Protein AF-A0AA85EJQ4-F1 (afdb_monomer_lite)

Sequence (413 aa):
MNPLLDVLTGFDNTGNVHLWFSEILLAHSMFLDCLYPGLWNELYKNFDDHPIENVCELCAGMTGAAGLALSLRKYSNIFKTSYVLITDGNDQCVASISSIIEHNSKRLLDNCNLDQPFLLHMDVKNIRWPEDSSSSLIAELDESLIHRFDLIMAADCFFDQSYHFSMLNTINRLLSLQSGSTFLAISPLRGNSLHNFINLAYQMEQTYSWTVKLISPSDYLSSQFISYLIDESNRLQFTDSELDSKIVVGGFALFASAVYIRFYKLTVTRPNKYLCPMSQCSPLIKNMSWGSITVETISEDGTINPNKLITYRDAKLWPNGSRAWDWNESGTGHFAGIQKQDVDELLSYKPNIIILSKGVLSQLKVSQSLIDYINQSNPHIKVMVETSKKAFKLYNEYAIQGERVAALIHTTC

Radius of gyration: 25.7 Å; chains: 1; bounding box: 69×48×84 Å

Organism: NCBI:txid6188

Secondary structure (DSSP, 8-state):
--HHHHHHH-S--TTT--S-HHHHHHHHHHH-GGG-HHHHHHHHHHHTT--EEEEEEES-TTT-HHHHHHHT----SSEEEEEEEEEESSHHHHHHHHHHHHHHHHHHHHHHTTT-SS--EEEEEE--PPS-TTS-------GGGTT-BSEEEEES--S-GGGHHHHHHHHHHHB-SSTT-EEEEEEE-TTTHHHHHHHHHHHTHHHHTEEEEEE-HHHHS-HHHHHHHTT-TT-----HHHHHHHTTT---TTHHHHHHEEEEEEEE----TTTS-SSSPPPPEEEEETTEEEEEEE-TTS-EEEEEEEEESSEEEETTEEEE--GGGTT-BTTTBS-HHHHHHHHHT--SEEEEE--TTS-S---HHHHHHHHHH-TTSEEEEE-HHHHHHHHHHHHHTT--EEEEE----

InterPro domains:
  IPR007523 NDUFAF3/Mth938 domain-containing protein [PF04430] (307-410)
  IPR019410 Lysine methyltransferase [PF10294] (45-199)
  IPR025800 Calmodulin-lysine N-methyltransferase [PTHR13539] (8-205)
  IPR029063 S-adenosyl-L-methionine-dependent methyltransferase superfamily [G3DSA:3.40.50.150] (2-224)
  IPR034096 Mth938 domain-containing protein [cd05126] (284-411)
  IPR036748 MTH938-like superfamily [G3DSA:3.40.1230.10] (280-413)
  IPR036748 MTH938-like superfamily [SSF64076] (283-413)

Foldseek 3Di:
DPVVVCVVPPPDCVPVDQDDLQLVVLLCCLQDVVFFVLVVVLLCVLQPQEAFAEEEEEQCFQAVSNLVSNLLHQDDSRHLYQEYEYEYQDPNSLVNHVVVCVVCVVVSQVSCPPPRPHHHDYYYDNWDQDQDPPDPPQGPDDPVQFQAGLEYEYEADQLDVRRLVSVLVVCLRRHHLAGSRKYKYKHFCNDCRVVSSQVVVVVCCVVSQKDKDKAALQSTGAQCVLCVLLVNNPDRHDDLVRLVVSLVPDPDVSSSDSSRMIMIMMTRHACGCPNPVQQFFKWAFPDAAAQKTKTFAADPVLHTDNPDIDMESWWKIWTSDIDHDDCVVAVFDLVVADHLVSVVVRVVRPFQEEEEACEQVNSHDDDPVSVVVCCVVPVSHHYHYYHLVVSNVVQNVCSSSSGGYIYTHRRHD

Structure (mmCIF, N/CA/C/O backbone):
data_AF-A0AA85EJQ4-F1
#
_entry.id   AF-A0AA85EJQ4-F1
#
loop_
_atom_site.group_PDB
_atom_site.id
_atom_site.type_symbol
_atom_site.label_atom_id
_atom_site.label_alt_id
_atom_site.label_comp_id
_atom_site.label_asym_id
_atom_site.label_entity_id
_atom_site.label_seq_id
_atom_site.pdbx_PDB_ins_code
_atom_site.Cartn_x
_atom_site.Cartn_y
_atom_site.Cartn_z
_atom_site.occupancy
_atom_site.B_iso_or_equiv
_atom_site.auth_seq_id
_atom_site.auth_comp_id
_atom_site.auth_asym_id
_atom_site.auth_atom_id
_atom_site.pdbx_PDB_model_num
ATOM 1 N N . MET A 1 1 ? 8.238 12.012 -47.739 1.00 44.12 1 MET A N 1
ATOM 2 C CA . MET A 1 1 ? 9.242 11.126 -47.113 1.00 44.12 1 MET A CA 1
ATOM 3 C C . MET A 1 1 ? 8.602 9.766 -46.930 1.00 44.12 1 MET A C 1
ATOM 5 O O . MET A 1 1 ? 7.445 9.723 -46.536 1.00 44.12 1 MET A O 1
ATOM 9 N N . ASN A 1 2 ? 9.282 8.697 -47.344 1.00 37.56 2 ASN A N 1
ATOM 10 C CA . ASN A 1 2 ? 8.762 7.333 -47.275 1.00 37.56 2 ASN A CA 1
ATOM 11 C C . ASN A 1 2 ? 9.152 6.756 -45.899 1.00 37.56 2 ASN A C 1
ATOM 13 O O . ASN A 1 2 ? 10.340 6.504 -45.708 1.00 37.56 2 ASN A O 1
ATOM 17 N N . PRO A 1 3 ? 8.220 6.579 -44.944 1.00 54.94 3 PRO A N 1
ATOM 18 C CA . PRO A 1 3 ? 8.545 6.222 -43.555 1.00 54.94 3 PRO A CA 1
ATOM 19 C C . PRO A 1 3 ? 9.243 4.860 -43.416 1.00 54.94 3 PRO A C 1
ATOM 21 O O . PRO A 1 3 ? 9.888 4.594 -42.409 1.00 54.94 3 PRO A O 1
ATOM 24 N N . LEU A 1 4 ? 9.169 4.009 -44.445 1.00 49.62 4 LEU A N 1
ATOM 25 C CA . LEU A 1 4 ? 9.898 2.743 -44.490 1.00 49.62 4 LEU A CA 1
ATOM 26 C C . LEU A 1 4 ? 11.411 2.914 -44.705 1.00 49.62 4 LEU A C 1
ATOM 28 O O . LEU A 1 4 ? 12.172 2.026 -44.333 1.00 49.62 4 LEU A O 1
ATOM 32 N N . LEU A 1 5 ? 11.854 4.014 -45.327 1.00 45.81 5 LEU A N 1
ATOM 33 C CA . LEU A 1 5 ? 13.275 4.225 -45.613 1.00 45.81 5 LEU A CA 1
ATOM 34 C C . LEU A 1 5 ? 14.052 4.617 -44.348 1.00 45.81 5 LEU A C 1
ATOM 36 O O . LEU A 1 5 ? 15.147 4.102 -44.160 1.00 45.81 5 LEU A O 1
ATOM 40 N N . ASP A 1 6 ? 13.465 5.430 -43.461 1.00 54.41 6 ASP A N 1
ATOM 41 C CA . ASP A 1 6 ? 14.119 5.896 -42.224 1.00 54.41 6 ASP A CA 1
ATOM 42 C C . ASP A 1 6 ? 14.395 4.747 -41.236 1.00 54.41 6 ASP A C 1
ATOM 44 O O . ASP A 1 6 ? 15.442 4.719 -40.593 1.00 54.41 6 ASP A O 1
ATOM 48 N N . VAL A 1 7 ? 13.505 3.746 -41.176 1.00 54.53 7 VAL A N 1
ATOM 49 C CA . VAL A 1 7 ? 13.687 2.524 -40.365 1.00 54.53 7 VAL A CA 1
ATOM 50 C C . VAL A 1 7 ? 14.797 1.628 -40.927 1.00 54.53 7 VAL A C 1
ATOM 52 O O . VAL A 1 7 ? 15.511 0.976 -40.171 1.00 54.53 7 VAL A O 1
ATOM 55 N N . LEU A 1 8 ? 14.967 1.595 -42.252 1.00 49.72 8 LEU A N 1
ATOM 56 C CA . LEU A 1 8 ? 15.964 0.750 -42.920 1.00 49.72 8 LEU A CA 1
ATOM 57 C C . LEU A 1 8 ? 17.357 1.397 -42.987 1.00 49.72 8 LEU A C 1
ATOM 59 O O . LEU A 1 8 ? 18.346 0.682 -43.137 1.00 49.72 8 LEU A O 1
ATOM 63 N N . THR A 1 9 ? 17.454 2.725 -42.864 1.00 50.25 9 THR A N 1
ATOM 64 C CA . THR A 1 9 ? 18.727 3.469 -42.820 1.00 50.25 9 THR A CA 1
ATOM 65 C C . THR A 1 9 ? 19.194 3.818 -41.403 1.00 50.25 9 THR A C 1
ATOM 67 O O . THR A 1 9 ? 20.262 4.411 -41.248 1.00 50.25 9 THR A O 1
ATOM 70 N N . GLY A 1 10 ? 18.407 3.479 -40.376 1.00 45.12 10 GLY A N 1
ATOM 71 C CA . GLY A 1 10 ? 18.658 3.810 -38.974 1.00 45.12 10 GLY A CA 1
ATOM 72 C C . GLY A 1 10 ? 19.891 3.109 -38.405 1.00 45.12 10 GLY A C 1
ATOM 73 O O . GLY A 1 10 ? 19.803 2.026 -37.839 1.00 45.12 10 GLY A O 1
ATOM 74 N N . PHE A 1 11 ? 21.052 3.754 -38.523 1.00 48.78 11 PHE A N 1
ATOM 75 C CA . PHE A 1 11 ? 22.278 3.393 -37.798 1.00 48.78 11 PHE A CA 1
ATOM 76 C C . PHE A 1 11 ? 22.137 3.625 -36.274 1.00 48.78 11 PHE A C 1
ATOM 78 O O . PHE A 1 11 ? 22.970 3.166 -35.497 1.00 48.78 11 PHE A O 1
ATOM 85 N N . ASP A 1 12 ? 21.076 4.330 -35.859 1.00 46.34 12 ASP A N 1
ATOM 86 C CA . ASP A 1 12 ? 20.731 4.704 -34.490 1.00 46.34 12 ASP A CA 1
ATOM 87 C C . ASP A 1 12 ? 19.215 4.512 -34.261 1.00 46.34 12 ASP A C 1
ATOM 89 O O . ASP A 1 12 ? 18.399 4.972 -35.059 1.00 46.34 12 ASP A O 1
ATOM 93 N N . ASN A 1 13 ? 18.844 3.808 -33.184 1.00 50.28 13 ASN A N 1
ATOM 94 C CA . ASN A 1 13 ? 17.455 3.594 -32.740 1.00 50.28 13 ASN A CA 1
ATOM 95 C C . ASN A 1 13 ? 17.056 4.539 -31.587 1.00 50.28 13 ASN A C 1
ATOM 97 O O . ASN A 1 13 ? 16.003 4.360 -30.966 1.00 50.28 13 ASN A O 1
ATOM 101 N N . THR A 1 14 ? 17.891 5.530 -31.264 1.00 45.00 14 THR A N 1
ATOM 102 C CA . THR A 1 14 ? 17.597 6.554 -30.258 1.00 45.00 14 THR A CA 1
ATOM 103 C C . THR A 1 14 ? 16.318 7.306 -30.636 1.00 45.00 14 THR A C 1
ATOM 105 O O . THR A 1 14 ? 16.191 7.826 -31.740 1.00 45.00 14 THR A O 1
ATOM 108 N N . GLY A 1 15 ? 15.344 7.335 -29.721 1.00 50.75 15 GLY A N 1
ATOM 109 C CA . GLY A 1 15 ? 14.007 7.901 -29.958 1.00 50.75 15 GLY A CA 1
ATOM 110 C C . GLY A 1 15 ? 12.933 6.886 -30.378 1.00 50.75 15 GLY A C 1
ATOM 111 O O . GLY A 1 15 ? 11.755 7.201 -30.248 1.00 50.75 15 GLY A O 1
ATOM 112 N N . ASN A 1 16 ? 13.313 5.665 -30.785 1.00 48.97 16 ASN A N 1
ATOM 113 C CA . ASN A 1 16 ? 12.377 4.567 -31.094 1.00 48.97 16 ASN A CA 1
ATOM 114 C C . ASN A 1 16 ? 12.125 3.631 -29.894 1.00 48.97 16 ASN A C 1
ATOM 116 O O . ASN A 1 16 ? 11.212 2.805 -29.923 1.00 48.97 16 ASN A O 1
ATOM 120 N N . VAL A 1 17 ? 12.951 3.721 -28.844 1.00 52.75 17 VAL A N 1
ATOM 121 C CA . VAL A 1 17 ? 12.790 2.952 -27.600 1.00 52.75 17 VAL A CA 1
ATOM 122 C C . VAL A 1 17 ? 11.951 3.769 -26.620 1.00 52.75 17 VAL A C 1
ATOM 124 O O . VAL A 1 17 ? 12.416 4.764 -26.073 1.00 52.75 17 VAL A O 1
ATOM 127 N N . HIS A 1 18 ? 10.713 3.330 -26.394 1.00 65.25 18 HIS A N 1
ATOM 128 C CA . HIS A 1 18 ? 9.739 3.986 -25.509 1.00 65.25 18 HIS A CA 1
ATOM 129 C C . HIS A 1 18 ? 9.787 3.497 -24.049 1.00 65.25 18 HIS A C 1
ATOM 131 O O . HIS A 1 18 ? 8.898 3.825 -23.270 1.00 65.25 18 HIS A O 1
ATOM 137 N N . LEU A 1 19 ? 10.797 2.700 -23.687 1.00 73.19 19 LEU A N 1
ATOM 138 C CA . LEU A 1 19 ? 10.954 2.093 -22.364 1.00 73.19 19 LEU A CA 1
ATOM 139 C C . LEU A 1 19 ? 12.236 2.575 -21.692 1.00 73.19 19 LEU A C 1
ATOM 141 O O . LEU A 1 19 ? 13.320 2.498 -22.277 1.00 73.19 19 LEU A O 1
ATOM 145 N N . TRP A 1 20 ? 12.125 3.012 -20.440 1.00 79.62 20 TRP A N 1
ATOM 146 C CA . TRP A 1 20 ? 13.290 3.383 -19.639 1.00 79.62 20 TRP A CA 1
ATOM 147 C C . TRP A 1 20 ? 14.002 2.137 -19.105 1.00 79.62 20 TRP A C 1
ATOM 149 O O . TRP A 1 20 ? 13.373 1.134 -18.772 1.00 79.62 20 TRP A O 1
ATOM 159 N N . PHE A 1 21 ? 15.329 2.192 -18.954 1.00 81.31 21 PHE A N 1
ATOM 160 C CA . PHE A 1 21 ? 16.091 1.046 -18.436 1.00 81.31 21 PHE A CA 1
ATOM 161 C C . PHE A 1 21 ? 15.641 0.608 -17.041 1.00 81.31 21 PHE A C 1
ATOM 163 O O . PHE A 1 21 ? 15.570 -0.588 -16.774 1.00 81.31 21 PHE A O 1
ATOM 170 N N . SER A 1 22 ? 15.298 1.553 -16.164 1.00 86.00 22 SER A N 1
ATOM 171 C CA . SER A 1 22 ? 14.755 1.246 -14.837 1.00 86.00 22 SER A CA 1
ATOM 172 C C . SER A 1 22 ? 13.408 0.533 -14.905 1.00 86.00 22 SER A C 1
ATOM 174 O O . SER A 1 22 ? 13.177 -0.378 -14.119 1.00 86.00 22 SER A O 1
ATOM 176 N N . GLU A 1 23 ? 12.553 0.894 -15.862 1.00 87.75 23 GLU A N 1
ATOM 177 C CA . GLU A 1 23 ? 11.251 0.257 -16.087 1.00 87.75 23 GLU A CA 1
ATOM 178 C C . GLU A 1 23 ? 11.429 -1.190 -16.578 1.00 87.75 23 GLU A C 1
ATOM 180 O O . GLU A 1 23 ? 10.842 -2.119 -16.022 1.00 87.75 23 GLU A O 1
ATOM 185 N N . ILE A 1 24 ? 12.337 -1.407 -17.538 1.00 86.31 24 ILE A N 1
ATOM 186 C CA . ILE A 1 24 ? 12.700 -2.749 -18.025 1.00 86.31 24 ILE A CA 1
ATOM 187 C C . ILE A 1 24 ? 13.284 -3.596 -16.893 1.00 86.31 24 ILE A C 1
ATOM 189 O O . ILE A 1 24 ? 12.919 -4.760 -16.735 1.00 86.31 24 ILE A O 1
ATOM 193 N N . LEU A 1 25 ? 14.195 -3.025 -16.102 1.00 87.12 25 LEU A N 1
ATOM 194 C CA . LEU A 1 25 ? 14.872 -3.747 -15.034 1.00 87.12 25 LEU A CA 1
ATOM 195 C C . LEU A 1 25 ? 13.906 -4.108 -13.896 1.00 87.12 25 LEU A C 1
ATOM 197 O O . LEU A 1 25 ? 13.988 -5.221 -13.375 1.00 87.12 25 LEU A O 1
ATOM 201 N N . LEU A 1 26 ? 12.954 -3.224 -13.568 1.00 92.38 26 LEU A N 1
ATOM 202 C CA . LEU A 1 26 ? 11.864 -3.521 -12.637 1.00 92.38 26 LEU A CA 1
ATOM 203 C C . LEU A 1 26 ? 11.041 -4.710 -13.135 1.00 92.38 26 LEU A C 1
ATOM 205 O O . LEU A 1 26 ? 10.922 -5.712 -12.430 1.00 92.38 26 LEU A O 1
ATOM 209 N N . ALA A 1 27 ? 10.538 -4.632 -14.369 1.00 92.19 27 ALA A N 1
ATOM 210 C CA . ALA A 1 27 ? 9.724 -5.677 -14.979 1.00 92.19 27 ALA A CA 1
ATOM 211 C C . ALA A 1 27 ? 10.459 -7.025 -15.024 1.00 92.19 27 ALA A C 1
ATOM 213 O O . ALA A 1 27 ? 9.919 -8.054 -14.616 1.00 92.19 27 ALA A O 1
ATOM 214 N N . HIS A 1 28 ? 11.724 -7.015 -15.444 1.00 89.94 28 HIS A N 1
ATOM 215 C CA . HIS A 1 28 ? 12.567 -8.203 -15.507 1.00 89.94 28 HIS A CA 1
ATOM 216 C C . HIS A 1 28 ? 12.809 -8.810 -14.117 1.00 89.94 28 HIS A C 1
ATOM 218 O O . HIS A 1 28 ? 12.714 -10.026 -13.958 1.00 89.94 28 HIS A O 1
ATOM 224 N N . SER A 1 29 ? 13.036 -7.976 -13.096 1.00 90.50 29 SER A N 1
ATOM 225 C CA . SER A 1 29 ? 13.228 -8.436 -11.714 1.00 90.50 29 SER A CA 1
ATOM 226 C C . SER A 1 29 ? 11.985 -9.091 -11.111 1.00 90.50 29 SER A C 1
ATOM 228 O O . SER A 1 29 ? 12.102 -10.040 -10.334 1.00 90.50 29 SER A O 1
ATOM 230 N N . MET A 1 30 ? 10.794 -8.631 -11.504 1.00 90.75 30 MET A N 1
ATOM 231 C CA . MET A 1 30 ? 9.528 -9.238 -11.094 1.00 90.75 30 MET A CA 1
ATOM 232 C C . MET A 1 30 ? 9.245 -10.527 -11.874 1.00 90.75 30 MET A C 1
ATOM 234 O O . MET A 1 30 ? 8.638 -11.458 -11.341 1.00 90.75 30 MET A O 1
ATOM 238 N N . PHE A 1 31 ? 9.733 -10.642 -13.111 1.00 86.94 31 PHE A N 1
ATOM 239 C CA . PHE A 1 31 ? 9.507 -11.816 -13.954 1.00 86.94 31 PHE A CA 1
ATOM 240 C C . PHE A 1 31 ? 10.494 -12.971 -13.704 1.00 86.94 31 PHE A C 1
ATOM 242 O O . PHE A 1 31 ? 10.081 -14.127 -13.743 1.00 86.94 31 PHE A O 1
ATOM 249 N N . LEU A 1 32 ? 11.772 -12.688 -13.415 1.00 86.38 32 LEU A N 1
ATOM 250 C CA . LEU A 1 32 ? 12.852 -13.688 -13.327 1.00 86.38 32 LEU A CA 1
ATOM 251 C C . LEU A 1 32 ? 13.583 -13.648 -11.982 1.00 86.38 32 LEU A C 1
ATOM 253 O O . LEU A 1 32 ? 14.640 -13.042 -11.847 1.00 86.38 32 LEU A O 1
ATOM 257 N N . ASP A 1 33 ? 13.053 -14.354 -10.990 1.00 86.38 33 ASP A N 1
ATOM 258 C CA . ASP A 1 33 ? 13.593 -14.371 -9.622 1.00 86.38 33 ASP A CA 1
ATOM 259 C C . ASP A 1 33 ? 15.035 -14.887 -9.499 1.00 86.38 33 ASP A C 1
ATOM 261 O O . ASP A 1 33 ? 15.830 -14.329 -8.742 1.00 86.38 33 ASP A O 1
ATOM 265 N N . CYS A 1 34 ? 15.408 -15.903 -10.276 1.00 86.88 34 CYS A N 1
ATOM 266 C CA . CYS A 1 34 ? 16.726 -16.538 -10.218 1.00 86.88 34 CYS A CA 1
ATOM 267 C C . CYS A 1 34 ? 17.904 -15.598 -10.538 1.00 86.88 34 CYS A C 1
ATOM 269 O O . CYS A 1 34 ? 19.033 -15.864 -10.122 1.00 86.88 34 CYS A O 1
ATOM 271 N N . LEU A 1 35 ? 17.655 -14.496 -11.251 1.00 86.81 35 LEU A N 1
ATOM 272 C CA . LEU A 1 35 ? 18.666 -13.484 -11.573 1.00 86.81 35 LEU A CA 1
ATOM 273 C C . LEU A 1 35 ? 18.757 -12.374 -10.518 1.00 86.81 35 LEU A C 1
ATOM 275 O O . LEU A 1 35 ? 19.736 -11.627 -10.509 1.00 86.81 35 LEU A O 1
ATOM 279 N N . TYR A 1 36 ? 17.781 -12.299 -9.608 1.00 91.25 36 TYR A N 1
ATOM 280 C CA . TYR A 1 36 ? 17.699 -11.297 -8.541 1.00 91.25 36 TYR A CA 1
ATOM 281 C C . TYR A 1 36 ? 17.541 -11.950 -7.157 1.00 91.25 36 TYR A C 1
ATOM 283 O O . TYR A 1 36 ? 16.651 -11.569 -6.389 1.00 91.25 36 TYR A O 1
ATOM 291 N N . PRO A 1 37 ? 18.367 -12.952 -6.805 1.00 90.25 37 PRO A N 1
ATOM 292 C CA . PRO A 1 37 ? 18.160 -13.760 -5.607 1.00 90.25 37 PRO A CA 1
ATOM 293 C C . PRO A 1 37 ? 18.140 -12.919 -4.327 1.00 90.25 37 PRO A C 1
ATOM 295 O O . PRO A 1 37 ? 17.375 -13.210 -3.410 1.00 90.25 37 PRO A O 1
ATOM 298 N N . GLY A 1 38 ? 18.939 -11.852 -4.265 1.00 90.75 38 GLY A N 1
ATOM 299 C CA . GLY A 1 38 ? 18.966 -10.962 -3.114 1.00 90.75 38 GLY A CA 1
ATOM 300 C C . GLY A 1 38 ? 17.717 -10.095 -2.988 1.00 90.75 38 GLY A C 1
ATOM 301 O O . GLY A 1 38 ? 17.166 -9.995 -1.893 1.00 90.75 38 GLY A O 1
ATOM 302 N N . LEU A 1 39 ? 17.203 -9.554 -4.102 1.00 91.50 39 LEU A N 1
ATOM 303 C CA . LEU A 1 39 ? 15.922 -8.835 -4.103 1.00 91.50 39 LEU A CA 1
ATOM 304 C C . LEU A 1 39 ? 14.791 -9.739 -3.612 1.00 91.50 39 LEU A C 1
ATOM 306 O O . LEU A 1 39 ? 13.999 -9.350 -2.757 1.00 91.50 39 LEU A O 1
ATOM 310 N N . TRP A 1 40 ? 14.733 -10.959 -4.140 1.00 90.38 40 TRP A N 1
ATOM 311 C CA . TRP A 1 40 ? 13.684 -11.906 -3.794 1.00 90.38 40 TRP A CA 1
ATOM 312 C C . TRP A 1 40 ? 13.793 -12.369 -2.349 1.00 90.38 40 TRP A C 1
ATOM 314 O O . TRP A 1 40 ? 12.780 -12.425 -1.666 1.00 90.38 40 TRP A O 1
ATOM 324 N N . ASN A 1 41 ? 15.001 -12.604 -1.836 1.00 90.50 41 ASN A N 1
ATOM 325 C CA . ASN A 1 41 ? 15.218 -12.879 -0.417 1.00 90.50 41 ASN A CA 1
ATOM 326 C C . ASN A 1 41 ? 14.722 -11.731 0.478 1.00 90.50 41 ASN A C 1
ATOM 328 O O . ASN A 1 41 ? 14.143 -11.971 1.533 1.00 90.50 41 ASN A O 1
ATOM 332 N N . GLU A 1 42 ? 14.920 -10.479 0.063 1.00 89.94 42 GLU A N 1
ATOM 333 C CA . GLU A 1 42 ? 14.390 -9.319 0.781 1.00 89.94 42 GLU A CA 1
ATOM 334 C C . GLU A 1 42 ? 12.859 -9.248 0.747 1.00 89.94 42 GLU A C 1
ATOM 336 O O . GLU A 1 42 ? 12.267 -8.873 1.755 1.00 89.94 42 GLU A O 1
ATOM 341 N N . LEU A 1 43 ? 12.220 -9.617 -0.368 1.00 89.56 43 LEU A N 1
ATOM 342 C CA . LEU A 1 43 ? 10.760 -9.719 -0.450 1.00 89.56 43 LEU A CA 1
ATOM 343 C C . LEU A 1 43 ? 10.234 -10.874 0.415 1.00 89.56 43 LEU A C 1
ATOM 345 O O . LEU A 1 43 ? 9.345 -10.651 1.228 1.00 89.56 43 LEU A O 1
ATOM 349 N N . TYR A 1 44 ? 10.827 -12.068 0.330 1.00 87.56 44 TYR A N 1
ATOM 350 C CA . TYR A 1 44 ? 10.452 -13.213 1.170 1.00 87.56 44 TYR A CA 1
ATOM 351 C C . TYR A 1 44 ? 10.544 -12.883 2.662 1.00 87.56 44 TYR A C 1
ATOM 353 O O . TYR A 1 44 ? 9.619 -13.169 3.407 1.00 87.56 44 TYR A O 1
ATOM 361 N N . LYS A 1 45 ? 11.619 -12.222 3.107 1.00 86.44 45 LYS A N 1
ATOM 362 C CA . LYS A 1 45 ? 11.759 -11.803 4.512 1.00 86.44 45 LYS A CA 1
ATOM 363 C C . LYS A 1 45 ? 10.724 -10.768 4.945 1.00 86.44 45 LYS A C 1
ATOM 365 O O . LYS A 1 45 ? 10.363 -10.740 6.115 1.00 86.44 45 LYS A O 1
ATOM 370 N N . ASN A 1 46 ? 10.321 -9.881 4.038 1.00 86.38 46 ASN A N 1
ATOM 371 C CA . ASN A 1 46 ? 9.354 -8.833 4.343 1.00 86.38 46 ASN A CA 1
ATOM 372 C C . ASN A 1 46 ? 7.941 -9.409 4.483 1.00 86.38 46 ASN A C 1
ATOM 374 O O . ASN A 1 46 ? 7.250 -9.077 5.439 1.00 86.38 46 ASN A O 1
ATOM 378 N N . PHE A 1 47 ? 7.520 -10.240 3.529 1.00 82.62 47 PHE A N 1
ATOM 379 C CA . PHE A 1 47 ? 6.154 -10.762 3.465 1.00 82.62 47 PHE A CA 1
ATOM 380 C C . PHE A 1 47 ? 5.966 -12.083 4.233 1.00 82.62 47 PHE A C 1
ATOM 382 O O . PHE A 1 47 ? 4.833 -12.423 4.561 1.00 82.62 47 PHE A O 1
ATOM 389 N N . ASP A 1 48 ? 7.052 -12.780 4.585 1.00 73.31 48 ASP A N 1
ATOM 390 C CA . ASP A 1 48 ? 7.042 -14.064 5.301 1.00 73.31 48 ASP A CA 1
ATOM 391 C C . ASP A 1 48 ? 6.115 -15.087 4.605 1.00 73.31 48 ASP A C 1
ATOM 393 O O . ASP A 1 48 ? 6.282 -15.335 3.407 1.00 73.31 48 ASP A O 1
ATOM 397 N N . ASP A 1 49 ? 5.112 -15.631 5.309 1.00 68.31 49 ASP A N 1
ATOM 398 C CA . ASP A 1 49 ? 4.087 -16.539 4.762 1.00 68.31 49 ASP A CA 1
ATOM 399 C C . ASP A 1 49 ? 2.861 -15.812 4.156 1.00 68.31 49 ASP A C 1
ATOM 401 O O . ASP A 1 49 ? 1.900 -16.455 3.711 1.00 68.31 49 ASP A O 1
ATOM 405 N N . HIS A 1 50 ? 2.838 -14.474 4.143 1.00 78.38 50 HIS A N 1
ATOM 406 C CA . HIS A 1 50 ? 1.712 -13.708 3.610 1.00 78.38 50 HIS A CA 1
ATOM 407 C C . HIS A 1 50 ? 1.824 -13.511 2.091 1.00 78.38 50 HIS A C 1
ATOM 409 O O . HIS A 1 50 ? 2.827 -12.986 1.605 1.00 78.38 50 HIS A O 1
ATOM 415 N N . PRO A 1 51 ? 0.793 -13.886 1.315 1.00 85.62 51 PRO A N 1
ATOM 416 C CA . PRO A 1 51 ? 0.827 -13.695 -0.122 1.00 85.62 51 PRO A CA 1
ATOM 417 C C . PRO A 1 51 ? 0.668 -12.220 -0.511 1.00 85.62 51 PRO A C 1
ATOM 419 O O . PRO A 1 51 ? -0.054 -11.464 0.132 1.00 85.62 51 PRO A O 1
ATOM 422 N N . ILE A 1 52 ? 1.301 -11.837 -1.617 1.00 90.88 52 ILE A N 1
ATOM 423 C CA . ILE A 1 52 ? 1.136 -10.541 -2.277 1.00 90.88 52 ILE A CA 1
ATOM 424 C C . ILE A 1 52 ? -0.057 -10.648 -3.231 1.00 90.88 52 ILE A C 1
ATOM 426 O O . ILE A 1 52 ? 0.045 -11.267 -4.300 1.00 90.88 52 ILE A O 1
ATOM 430 N N . GLU A 1 53 ? -1.185 -10.050 -2.846 1.00 91.00 53 GLU A N 1
ATOM 431 C CA . GLU A 1 53 ? -2.461 -10.156 -3.564 1.00 91.00 53 GLU A CA 1
ATOM 432 C C . GLU A 1 53 ? -2.787 -8.886 -4.357 1.00 91.00 53 GLU A C 1
ATOM 434 O O . GLU A 1 53 ? -3.267 -8.966 -5.491 1.00 91.00 53 GLU A O 1
ATOM 439 N N . ASN A 1 54 ? -2.495 -7.717 -3.782 1.00 94.88 54 ASN A N 1
ATOM 440 C CA . ASN A 1 54 ? -2.796 -6.410 -4.356 1.00 94.88 54 ASN A CA 1
ATOM 441 C C . ASN A 1 54 ? -1.505 -5.656 -4.679 1.00 94.88 54 ASN A C 1
ATOM 443 O O . ASN A 1 54 ? -0.751 -5.269 -3.783 1.00 94.88 54 ASN A O 1
ATOM 447 N N . VAL A 1 55 ? -1.282 -5.387 -5.963 1.00 97.38 55 VAL A N 1
ATOM 448 C CA . VAL A 1 55 ? -0.082 -4.708 -6.460 1.00 97.38 55 VAL A CA 1
ATOM 449 C C . VAL A 1 55 ? -0.457 -3.388 -7.133 1.00 97.38 55 VAL A C 1
ATOM 451 O O . VAL A 1 55 ? -1.448 -3.317 -7.856 1.00 97.38 55 VAL A O 1
ATOM 454 N N . CYS A 1 56 ? 0.334 -2.340 -6.910 1.00 98.06 56 CYS A N 1
ATOM 455 C CA . CYS A 1 56 ? 0.206 -1.063 -7.611 1.00 98.06 56 CYS A CA 1
ATOM 456 C C . CYS A 1 56 ? 1.513 -0.699 -8.319 1.00 98.06 56 CYS A C 1
ATOM 458 O O . CYS A 1 56 ? 2.575 -0.788 -7.711 1.00 98.06 56 CYS A O 1
ATOM 460 N N . GLU A 1 57 ? 1.450 -0.246 -9.567 1.00 98.06 57 GLU A N 1
ATOM 461 C CA . GLU A 1 57 ? 2.563 0.409 -10.259 1.00 98.06 57 GLU A CA 1
ATOM 462 C C . GLU A 1 57 ? 2.299 1.922 -10.333 1.00 98.06 57 GLU A C 1
ATOM 464 O O . GLU A 1 57 ? 1.278 2.362 -10.868 1.00 98.06 57 GLU A O 1
ATOM 469 N N . LEU A 1 58 ? 3.211 2.721 -9.775 1.00 96.06 58 LEU A N 1
ATOM 470 C CA . LEU A 1 58 ? 3.200 4.186 -9.838 1.00 96.06 58 LEU A CA 1
ATOM 471 C C . LEU A 1 58 ? 4.166 4.684 -10.915 1.00 96.06 58 LEU A C 1
ATOM 473 O O . LEU A 1 58 ? 5.257 4.132 -11.063 1.00 96.06 58 LEU A O 1
ATOM 477 N N . CYS A 1 59 ? 3.802 5.779 -11.593 1.00 93.56 59 CYS A N 1
ATOM 478 C CA . CYS A 1 59 ? 4.589 6.355 -12.694 1.00 93.56 59 CYS A CA 1
ATOM 479 C C . CYS A 1 59 ? 4.934 5.310 -13.764 1.00 93.56 59 CYS A C 1
ATOM 481 O O . CYS A 1 59 ? 6.086 5.182 -14.174 1.00 93.56 59 CYS A O 1
ATOM 483 N N . ALA A 1 60 ? 3.931 4.542 -14.177 1.00 93.62 60 ALA A N 1
ATOM 484 C CA . ALA A 1 60 ? 4.072 3.419 -15.094 1.00 93.62 60 ALA A CA 1
ATOM 485 C C . ALA A 1 60 ? 4.519 3.815 -16.515 1.00 93.62 60 ALA A C 1
ATOM 487 O O . ALA A 1 60 ? 4.775 2.944 -17.350 1.00 93.62 60 ALA A O 1
ATOM 488 N N . GLY A 1 61 ? 4.562 5.114 -16.827 1.00 90.25 61 GLY A N 1
ATOM 489 C CA . GLY A 1 61 ? 4.877 5.594 -18.160 1.00 90.25 61 GLY A CA 1
ATOM 490 C C . GLY A 1 61 ? 3.832 5.132 -19.172 1.00 90.25 61 GLY A C 1
ATOM 491 O O . GLY A 1 61 ? 2.669 4.912 -18.850 1.00 90.25 61 GLY A O 1
ATOM 492 N N . MET A 1 62 ? 4.228 4.985 -20.433 1.00 90.31 62 MET A N 1
ATOM 493 C CA . MET A 1 62 ? 3.283 4.629 -21.497 1.00 90.31 62 MET A CA 1
ATOM 494 C C . MET A 1 62 ? 2.973 3.130 -21.567 1.00 90.31 62 MET A C 1
ATOM 496 O O . MET A 1 62 ? 2.101 2.746 -22.350 1.00 90.31 62 MET A O 1
ATOM 500 N N . THR A 1 63 ? 3.683 2.284 -20.811 1.00 90.94 63 THR A N 1
ATOM 501 C CA . THR A 1 63 ? 3.642 0.832 -21.029 1.00 90.94 63 THR A CA 1
ATOM 502 C C . THR A 1 63 ? 3.114 0.025 -19.849 1.00 90.94 63 THR A C 1
ATOM 504 O O . THR A 1 63 ? 2.419 -0.960 -20.089 1.00 90.94 63 THR A O 1
ATOM 507 N N . GLY A 1 64 ? 3.399 0.422 -18.601 1.00 92.44 64 GLY A N 1
ATOM 508 C CA . GLY A 1 64 ? 3.062 -0.397 -17.431 1.00 92.44 64 GLY A CA 1
ATOM 509 C C . GLY A 1 64 ? 3.794 -1.734 -17.407 1.00 92.44 64 GLY A C 1
ATOM 510 O O . GLY A 1 64 ? 3.210 -2.769 -17.067 1.00 92.44 64 GLY A O 1
ATOM 511 N N . ALA A 1 65 ? 5.055 -1.743 -17.855 1.00 92.38 65 ALA A N 1
ATOM 512 C CA . ALA A 1 65 ? 5.807 -2.972 -18.066 1.00 92.38 65 ALA A CA 1
ATOM 513 C C . ALA A 1 65 ? 5.932 -3.815 -16.792 1.00 92.38 65 ALA A C 1
ATOM 515 O O . ALA A 1 65 ? 5.865 -5.043 -16.885 1.00 92.38 65 ALA A O 1
ATOM 516 N N . ALA A 1 66 ? 6.107 -3.204 -15.613 1.00 93.50 66 ALA A N 1
ATOM 517 C CA . ALA A 1 66 ? 6.310 -3.972 -14.388 1.00 93.50 66 ALA A CA 1
ATOM 518 C C . ALA A 1 66 ? 5.016 -4.627 -13.895 1.00 93.50 66 ALA A C 1
ATOM 520 O O . ALA A 1 66 ? 5.023 -5.815 -13.560 1.00 93.50 66 ALA A O 1
ATOM 521 N N . GLY A 1 67 ? 3.901 -3.894 -13.908 1.00 94.00 67 GLY A N 1
ATOM 522 C CA . GLY A 1 67 ? 2.579 -4.413 -13.572 1.00 94.00 67 GLY A CA 1
ATOM 523 C C . GLY A 1 67 ? 2.147 -5.524 -14.527 1.00 94.00 67 GLY A C 1
ATOM 524 O O . GLY A 1 67 ? 1.669 -6.570 -14.082 1.00 94.00 67 GLY A O 1
ATOM 525 N N . LEU A 1 68 ? 2.391 -5.360 -15.832 1.00 91.69 68 LEU A N 1
ATOM 526 C CA . LEU A 1 68 ? 2.129 -6.395 -16.838 1.00 91.69 68 LEU A CA 1
ATOM 527 C C . LEU A 1 68 ? 3.021 -7.628 -16.661 1.00 91.69 68 LEU A C 1
ATOM 529 O O . LEU A 1 68 ? 2.525 -8.752 -16.723 1.00 91.69 68 LEU A O 1
ATOM 533 N N . ALA A 1 69 ? 4.324 -7.448 -16.429 1.00 90.44 69 ALA A N 1
ATOM 534 C CA . ALA A 1 69 ? 5.245 -8.564 -16.222 1.00 90.44 69 ALA A CA 1
ATOM 535 C C . ALA A 1 69 ? 4.833 -9.411 -15.012 1.00 90.44 69 ALA A C 1
ATOM 537 O O . ALA A 1 69 ? 4.760 -10.637 -15.110 1.00 90.44 69 ALA A O 1
ATOM 538 N N . LEU A 1 70 ? 4.491 -8.761 -13.899 1.00 89.88 70 LEU A N 1
ATOM 539 C CA . LEU A 1 70 ? 4.009 -9.432 -12.695 1.00 89.88 70 LEU A CA 1
ATOM 540 C C . LEU A 1 70 ? 2.684 -10.167 -12.947 1.00 89.88 70 LEU A C 1
ATOM 542 O O . LEU A 1 70 ? 2.544 -11.323 -12.555 1.00 89.88 70 LEU A O 1
ATOM 546 N N . SER A 1 71 ? 1.757 -9.544 -13.679 1.00 87.81 71 SER A N 1
ATOM 547 C CA . SER A 1 71 ? 0.455 -10.127 -14.050 1.00 87.81 71 SER A CA 1
ATOM 548 C C . SER A 1 71 ? 0.562 -11.399 -14.898 1.00 87.81 71 SER A C 1
ATOM 550 O O . SER A 1 71 ? -0.324 -12.248 -14.878 1.00 87.81 71 SER A O 1
ATOM 552 N N . LEU A 1 72 ? 1.644 -11.549 -15.666 1.00 83.94 72 LEU A N 1
ATOM 553 C CA . LEU A 1 72 ? 1.875 -12.707 -16.534 1.00 83.94 72 LEU A CA 1
ATOM 554 C C . LEU A 1 72 ? 2.622 -13.852 -15.829 1.00 83.94 72 LEU A C 1
ATOM 556 O O . LEU A 1 72 ? 2.911 -14.877 -16.458 1.00 83.94 72 LEU A O 1
ATOM 560 N N . ARG A 1 73 ? 2.962 -13.699 -14.545 1.00 80.38 73 ARG A N 1
ATOM 561 C CA . ARG A 1 73 ? 3.708 -14.703 -13.785 1.00 80.38 73 ARG A CA 1
ATOM 562 C C . ARG A 1 73 ? 2.806 -15.889 -13.433 1.00 80.38 73 ARG A C 1
ATOM 564 O O . ARG A 1 73 ? 1.774 -15.736 -12.796 1.00 80.38 73 ARG A O 1
ATOM 571 N N . LYS A 1 74 ? 3.228 -17.097 -13.819 1.00 69.88 74 LYS A N 1
ATOM 572 C CA . LYS A 1 74 ? 2.456 -18.336 -13.591 1.00 69.88 74 LYS A CA 1
ATOM 573 C C . LYS A 1 74 ? 2.701 -18.978 -12.230 1.00 69.88 74 LYS A C 1
ATOM 575 O O . LYS A 1 74 ? 1.794 -19.576 -11.660 1.00 69.88 74 LYS A O 1
ATOM 580 N N . TYR A 1 75 ? 3.935 -18.878 -11.737 1.00 69.62 75 TYR A N 1
ATOM 581 C CA . TYR A 1 75 ? 4.381 -19.574 -10.537 1.00 69.62 75 TYR A CA 1
ATOM 582 C C . TYR A 1 75 ? 5.127 -18.617 -9.609 1.00 69.62 75 TYR A C 1
ATOM 584 O O . TYR A 1 75 ? 6.097 -17.955 -9.994 1.00 69.62 75 TYR A O 1
ATOM 592 N N . SER A 1 76 ? 4.656 -18.553 -8.371 1.00 76.56 76 SER A N 1
ATOM 593 C CA . SER A 1 76 ? 5.348 -17.934 -7.252 1.00 76.56 76 SER A CA 1
ATOM 594 C C . SER A 1 76 ? 4.786 -18.484 -5.953 1.00 76.56 76 SER A C 1
ATOM 596 O O . SER A 1 76 ? 3.588 -18.735 -5.858 1.00 76.56 76 SER A O 1
ATOM 598 N N . ASN A 1 77 ? 5.644 -18.635 -4.949 1.00 76.19 77 ASN A N 1
ATOM 599 C CA . ASN A 1 77 ? 5.200 -19.013 -3.611 1.00 76.19 77 ASN A CA 1
ATOM 600 C C . ASN A 1 77 ? 4.616 -17.817 -2.843 1.00 76.19 77 ASN A C 1
ATOM 602 O O . ASN A 1 77 ? 3.762 -18.017 -1.986 1.00 76.19 77 ASN A O 1
ATOM 606 N N . ILE A 1 78 ? 5.044 -16.592 -3.173 1.00 83.44 78 ILE A N 1
ATOM 607 C CA . ILE A 1 78 ? 4.599 -15.360 -2.503 1.00 83.44 78 ILE A CA 1
ATOM 608 C C . ILE A 1 78 ? 3.599 -14.550 -3.325 1.00 83.44 78 ILE A C 1
ATOM 610 O O . ILE A 1 78 ? 2.701 -13.956 -2.746 1.00 83.44 78 ILE A O 1
ATOM 614 N N . PHE A 1 79 ? 3.687 -14.524 -4.658 1.00 86.75 79 PHE A N 1
ATOM 615 C CA . PHE A 1 79 ? 2.710 -13.791 -5.470 1.00 86.75 79 PHE A CA 1
ATOM 616 C C . PHE A 1 79 ? 1.455 -14.639 -5.701 1.00 86.75 79 PHE A C 1
ATOM 618 O O . PHE A 1 79 ? 1.486 -15.601 -6.469 1.00 86.75 79 PHE A O 1
ATOM 625 N N . LYS A 1 80 ? 0.343 -14.248 -5.064 1.00 86.06 80 LYS A N 1
ATOM 626 C CA . LYS A 1 80 ? -1.019 -14.737 -5.352 1.00 86.06 80 LYS A CA 1
ATOM 627 C C . LYS A 1 80 ? -1.887 -13.579 -5.833 1.00 86.06 80 LYS A C 1
ATOM 629 O O . LYS A 1 80 ? -2.940 -13.278 -5.284 1.00 86.06 80 LYS A O 1
ATOM 634 N N . THR A 1 81 ? -1.361 -12.858 -6.814 1.00 88.44 81 THR A N 1
ATOM 635 C CA . THR A 1 81 ? -1.865 -11.544 -7.193 1.00 88.44 81 THR A CA 1
ATOM 636 C C . THR A 1 81 ? -3.236 -11.644 -7.851 1.00 88.44 81 THR A C 1
ATOM 638 O O . THR A 1 81 ? -3.367 -12.146 -8.964 1.00 88.44 81 THR A O 1
ATOM 641 N N . SER A 1 82 ? -4.255 -11.135 -7.162 1.00 88.19 82 SER A N 1
ATOM 642 C CA . SER A 1 82 ? -5.632 -11.047 -7.650 1.00 88.19 82 SER A CA 1
ATOM 643 C C . SER A 1 82 ? -5.988 -9.653 -8.157 1.00 88.19 82 SER A C 1
ATOM 645 O O . SER A 1 82 ? -6.992 -9.496 -8.846 1.00 88.19 82 SER A O 1
ATOM 647 N N . TYR A 1 83 ? -5.202 -8.628 -7.820 1.00 92.69 83 TYR A N 1
ATOM 648 C CA . TYR A 1 83 ? -5.463 -7.261 -8.257 1.00 92.69 83 TYR A CA 1
ATOM 649 C C . TYR A 1 83 ? -4.178 -6.509 -8.594 1.00 92.69 83 TYR A C 1
ATOM 651 O O . TYR A 1 83 ? -3.262 -6.429 -7.774 1.00 92.69 83 TYR A O 1
ATOM 659 N N . VAL A 1 84 ? -4.138 -5.917 -9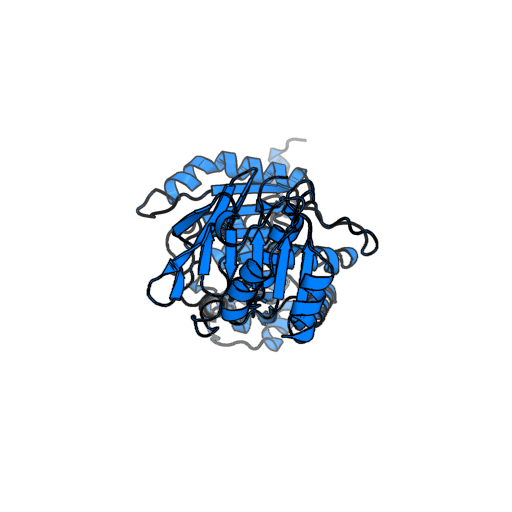.787 1.00 95.75 84 VAL A N 1
ATOM 660 C CA . VAL A 1 84 ? -3.052 -5.042 -10.237 1.00 95.75 84 VAL A CA 1
ATOM 661 C C . VAL A 1 84 ? -3.635 -3.703 -10.668 1.00 95.75 84 VAL A C 1
ATOM 663 O O . VAL A 1 84 ? -4.454 -3.635 -11.581 1.00 95.75 84 VAL A O 1
ATOM 666 N N . LEU A 1 85 ? -3.194 -2.627 -10.024 1.00 97.56 85 LEU A N 1
ATOM 667 C CA . LEU A 1 85 ? -3.483 -1.263 -10.446 1.00 97.56 85 LEU A CA 1
ATOM 668 C C . LEU A 1 85 ? -2.243 -0.676 -11.127 1.00 97.56 85 LEU A C 1
ATOM 670 O O . LEU A 1 85 ? -1.186 -0.603 -10.510 1.00 97.56 85 LEU A O 1
ATOM 674 N N . ILE A 1 86 ? -2.367 -0.218 -12.369 1.00 97.62 86 ILE A N 1
ATOM 675 C CA . ILE A 1 86 ? -1.290 0.485 -13.078 1.00 97.62 86 ILE A CA 1
ATOM 676 C C . ILE A 1 86 ? -1.656 1.964 -13.183 1.00 97.62 86 ILE A C 1
ATOM 678 O O . ILE A 1 86 ? -2.775 2.311 -13.562 1.00 97.62 86 ILE A O 1
ATOM 682 N N . THR A 1 87 ? -0.743 2.859 -12.809 1.00 95.88 87 THR A N 1
ATOM 683 C CA . THR A 1 87 ? -1.066 4.285 -12.683 1.00 95.88 87 THR A CA 1
ATOM 684 C C . THR A 1 87 ? 0.001 5.187 -13.269 1.00 95.88 87 THR A C 1
ATOM 686 O O . THR A 1 87 ? 1.198 4.910 -13.200 1.00 95.88 87 THR A O 1
ATOM 689 N N . ASP A 1 88 ? -0.451 6.312 -13.807 1.00 93.56 88 ASP A N 1
ATOM 690 C CA . ASP A 1 88 ? 0.404 7.417 -14.216 1.00 93.56 88 ASP A CA 1
ATOM 691 C C . ASP A 1 88 ? -0.352 8.742 -14.027 1.00 93.56 88 ASP A C 1
ATOM 693 O O . ASP A 1 88 ? -1.584 8.762 -14.001 1.00 93.56 88 ASP A O 1
ATOM 697 N N . GLY A 1 89 ? 0.366 9.854 -13.879 1.00 89.44 89 GLY A N 1
ATOM 698 C CA . GLY A 1 89 ? -0.250 11.181 -13.778 1.00 89.44 89 GLY A CA 1
ATOM 699 C C . GLY A 1 89 ? -0.643 11.770 -15.138 1.00 89.44 89 GLY A C 1
ATOM 700 O O . GLY A 1 89 ? -1.463 12.694 -15.210 1.00 89.44 89 GLY A O 1
ATOM 701 N N . ASN A 1 90 ? -0.078 11.253 -16.231 1.00 87.06 90 ASN A N 1
ATOM 702 C CA . ASN A 1 90 ? -0.326 11.715 -17.590 1.00 87.06 90 ASN A CA 1
ATOM 703 C C . ASN A 1 90 ? -1.463 10.919 -18.255 1.00 87.06 90 ASN A C 1
ATOM 705 O O . ASN A 1 90 ? -1.399 9.698 -18.389 1.00 87.06 90 ASN A O 1
ATOM 709 N N . ASP A 1 91 ? -2.485 11.622 -18.748 1.00 88.00 91 ASP A N 1
ATOM 710 C CA . ASP A 1 91 ? -3.650 11.008 -19.401 1.00 88.00 91 ASP A CA 1
ATOM 711 C C . ASP A 1 91 ? -3.279 10.207 -20.660 1.00 88.00 91 ASP A C 1
ATOM 713 O O . ASP A 1 91 ? -3.915 9.199 -20.964 1.00 88.00 91 ASP A O 1
ATOM 717 N N . GLN A 1 92 ? -2.223 10.606 -21.377 1.00 89.75 92 GLN A N 1
ATOM 718 C CA . GLN A 1 92 ? -1.735 9.867 -22.546 1.00 89.75 92 GLN A CA 1
ATOM 719 C C . GLN A 1 92 ? -1.094 8.534 -22.148 1.00 89.75 92 GLN A C 1
ATOM 721 O O . GLN A 1 92 ? -1.304 7.528 -22.825 1.00 89.75 92 GLN A O 1
ATOM 726 N N . CYS A 1 93 ? -0.355 8.515 -21.036 1.00 91.44 93 CYS A N 1
ATOM 727 C CA . CYS A 1 93 ? 0.211 7.295 -20.467 1.00 91.44 93 CYS A CA 1
ATOM 728 C C . CYS A 1 93 ? -0.907 6.329 -20.060 1.00 91.44 93 CYS A C 1
ATOM 730 O O . CYS A 1 93 ? -0.925 5.182 -20.500 1.00 91.44 93 CYS A O 1
ATOM 732 N N . VAL A 1 94 ? -1.901 6.826 -19.318 1.00 91.50 94 VAL A N 1
ATOM 733 C CA . VAL A 1 94 ? -3.078 6.053 -18.887 1.00 91.50 94 VAL A CA 1
ATOM 734 C C . VAL A 1 94 ? -3.842 5.471 -20.083 1.00 91.50 94 VAL A C 1
ATOM 736 O O . VAL A 1 94 ? -4.186 4.287 -20.076 1.00 91.50 94 VAL A O 1
ATOM 739 N N . ALA A 1 95 ? -4.073 6.262 -21.135 1.00 92.50 95 ALA A N 1
ATOM 740 C CA . ALA A 1 95 ? -4.734 5.792 -22.352 1.00 92.50 95 ALA A CA 1
ATOM 741 C C . ALA A 1 95 ? -3.915 4.714 -23.085 1.00 92.50 95 ALA A C 1
ATOM 743 O O . ALA A 1 95 ? -4.475 3.713 -23.536 1.00 92.50 95 ALA A O 1
ATOM 744 N N . SER A 1 96 ? -2.593 4.891 -23.167 1.00 95.00 96 SER A N 1
ATOM 745 C CA . SER A 1 96 ? -1.677 3.920 -23.775 1.00 95.00 96 SER A CA 1
ATOM 746 C C . SER A 1 96 ? -1.699 2.581 -23.034 1.00 95.00 96 SER A C 1
ATOM 748 O O . SER A 1 96 ? -1.947 1.543 -23.647 1.00 95.00 96 SER A O 1
ATOM 750 N N . ILE A 1 97 ? -1.544 2.599 -21.706 1.00 94.94 97 ILE A N 1
ATOM 751 C CA . ILE A 1 97 ? -1.585 1.391 -20.869 1.00 94.94 97 ILE A CA 1
ATOM 752 C C . ILE A 1 97 ? -2.940 0.687 -20.999 1.00 94.94 97 ILE A C 1
ATOM 754 O O . ILE A 1 97 ? -2.989 -0.531 -21.167 1.00 94.94 97 ILE A O 1
ATOM 758 N N . SER A 1 98 ? -4.042 1.442 -20.977 1.00 96.00 98 SER A N 1
ATOM 759 C CA . SER A 1 98 ? -5.392 0.879 -21.124 1.00 96.00 98 SER A CA 1
ATOM 760 C C . SER A 1 98 ? -5.544 0.119 -22.447 1.00 96.00 98 SER A C 1
ATOM 762 O O . SER A 1 98 ? -6.024 -1.013 -22.456 1.00 96.00 98 SER A O 1
ATOM 764 N N . SER A 1 99 ? -5.049 0.695 -23.549 1.00 95.50 99 SER A N 1
ATOM 765 C CA . SER A 1 99 ? -5.030 0.052 -24.871 1.00 95.50 99 SER A CA 1
ATOM 766 C C . SER A 1 99 ? -4.164 -1.216 -24.893 1.00 95.50 99 SER A C 1
ATOM 768 O O . SER A 1 99 ? -4.560 -2.238 -25.458 1.00 95.50 99 SER A O 1
ATOM 770 N N . ILE A 1 100 ? -3.003 -1.199 -24.225 1.00 93.88 100 ILE A N 1
ATOM 771 C CA . ILE A 1 100 ? -2.118 -2.370 -24.109 1.00 93.88 100 ILE A CA 1
ATOM 772 C C . ILE A 1 100 ? -2.813 -3.508 -23.353 1.00 93.88 100 ILE A C 1
ATOM 774 O O . ILE A 1 100 ? -2.761 -4.656 -23.807 1.00 93.88 100 ILE A O 1
ATOM 778 N N . ILE A 1 101 ? -3.469 -3.216 -22.227 1.00 92.50 101 ILE A N 1
ATOM 779 C CA . ILE A 1 101 ? -4.197 -4.220 -21.440 1.00 92.50 101 ILE A CA 1
ATOM 780 C C . ILE A 1 101 ? -5.365 -4.786 -22.245 1.00 92.50 101 ILE A C 1
ATOM 782 O O . ILE A 1 101 ? -5.506 -6.006 -22.321 1.00 92.50 101 ILE A O 1
ATOM 786 N N . GLU A 1 102 ? -6.162 -3.937 -22.896 1.00 92.88 102 GLU A N 1
ATOM 787 C CA . GLU A 1 102 ? -7.287 -4.378 -23.727 1.00 92.88 102 GLU A CA 1
ATOM 788 C C . GLU A 1 102 ? -6.813 -5.314 -24.849 1.00 92.88 102 GLU A C 1
ATOM 790 O O . GLU A 1 102 ? -7.341 -6.420 -25.011 1.00 92.88 102 GLU A O 1
ATOM 795 N N . HIS A 1 103 ? -5.749 -4.925 -25.557 1.00 91.25 103 HIS A N 1
ATOM 796 C CA . HIS A 1 103 ? -5.160 -5.718 -26.632 1.00 91.25 103 HIS A CA 1
ATOM 797 C C . HIS A 1 103 ? -4.612 -7.073 -26.150 1.00 91.25 103 HIS A C 1
ATOM 799 O O . HIS A 1 103 ? -4.664 -8.064 -26.880 1.00 91.25 103 HIS A O 1
ATOM 805 N N . ASN A 1 104 ? -4.095 -7.140 -24.918 1.00 87.50 104 ASN A N 1
ATOM 806 C CA . ASN A 1 104 ? -3.517 -8.357 -24.340 1.00 87.50 104 ASN A CA 1
ATOM 807 C C . ASN A 1 104 ? -4.474 -9.119 -23.408 1.00 87.50 104 ASN A C 1
ATOM 809 O O . ASN A 1 104 ? -4.082 -10.153 -22.864 1.00 87.50 104 ASN A O 1
ATOM 813 N N . SER A 1 105 ? -5.724 -8.672 -23.265 1.00 86.31 105 SER A N 1
ATOM 814 C CA . SER A 1 105 ? -6.723 -9.213 -22.331 1.00 86.31 105 SER A CA 1
ATOM 815 C C . SER A 1 105 ? -6.872 -10.731 -22.426 1.00 86.31 105 SER A C 1
ATOM 817 O O . SER A 1 105 ? -6.832 -11.422 -21.413 1.00 86.31 105 SER A O 1
ATOM 819 N N . LYS A 1 106 ? -6.933 -11.282 -23.644 1.00 82.94 106 LYS A N 1
ATOM 820 C CA . LYS A 1 106 ? -6.994 -12.734 -23.853 1.00 82.94 106 LYS A CA 1
ATOM 821 C C . LYS A 1 106 ? -5.776 -13.461 -23.272 1.00 82.94 106 LYS A C 1
ATOM 823 O O . LYS A 1 106 ? -5.939 -14.466 -22.597 1.00 82.94 106 LYS A O 1
ATOM 828 N N . ARG A 1 107 ? -4.559 -12.955 -23.507 1.00 81.19 107 ARG A N 1
ATOM 829 C CA . ARG A 1 107 ? -3.320 -13.574 -22.997 1.00 81.19 107 ARG A CA 1
ATOM 830 C C . ARG A 1 107 ? -3.223 -13.483 -21.476 1.00 81.19 107 ARG A C 1
ATOM 832 O O . ARG A 1 107 ? -2.702 -14.402 -20.854 1.00 81.19 107 ARG A O 1
ATOM 839 N N . LEU A 1 108 ? -3.711 -12.384 -20.904 1.00 80.56 108 LEU A N 1
ATOM 840 C CA . LEU A 1 108 ? -3.800 -12.192 -19.459 1.00 80.56 108 LEU A CA 1
ATOM 841 C C . LEU A 1 108 ? -4.782 -13.206 -18.848 1.00 80.56 108 LEU A C 1
ATOM 843 O O . LEU A 1 108 ? -4.405 -13.935 -17.937 1.00 80.56 108 LEU A O 1
ATOM 847 N N . LEU A 1 109 ? -5.979 -13.352 -19.428 1.00 74.06 109 LEU A N 1
ATOM 848 C CA . LEU A 1 109 ? -6.987 -14.331 -18.999 1.00 74.06 109 LEU A CA 1
ATOM 849 C C . LEU A 1 109 ? -6.509 -15.783 -19.154 1.00 74.06 109 LEU A C 1
ATOM 851 O O . LEU A 1 109 ? -6.653 -16.582 -18.232 1.00 74.06 109 LEU A O 1
ATOM 855 N N . ASP A 1 110 ? -5.905 -16.128 -20.294 1.00 74.06 110 ASP A N 1
ATOM 856 C CA . ASP A 1 110 ? -5.387 -17.475 -20.564 1.00 74.06 110 ASP A CA 1
ATOM 857 C C . ASP A 1 110 ? -4.269 -17.866 -19.578 1.00 74.06 110 ASP A C 1
ATOM 859 O O . ASP A 1 110 ? -4.128 -19.041 -19.235 1.00 74.06 110 ASP A O 1
ATOM 863 N N . ASN A 1 111 ? -3.492 -16.896 -19.081 1.00 68.50 111 ASN A N 1
ATOM 864 C CA . ASN A 1 111 ? -2.478 -17.132 -18.052 1.00 68.50 111 ASN A CA 1
ATOM 865 C C . ASN A 1 111 ? -3.072 -17.389 -16.658 1.00 68.50 111 ASN A C 1
ATOM 867 O O . ASN A 1 111 ? -2.455 -18.121 -15.887 1.00 68.50 111 ASN A O 1
ATOM 871 N N . CYS A 1 112 ? -4.253 -16.848 -16.348 1.00 57.19 112 CYS A N 1
ATOM 872 C CA . CYS A 1 112 ? -4.955 -17.086 -15.081 1.00 57.19 112 CYS A CA 1
ATOM 873 C C . CYS A 1 112 ? -5.710 -18.428 -15.042 1.00 57.19 112 CYS A C 1
ATOM 875 O O . CYS A 1 112 ? -6.037 -18.915 -13.965 1.00 57.19 112 CYS A O 1
ATOM 877 N N . ASN A 1 113 ? -5.969 -19.046 -16.200 1.00 48.34 113 ASN A N 1
ATOM 878 C CA . ASN A 1 113 ? -6.861 -20.205 -16.347 1.00 48.34 113 ASN A CA 1
ATOM 879 C C . ASN A 1 113 ? -6.207 -21.589 -16.154 1.00 48.34 113 ASN A C 1
ATOM 881 O O . ASN A 1 113 ? -6.826 -22.605 -16.469 1.00 48.34 113 ASN A O 1
ATOM 885 N N . LEU A 1 114 ? -4.979 -21.668 -15.639 1.00 54.25 114 LEU A N 1
ATOM 886 C CA . LEU A 1 114 ? -4.342 -22.943 -15.295 1.00 54.25 114 LEU A CA 1
ATOM 887 C C . LEU A 1 114 ? -4.231 -23.045 -13.766 1.00 54.25 114 LEU A C 1
ATOM 889 O O . LEU A 1 114 ? -3.306 -22.507 -13.169 1.00 54.25 114 LEU A O 1
ATOM 893 N N . ASP A 1 115 ? -5.215 -23.703 -13.148 1.00 58.09 115 ASP A N 1
ATOM 894 C CA . ASP A 1 115 ? -5.225 -24.196 -11.757 1.00 58.09 115 ASP A CA 1
ATOM 895 C C . ASP A 1 115 ? -5.066 -23.173 -10.602 1.00 58.09 115 ASP A C 1
ATOM 897 O O . ASP A 1 115 ? -4.914 -23.573 -9.446 1.00 58.09 115 ASP A O 1
ATOM 901 N N . GLN A 1 116 ? -5.151 -21.863 -10.858 1.00 58.91 116 GLN A N 1
ATOM 902 C CA . GLN A 1 116 ? -5.126 -20.831 -9.807 1.00 58.91 116 GLN A CA 1
ATOM 903 C C . GLN A 1 116 ? -6.540 -20.601 -9.219 1.00 58.91 116 GLN A C 1
ATOM 905 O O . GLN A 1 116 ? -7.504 -20.476 -9.976 1.00 58.91 116 GLN A O 1
ATOM 910 N N . PRO A 1 117 ? -6.714 -20.507 -7.884 1.00 59.81 117 PRO A N 1
ATOM 911 C CA . PRO A 1 117 ? -8.033 -20.354 -7.255 1.00 59.81 117 PRO A CA 1
ATOM 912 C C . PRO A 1 117 ? -8.606 -18.922 -7.300 1.00 59.81 117 PRO A C 1
ATOM 914 O O . PRO A 1 117 ? -9.678 -18.687 -6.744 1.00 59.81 117 PRO A O 1
ATOM 917 N N . PHE A 1 118 ? -7.912 -17.959 -7.919 1.00 64.81 118 PHE A N 1
ATOM 918 C CA . PHE A 1 118 ? -8.282 -16.539 -7.935 1.00 64.81 118 PHE A CA 1
ATOM 919 C C . PHE A 1 118 ? -8.262 -15.947 -9.353 1.00 64.81 118 PHE A C 1
ATOM 921 O O . PHE A 1 118 ? -7.460 -16.340 -10.198 1.00 64.81 118 PHE A O 1
ATOM 928 N N . LEU A 1 119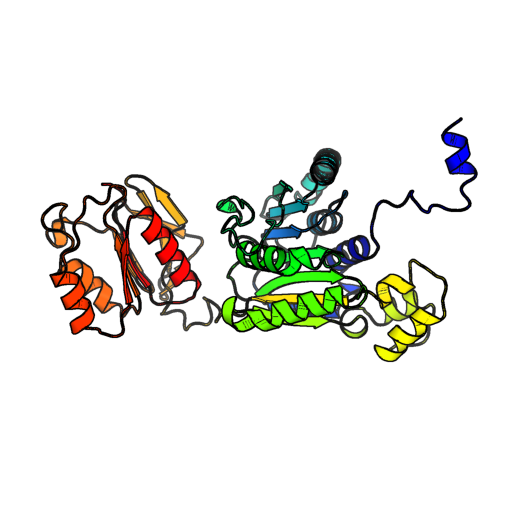 ? -9.151 -14.979 -9.603 1.00 75.94 119 LEU A N 1
ATOM 929 C CA . LEU A 1 119 ? -9.224 -14.226 -10.857 1.00 75.94 119 LEU A CA 1
ATOM 930 C C . LEU A 1 119 ? -8.378 -12.952 -10.739 1.00 75.94 119 LEU A C 1
ATOM 932 O O . LEU A 1 119 ? -8.576 -12.176 -9.806 1.00 75.94 119 LEU A O 1
ATOM 936 N N . LEU A 1 120 ? -7.473 -12.726 -11.693 1.00 85.06 120 LEU A N 1
ATOM 937 C CA . LEU A 1 120 ? -6.725 -11.476 -11.797 1.00 85.06 120 LEU A CA 1
ATOM 938 C C . LEU A 1 120 ? -7.630 -10.362 -12.333 1.00 85.06 120 LEU A C 1
ATOM 940 O O . LEU A 1 120 ? -8.157 -10.461 -13.442 1.00 85.06 120 LEU A O 1
ATOM 944 N N . HIS A 1 121 ? -7.758 -9.281 -11.569 1.00 89.44 121 HIS A N 1
ATOM 945 C CA . HIS A 1 121 ? -8.376 -8.032 -12.002 1.00 89.44 121 HIS A CA 1
ATOM 946 C C . HIS A 1 121 ? -7.297 -6.971 -12.238 1.00 89.44 121 HIS A C 1
ATOM 948 O O . HIS A 1 121 ? -6.401 -6.798 -11.411 1.00 89.44 121 HIS A O 1
ATOM 954 N N . MET A 1 122 ? -7.378 -6.260 -13.362 1.00 92.56 122 MET A N 1
ATOM 955 C CA . MET A 1 122 ? -6.434 -5.197 -13.708 1.00 92.56 122 MET A CA 1
ATOM 956 C C . MET A 1 122 ? -7.178 -3.893 -13.961 1.00 92.56 122 MET A C 1
ATOM 958 O O . MET A 1 122 ? -8.088 -3.864 -14.786 1.00 92.56 122 MET A O 1
ATOM 962 N N . ASP A 1 123 ? -6.749 -2.823 -13.298 1.00 94.56 123 ASP A N 1
ATOM 963 C CA . ASP A 1 123 ? -7.259 -1.469 -13.513 1.00 94.56 123 ASP A CA 1
ATOM 964 C C . ASP A 1 123 ? -6.127 -0.524 -13.928 1.00 94.56 123 ASP A C 1
ATOM 966 O O . ASP A 1 123 ? -4.971 -0.687 -13.529 1.00 94.56 123 ASP A O 1
ATOM 970 N N . VAL A 1 124 ? -6.482 0.512 -14.692 1.00 95.88 124 VAL A N 1
ATOM 971 C CA . VAL A 1 124 ? -5.594 1.634 -15.010 1.00 95.88 124 VAL A CA 1
ATOM 972 C C . VAL A 1 124 ? -6.243 2.919 -14.525 1.00 95.88 124 VAL A C 1
ATOM 974 O O . VAL A 1 124 ? -7.401 3.185 -14.853 1.00 95.88 124 VAL A O 1
ATOM 977 N N . LYS A 1 125 ? -5.530 3.725 -13.734 1.00 94.62 125 LYS A N 1
ATOM 978 C CA . LYS A 1 125 ? -6.067 4.993 -13.212 1.00 94.62 125 LYS A CA 1
ATOM 979 C C . LYS A 1 125 ? -5.072 6.136 -13.356 1.00 94.62 125 LYS A C 1
ATOM 981 O O . LYS A 1 125 ? -3.867 5.951 -13.202 1.00 94.62 125 LYS A O 1
ATOM 986 N N . ASN A 1 126 ? -5.608 7.333 -13.590 1.00 91.94 126 ASN A N 1
ATOM 987 C CA . ASN A 1 126 ? -4.838 8.560 -13.453 1.00 91.94 126 ASN A CA 1
ATOM 988 C C . ASN A 1 126 ? -4.659 8.876 -11.960 1.00 91.94 126 ASN A C 1
ATOM 990 O O . ASN A 1 126 ? -5.650 9.075 -11.255 1.00 91.94 126 ASN A O 1
ATOM 994 N N . ILE A 1 127 ? -3.414 8.905 -11.483 1.00 89.44 127 ILE A N 1
ATOM 995 C CA . ILE A 1 127 ? -3.078 9.368 -10.133 1.00 89.44 127 ILE A CA 1
ATOM 996 C C . ILE A 1 127 ? -2.032 10.471 -10.258 1.00 89.44 127 ILE A C 1
ATOM 998 O O . ILE A 1 127 ? -0.904 10.227 -10.681 1.00 89.44 127 ILE A O 1
ATOM 1002 N N . ARG A 1 128 ? -2.406 11.692 -9.863 1.00 84.12 128 ARG A N 1
ATOM 1003 C CA . ARG A 1 128 ? -1.507 12.851 -9.801 1.00 84.12 128 ARG A CA 1
ATOM 1004 C C . ARG A 1 128 ? -1.119 13.163 -8.370 1.00 84.12 128 ARG A C 1
ATOM 1006 O O . ARG A 1 128 ? -1.939 13.080 -7.457 1.00 84.12 128 ARG A O 1
ATOM 1013 N N . TRP A 1 129 ? 0.125 13.588 -8.200 1.00 79.56 129 TRP A N 1
ATOM 1014 C CA . TRP A 1 129 ? 0.588 14.183 -6.956 1.00 79.56 129 TRP A CA 1
ATOM 1015 C C . TRP A 1 129 ? -0.006 15.587 -6.852 1.00 79.56 12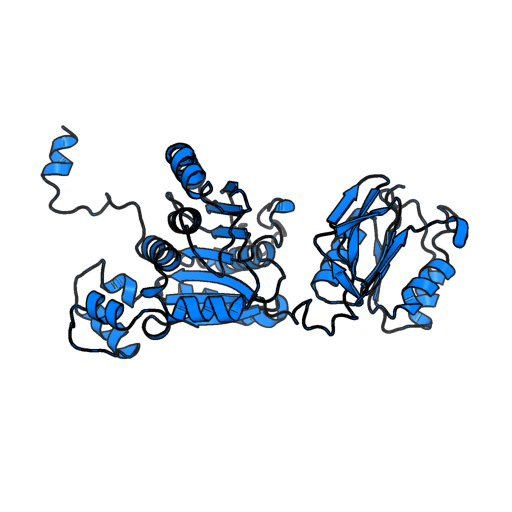9 TRP A C 1
ATOM 1017 O O . TRP A 1 129 ? 0.032 16.326 -7.834 1.00 79.56 129 TRP A O 1
ATOM 1027 N N . PRO A 1 130 ? -0.560 15.979 -5.704 1.00 68.12 130 PRO A N 1
ATOM 1028 C CA . PRO A 1 130 ? -1.039 17.338 -5.537 1.00 68.12 130 PRO A CA 1
ATOM 1029 C C . PRO A 1 130 ? 0.105 18.355 -5.591 1.00 68.12 130 PRO A C 1
ATOM 1031 O O . PRO A 1 130 ? 1.165 18.138 -4.989 1.00 68.12 130 PRO A O 1
ATOM 1034 N N . GLU A 1 131 ? -0.140 19.456 -6.304 1.00 58.94 131 GLU A N 1
ATOM 1035 C CA . GLU A 1 131 ? 0.686 20.663 -6.283 1.00 58.94 131 GLU A CA 1
ATOM 1036 C C . GLU A 1 131 ? 0.458 21.388 -4.938 1.00 58.94 131 GLU A C 1
ATOM 1038 O O . GLU A 1 131 ? -0.677 21.636 -4.538 1.00 58.94 131 GLU A O 1
ATOM 1043 N N . ASP A 1 132 ? 1.553 21.701 -4.243 1.00 52.25 132 ASP A N 1
ATOM 1044 C CA . ASP A 1 132 ? 1.659 22.403 -2.954 1.00 52.25 132 ASP A CA 1
ATOM 1045 C C . ASP A 1 132 ? 1.319 21.665 -1.643 1.00 52.25 132 ASP A C 1
ATOM 1047 O O . ASP A 1 132 ? 0.208 21.226 -1.358 1.00 52.25 132 ASP A O 1
ATOM 1051 N N . SER A 1 133 ? 2.297 21.715 -0.731 1.00 48.88 133 SER A N 1
ATOM 1052 C CA . SER A 1 133 ? 2.245 21.300 0.680 1.00 48.88 133 SER A CA 1
ATOM 1053 C C . SER A 1 133 ? 1.388 22.202 1.586 1.00 48.88 133 SER A C 1
ATOM 1055 O O . SER A 1 133 ? 1.308 21.962 2.792 1.00 48.88 133 SER A O 1
ATOM 1057 N N . SER A 1 134 ? 0.767 23.250 1.032 1.00 45.31 134 SER A N 1
ATOM 1058 C CA . SER A 1 134 ? 0.008 24.267 1.777 1.00 45.31 134 SER A CA 1
ATOM 1059 C C . SER A 1 134 ? -1.511 24.179 1.605 1.00 45.31 134 SER A C 1
ATOM 1061 O O . SER A 1 134 ? -2.246 24.865 2.316 1.00 45.31 134 SER A O 1
ATOM 1063 N N . SER A 1 135 ? -2.000 23.292 0.736 1.00 41.31 135 SER A N 1
ATOM 1064 C CA . SER A 1 135 ? -3.420 22.969 0.651 1.00 41.31 135 SER A CA 1
ATOM 1065 C C . SER A 1 135 ? -3.622 21.490 0.958 1.00 41.31 135 SER A C 1
ATOM 1067 O O . SER A 1 135 ? -2.900 20.621 0.486 1.00 41.31 135 SER A O 1
ATOM 1069 N N . SER A 1 136 ? -4.621 21.185 1.774 1.00 41.94 136 SER A N 1
ATOM 1070 C CA . SER A 1 136 ? -5.084 19.836 2.110 1.00 41.94 136 SER A CA 1
ATOM 1071 C C . SER A 1 136 ? -5.686 19.072 0.918 1.00 41.94 136 SER A C 1
ATOM 1073 O O . SER A 1 136 ? -6.431 18.109 1.113 1.00 41.94 136 SER A O 1
ATOM 1075 N N . LEU A 1 137 ? -5.389 19.488 -0.314 1.00 41.03 137 LEU A N 1
ATOM 1076 C CA . LEU A 1 137 ? -5.749 18.774 -1.525 1.00 41.03 137 LEU A CA 1
ATOM 1077 C C . LEU A 1 137 ? -4.730 17.660 -1.688 1.00 41.03 137 LEU A C 1
ATOM 1079 O O . LEU A 1 137 ? -3.660 17.834 -2.239 1.00 41.03 137 LEU A O 1
ATOM 1083 N N . ILE A 1 138 ? -5.039 16.519 -1.094 1.00 51.19 138 ILE A N 1
ATOM 1084 C CA . ILE A 1 138 ? -4.323 15.272 -1.318 1.00 51.19 138 ILE A CA 1
ATOM 1085 C C . ILE A 1 138 ? -4.670 14.813 -2.748 1.00 51.19 138 ILE A C 1
ATOM 1087 O O . ILE A 1 138 ? -5.717 15.210 -3.260 1.00 51.19 138 ILE A O 1
ATOM 1091 N N . ALA A 1 139 ? -3.862 13.955 -3.389 1.00 53.47 139 ALA A N 1
ATOM 1092 C CA . ALA A 1 139 ? -4.334 13.202 -4.555 1.00 53.47 139 ALA A CA 1
ATOM 1093 C C . ALA A 1 139 ? -5.749 12.687 -4.234 1.00 53.47 139 ALA A C 1
ATOM 1095 O O . ALA A 1 139 ? -5.934 12.062 -3.175 1.00 53.47 139 ALA A O 1
ATOM 1096 N N . GLU A 1 140 ? -6.745 13.023 -5.063 1.00 60.38 140 GLU A N 1
ATOM 1097 C CA . GLU A 1 140 ? -8.121 12.538 -4.917 1.00 60.38 140 GLU A CA 1
ATOM 1098 C C . GLU A 1 140 ? -8.122 11.029 -5.188 1.00 60.38 140 GLU A C 1
ATOM 1100 O O . GLU A 1 140 ? -8.474 10.539 -6.256 1.00 60.38 140 GLU A O 1
ATOM 1105 N N . LEU A 1 141 ? -7.626 10.278 -4.208 1.00 72.81 141 LEU A N 1
ATOM 1106 C CA . LEU A 1 141 ? -7.629 8.834 -4.204 1.00 72.81 141 LEU A CA 1
ATOM 1107 C C . LEU A 1 141 ? -9.040 8.395 -3.855 1.00 72.81 141 LEU A C 1
ATOM 1109 O O . LEU A 1 141 ? -9.574 8.749 -2.800 1.00 72.81 141 LEU A O 1
ATOM 1113 N N . ASP A 1 142 ? -9.599 7.586 -4.740 1.00 77.75 142 ASP A N 1
ATOM 1114 C CA . ASP A 1 142 ? -10.758 6.757 -4.459 1.00 77.75 142 ASP A CA 1
ATOM 1115 C C . ASP A 1 142 ? -10.542 6.014 -3.126 1.00 77.75 142 ASP A C 1
ATOM 1117 O O . ASP A 1 142 ? -9.509 5.373 -2.916 1.00 77.75 142 ASP A O 1
ATOM 1121 N N . GLU A 1 143 ? -11.507 6.125 -2.210 1.00 75.19 143 GLU A N 1
ATOM 1122 C CA . GLU A 1 143 ? -11.447 5.519 -0.871 1.00 75.19 143 GLU A CA 1
ATOM 1123 C C . GLU A 1 143 ? -11.216 3.999 -0.941 1.00 75.19 143 GLU A C 1
ATOM 1125 O O . GLU A 1 143 ? -10.615 3.429 -0.037 1.00 75.19 143 GLU A O 1
ATOM 1130 N N . SER A 1 144 ? -11.620 3.344 -2.037 1.00 81.31 144 SER A N 1
ATOM 1131 C CA . SER A 1 144 ? -11.384 1.912 -2.264 1.00 81.31 144 SER A CA 1
ATOM 1132 C C . SER A 1 144 ? -9.918 1.534 -2.522 1.00 81.31 144 SER A C 1
ATOM 1134 O O . SER A 1 144 ? -9.600 0.344 -2.548 1.00 81.31 144 SER A O 1
ATOM 1136 N N . LEU A 1 145 ? -9.037 2.515 -2.743 1.00 86.31 145 LEU A N 1
ATOM 1137 C CA . LEU A 1 145 ? -7.600 2.325 -2.973 1.00 86.31 145 LEU A CA 1
ATOM 1138 C C . LEU A 1 145 ? -6.760 2.580 -1.719 1.00 86.31 145 LEU A C 1
ATOM 1140 O O . LEU A 1 145 ? -5.583 2.223 -1.689 1.00 86.31 145 LEU A O 1
ATOM 1144 N N . ILE A 1 146 ? -7.345 3.218 -0.704 1.00 85.88 146 ILE A N 1
ATOM 1145 C CA . ILE A 1 146 ? -6.634 3.568 0.520 1.00 85.88 146 ILE A CA 1
ATOM 1146 C C . ILE A 1 146 ? -6.279 2.284 1.276 1.00 85.88 146 ILE A C 1
ATOM 1148 O O . ILE A 1 146 ? -7.148 1.471 1.584 1.00 85.88 146 ILE A O 1
ATOM 1152 N N . HIS A 1 147 ? -4.995 2.130 1.586 1.00 86.44 147 HIS A N 1
ATOM 1153 C CA . HIS A 1 147 ? -4.405 1.009 2.308 1.00 86.44 147 HIS A CA 1
ATOM 1154 C C . HIS A 1 147 ? -4.708 -0.362 1.705 1.00 86.44 147 HIS A C 1
ATOM 1156 O O . HIS A 1 147 ? -4.903 -1.343 2.422 1.00 86.44 147 HIS A O 1
ATOM 1162 N N . ARG A 1 148 ? -4.758 -0.420 0.373 1.00 88.75 148 ARG A N 1
ATOM 1163 C CA . ARG A 1 148 ? -5.119 -1.628 -0.366 1.00 88.75 148 ARG A CA 1
ATOM 1164 C C . ARG A 1 148 ? -3.924 -2.475 -0.784 1.00 88.75 148 ARG A C 1
ATOM 1166 O O . ARG A 1 148 ? -4.097 -3.670 -0.975 1.00 88.75 148 ARG A O 1
ATOM 1173 N N . PHE A 1 149 ? -2.758 -1.873 -0.998 1.00 95.75 149 PHE A N 1
ATOM 1174 C CA . PHE A 1 149 ? -1.698 -2.509 -1.781 1.00 95.75 149 PHE A CA 1
ATOM 1175 C C . PHE A 1 149 ? -0.602 -3.110 -0.912 1.00 95.75 149 PHE A C 1
ATOM 1177 O O . PHE A 1 149 ? 0.077 -2.392 -0.181 1.00 95.75 149 PHE A O 1
ATOM 1184 N N . ASP A 1 150 ? -0.397 -4.415 -1.041 1.00 95.38 150 ASP A N 1
ATOM 1185 C CA . ASP A 1 150 ? 0.661 -5.151 -0.349 1.00 95.38 150 ASP A CA 1
ATOM 1186 C C . ASP A 1 150 ? 2.031 -4.767 -0.918 1.00 95.38 150 ASP A C 1
ATOM 1188 O O . ASP A 1 150 ? 2.993 -4.563 -0.179 1.00 95.38 150 ASP A O 1
ATOM 1192 N N . LEU A 1 151 ? 2.104 -4.603 -2.243 1.00 97.38 151 LEU A N 1
ATOM 1193 C CA . LEU A 1 151 ? 3.296 -4.162 -2.956 1.00 97.38 151 LEU A CA 1
ATOM 1194 C C . LEU A 1 151 ? 2.971 -2.954 -3.837 1.00 97.38 151 LEU A C 1
ATOM 1196 O O . LEU A 1 151 ? 2.103 -3.017 -4.705 1.00 97.38 151 LEU A O 1
ATOM 1200 N N . ILE A 1 152 ? 3.713 -1.867 -3.660 1.00 98.12 152 ILE A N 1
ATOM 1201 C CA . ILE A 1 152 ? 3.719 -0.744 -4.600 1.00 98.12 152 ILE A CA 1
ATOM 1202 C C . ILE A 1 152 ? 5.075 -0.708 -5.284 1.00 98.12 152 ILE A C 1
ATOM 1204 O O . ILE A 1 152 ? 6.098 -0.751 -4.610 1.00 98.12 152 ILE A O 1
ATOM 1208 N N . MET A 1 153 ? 5.097 -0.605 -6.606 1.00 97.69 153 MET A N 1
ATOM 1209 C CA . MET A 1 153 ? 6.316 -0.546 -7.398 1.00 97.69 153 MET A CA 1
ATOM 1210 C C . MET A 1 153 ? 6.410 0.763 -8.173 1.00 97.69 153 MET A C 1
ATOM 1212 O O . MET A 1 153 ? 5.389 1.315 -8.579 1.00 97.69 153 MET A O 1
ATOM 1216 N N . ALA A 1 154 ? 7.626 1.258 -8.396 1.00 95.94 154 ALA A N 1
ATOM 1217 C CA . ALA A 1 154 ? 7.848 2.415 -9.259 1.00 95.94 154 ALA A CA 1
ATOM 1218 C C . ALA A 1 154 ? 9.240 2.392 -9.898 1.00 95.94 154 ALA A C 1
ATOM 1220 O O . ALA A 1 154 ? 10.213 1.955 -9.279 1.00 95.94 154 ALA A O 1
ATOM 1221 N N . ALA A 1 155 ? 9.354 2.907 -11.119 1.00 93.06 155 ALA A N 1
ATOM 1222 C CA . ALA A 1 155 ? 10.627 3.034 -11.817 1.00 93.06 155 ALA A CA 1
ATOM 1223 C C . ALA A 1 155 ? 10.933 4.504 -12.129 1.00 93.06 155 ALA A C 1
ATOM 1225 O O . ALA A 1 155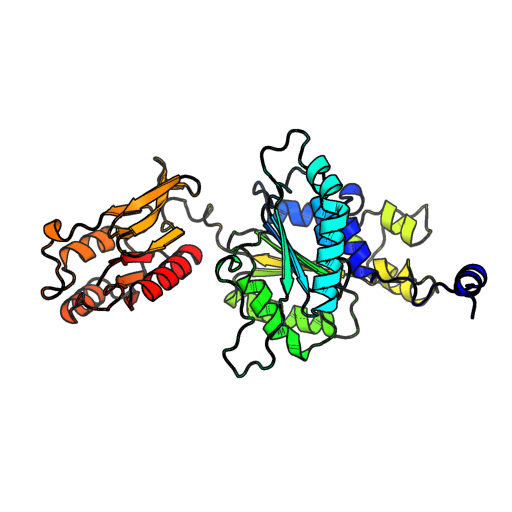 ? 10.093 5.218 -12.659 1.00 93.06 155 ALA A O 1
ATOM 1226 N N . ASP A 1 156 ? 12.144 4.944 -11.784 1.00 89.31 156 ASP A N 1
ATOM 1227 C CA . ASP A 1 156 ? 12.765 6.203 -12.218 1.00 89.31 156 ASP A CA 1
ATOM 1228 C C . ASP A 1 156 ? 11.881 7.460 -12.121 1.00 89.31 156 ASP A C 1
ATOM 1230 O O . ASP A 1 156 ? 11.754 8.252 -13.052 1.00 89.31 156 ASP A O 1
ATOM 1234 N N . CYS A 1 157 ? 11.258 7.650 -10.961 1.00 89.50 157 CYS A N 1
ATOM 1235 C CA . CYS A 1 157 ? 10.225 8.664 -10.738 1.00 89.50 157 CYS A CA 1
ATOM 1236 C C . CYS A 1 157 ? 10.633 9.775 -9.757 1.00 89.50 157 CYS A C 1
ATOM 1238 O O . CYS A 1 157 ? 9.813 10.620 -9.409 1.00 89.50 157 CYS A O 1
ATOM 1240 N N . PHE A 1 158 ? 11.895 9.812 -9.313 1.00 88.69 158 PHE A N 1
ATOM 1241 C CA . PHE A 1 158 ? 12.353 10.750 -8.275 1.00 88.69 158 PHE A CA 1
ATOM 1242 C C . PHE A 1 158 ? 12.992 12.034 -8.815 1.00 88.69 158 PHE A C 1
ATOM 1244 O O . PHE A 1 158 ? 13.487 12.838 -8.029 1.00 88.69 158 PHE A O 1
ATOM 1251 N N . PHE A 1 159 ? 13.017 12.241 -10.132 1.00 83.81 159 PHE A N 1
ATOM 1252 C CA . PHE A 1 159 ? 13.749 13.350 -10.753 1.00 83.81 159 PHE A CA 1
ATOM 1253 C C . PHE A 1 159 ? 13.196 14.736 -10.383 1.00 83.81 159 PHE A C 1
ATOM 1255 O O . PHE A 1 159 ? 13.981 15.675 -10.237 1.00 83.81 159 PHE A O 1
ATOM 1262 N N . ASP A 1 160 ? 11.881 14.867 -10.192 1.00 86.19 160 ASP A N 1
ATOM 1263 C CA . ASP A 1 160 ? 11.257 16.119 -9.767 1.00 86.19 160 ASP A CA 1
ATOM 1264 C C . ASP A 1 160 ? 11.091 16.160 -8.243 1.00 86.19 160 ASP A C 1
ATOM 1266 O O . ASP A 1 160 ? 10.222 15.513 -7.655 1.00 86.19 160 ASP A O 1
ATOM 1270 N N . GLN A 1 161 ? 11.953 16.941 -7.597 1.00 88.94 161 GLN A N 1
ATOM 1271 C CA . GLN A 1 161 ? 12.009 17.044 -6.140 1.00 88.94 161 GLN A CA 1
ATOM 1272 C C . GLN A 1 161 ? 10.825 17.809 -5.542 1.00 88.94 161 GLN A C 1
ATOM 1274 O O . GLN A 1 161 ? 10.541 17.645 -4.356 1.00 88.94 161 GLN A O 1
ATOM 1279 N N . SER A 1 162 ? 10.115 18.613 -6.341 1.00 86.19 162 SER A N 1
ATOM 1280 C CA . SER A 1 162 ? 8.966 19.387 -5.858 1.00 86.19 162 SER A CA 1
ATOM 1281 C C . SER A 1 162 ? 7.808 18.490 -5.400 1.00 86.19 162 SER A C 1
ATOM 1283 O O . SER A 1 162 ? 7.076 18.852 -4.480 1.00 86.19 162 SER A O 1
ATOM 1285 N N . TYR A 1 163 ? 7.707 17.275 -5.952 1.00 85.62 163 TYR A N 1
ATOM 1286 C CA . TYR A 1 163 ? 6.638 16.322 -5.646 1.00 85.62 163 TYR A CA 1
ATOM 1287 C C . TYR A 1 163 ? 7.013 15.241 -4.629 1.00 85.62 163 TYR A C 1
ATOM 1289 O O . TYR A 1 163 ? 6.153 14.437 -4.274 1.00 85.62 163 TYR A O 1
ATOM 1297 N N . HIS A 1 164 ? 8.253 15.195 -4.123 1.00 90.19 164 HIS A N 1
ATOM 1298 C CA . HIS A 1 164 ? 8.718 14.103 -3.248 1.00 90.19 164 HIS A CA 1
ATOM 1299 C C . HIS A 1 164 ? 7.815 13.873 -2.035 1.00 90.19 164 HIS A C 1
ATOM 1301 O O . HIS A 1 164 ? 7.442 12.737 -1.753 1.00 90.19 164 HIS A O 1
ATOM 1307 N N . PHE A 1 165 ? 7.411 14.941 -1.345 1.00 88.38 165 PHE A N 1
ATOM 1308 C CA . PHE A 1 165 ? 6.534 14.835 -0.176 1.00 88.38 165 PHE A CA 1
ATOM 1309 C C . PHE A 1 165 ? 5.120 14.367 -0.541 1.00 88.38 165 PHE A C 1
ATOM 1311 O O . PHE A 1 165 ? 4.563 13.488 0.119 1.00 88.38 165 PHE A O 1
ATOM 1318 N N . SER A 1 166 ? 4.544 14.907 -1.615 1.00 85.19 166 SER A N 1
ATOM 1319 C CA . SER A 1 166 ? 3.224 14.513 -2.121 1.00 85.19 166 SER A CA 1
ATOM 1320 C C . SER A 1 166 ? 3.196 13.050 -2.587 1.00 85.19 166 SER A C 1
ATOM 1322 O O . SER A 1 166 ? 2.254 12.310 -2.287 1.00 85.19 166 SER A O 1
ATOM 1324 N N . MET A 1 167 ? 4.256 12.605 -3.262 1.00 89.44 167 MET A N 1
ATOM 1325 C CA . MET A 1 167 ? 4.446 11.217 -3.679 1.00 89.44 167 MET A CA 1
ATOM 1326 C C . MET A 1 167 ? 4.574 10.292 -2.464 1.00 89.44 167 MET A C 1
ATOM 1328 O O . MET A 1 167 ? 3.875 9.283 -2.385 1.00 89.44 167 MET A O 1
ATOM 1332 N N . LEU A 1 168 ? 5.396 10.661 -1.478 1.00 90.44 168 LEU A N 1
ATOM 1333 C CA . LEU A 1 168 ? 5.596 9.883 -0.255 1.00 90.44 168 LEU A CA 1
ATOM 1334 C C . LEU A 1 168 ? 4.296 9.724 0.555 1.00 90.44 168 LEU A C 1
ATOM 1336 O O . LEU A 1 168 ? 3.967 8.622 0.995 1.00 90.44 168 LEU A O 1
ATOM 1340 N N . ASN A 1 169 ? 3.507 10.797 0.676 1.00 86.75 169 ASN A N 1
ATOM 1341 C CA . ASN A 1 169 ? 2.166 10.750 1.266 1.00 86.75 169 ASN A CA 1
ATOM 1342 C C . ASN A 1 169 ? 1.226 9.809 0.507 1.00 86.75 169 ASN A C 1
ATOM 1344 O O . ASN A 1 169 ? 0.439 9.085 1.119 1.00 86.75 169 ASN A O 1
ATOM 1348 N N . THR A 1 170 ? 1.296 9.817 -0.824 1.00 89.12 170 THR A N 1
ATOM 1349 C CA . THR A 1 170 ? 0.463 8.950 -1.661 1.00 89.12 170 THR A CA 1
ATOM 1350 C C . THR A 1 170 ? 0.846 7.483 -1.483 1.00 89.12 170 THR A C 1
ATOM 1352 O O . THR A 1 170 ? -0.037 6.655 -1.277 1.00 89.12 170 THR A O 1
ATOM 1355 N N . ILE A 1 171 ? 2.146 7.169 -1.445 1.00 93.06 171 ILE A N 1
ATOM 1356 C CA . ILE A 1 171 ? 2.655 5.825 -1.132 1.00 93.06 171 ILE A CA 1
ATOM 1357 C C . ILE A 1 171 ? 2.124 5.352 0.225 1.00 93.06 171 ILE A C 1
ATOM 1359 O O . ILE A 1 171 ? 1.549 4.271 0.302 1.00 93.06 171 ILE A O 1
ATOM 1363 N N . ASN A 1 172 ? 2.233 6.177 1.274 1.00 90.19 172 ASN A N 1
ATOM 1364 C CA . ASN A 1 172 ? 1.708 5.843 2.601 1.00 90.19 172 ASN A CA 1
ATOM 1365 C C . ASN A 1 172 ? 0.194 5.552 2.583 1.00 90.19 172 ASN A C 1
ATOM 1367 O O . ASN A 1 172 ? -0.264 4.614 3.228 1.00 90.19 172 ASN A O 1
ATOM 1371 N N . ARG A 1 173 ? -0.594 6.342 1.841 1.00 86.94 173 ARG A N 1
ATOM 1372 C CA . ARG A 1 173 ? -2.051 6.154 1.742 1.00 86.94 173 ARG A CA 1
ATOM 1373 C C . ARG A 1 173 ? -2.450 4.933 0.929 1.00 86.94 173 ARG A C 1
ATOM 1375 O O . ARG A 1 173 ? -3.530 4.415 1.164 1.00 86.94 173 ARG A O 1
ATOM 1382 N N . LEU A 1 174 ? -1.645 4.508 -0.038 1.00 91.94 174 LEU A N 1
ATOM 1383 C CA . LEU A 1 174 ? -1.940 3.348 -0.880 1.00 91.94 174 LEU A CA 1
ATOM 1384 C C . LEU A 1 174 ? -1.466 2.039 -0.234 1.00 91.94 174 LEU A C 1
ATOM 1386 O O . LEU A 1 174 ? -2.152 1.023 -0.361 1.00 91.94 174 LEU A O 1
ATOM 1390 N N . LEU A 1 175 ? -0.326 2.064 0.466 1.00 92.75 175 LEU A N 1
ATOM 1391 C CA . LEU A 1 175 ? 0.257 0.878 1.089 1.00 92.75 175 LEU A CA 1
ATOM 1392 C C . LEU A 1 175 ? -0.685 0.287 2.129 1.00 92.75 175 LEU A C 1
ATOM 1394 O O . LEU A 1 175 ? -1.172 0.989 3.021 1.00 92.75 175 LEU A O 1
ATOM 1398 N N . SER A 1 176 ? -0.893 -1.021 2.021 1.00 88.88 176 SER A N 1
ATOM 1399 C CA . SER A 1 176 ? -1.539 -1.829 3.038 1.00 88.88 176 SER A CA 1
ATOM 1400 C C . SER A 1 176 ? -0.842 -1.615 4.373 1.00 88.88 176 SER A C 1
ATOM 1402 O O . SER A 1 176 ? 0.375 -1.461 4.477 1.00 88.88 176 SER A O 1
ATOM 1404 N N . LEU A 1 177 ? -1.650 -1.580 5.423 1.00 82.00 177 LEU A N 1
ATOM 1405 C CA . LEU A 1 177 ? -1.157 -1.403 6.782 1.00 82.00 177 LEU A CA 1
ATOM 1406 C C . LEU A 1 177 ? -0.679 -2.726 7.397 1.00 82.00 177 LEU A C 1
ATOM 1408 O O . LEU A 1 177 ? -0.278 -2.757 8.560 1.00 82.00 177 LEU A O 1
ATOM 1412 N N . GLN A 1 178 ? -0.713 -3.816 6.628 1.00 82.38 178 GLN A N 1
ATOM 1413 C CA . GLN A 1 178 ? -0.123 -5.088 7.007 1.00 82.38 178 GLN A CA 1
ATOM 1414 C C . GLN A 1 178 ? 1.400 -4.964 7.115 1.00 82.38 178 GLN A C 1
ATOM 1416 O O . GLN A 1 178 ? 2.056 -4.387 6.246 1.00 82.38 178 GLN A O 1
ATOM 1421 N N . SER A 1 179 ? 1.964 -5.520 8.188 1.00 83.75 179 SER A N 1
ATOM 1422 C CA . SER A 1 179 ? 3.417 -5.571 8.368 1.00 83.75 179 SER A CA 1
ATOM 1423 C C . SER A 1 179 ? 4.047 -6.356 7.220 1.00 83.75 179 SER A C 1
ATOM 1425 O O . SER A 1 179 ? 3.500 -7.376 6.807 1.00 83.75 179 SER A O 1
ATOM 1427 N N . GLY A 1 180 ? 5.149 -5.849 6.675 1.00 88.50 180 GLY A N 1
ATOM 1428 C CA . GLY A 1 180 ? 5.770 -6.416 5.478 1.00 88.50 180 GLY A CA 1
ATOM 1429 C C . GLY A 1 180 ? 5.330 -5.778 4.163 1.00 88.50 180 GLY A C 1
ATOM 1430 O O . GLY A 1 180 ? 6.084 -5.854 3.191 1.00 88.50 180 GLY A O 1
ATOM 1431 N N . SER A 1 181 ? 4.188 -5.074 4.131 1.00 92.94 181 SER A N 1
ATOM 1432 C CA . SER A 1 181 ? 3.759 -4.329 2.937 1.00 92.94 181 SER A CA 1
ATOM 1433 C C . SER A 1 181 ? 4.861 -3.377 2.500 1.00 92.94 181 SER A C 1
ATOM 1435 O O . SER A 1 181 ? 5.451 -2.667 3.318 1.00 92.94 181 SER A O 1
ATOM 1437 N N . THR A 1 182 ? 5.191 -3.402 1.217 1.00 95.69 182 THR A N 1
ATOM 1438 C CA . THR A 1 182 ? 6.444 -2.843 0.718 1.00 95.69 182 THR A CA 1
ATOM 1439 C C . THR A 1 182 ? 6.183 -1.871 -0.425 1.00 95.69 182 THR A C 1
ATOM 1441 O O . THR A 1 182 ? 5.482 -2.189 -1.379 1.00 95.69 182 THR A O 1
ATOM 1444 N N . PHE A 1 183 ? 6.802 -0.693 -0.369 1.00 97.44 183 PHE A N 1
ATOM 1445 C CA . PHE A 1 183 ? 7.056 0.109 -1.561 1.00 97.44 183 PHE A CA 1
ATOM 1446 C C . PHE A 1 183 ? 8.455 -0.220 -2.080 1.00 97.44 183 PHE A C 1
ATOM 1448 O O . PHE A 1 183 ? 9.432 -0.081 -1.347 1.00 97.44 183 PHE A O 1
ATOM 1455 N N . LEU A 1 184 ? 8.544 -0.672 -3.327 1.00 97.06 184 LEU A N 1
ATOM 1456 C CA . LEU A 1 184 ? 9.769 -1.055 -4.013 1.00 97.06 184 LEU A CA 1
ATOM 1457 C C . LEU A 1 184 ? 9.973 -0.153 -5.230 1.00 97.06 184 LEU A C 1
ATOM 1459 O O . LEU A 1 184 ? 9.296 -0.290 -6.243 1.00 97.06 184 LEU A O 1
ATOM 1463 N N . ALA A 1 185 ? 10.944 0.744 -5.161 1.00 95.00 185 ALA A N 1
ATOM 1464 C CA . ALA A 1 185 ? 11.317 1.573 -6.289 1.00 95.00 185 ALA A CA 1
ATOM 1465 C C . ALA A 1 185 ? 12.670 1.179 -6.854 1.00 95.00 185 ALA A C 1
ATOM 1467 O O . ALA A 1 185 ? 13.556 0.709 -6.142 1.00 95.00 185 ALA A O 1
ATOM 1468 N N . ILE A 1 186 ? 12.851 1.450 -8.136 1.00 91.94 186 ILE A N 1
ATOM 1469 C CA . ILE A 1 186 ? 14.130 1.306 -8.800 1.00 91.94 186 ILE A CA 1
ATOM 1470 C C . ILE A 1 186 ? 14.467 2.602 -9.530 1.00 91.94 186 ILE A C 1
ATOM 1472 O O . ILE A 1 186 ? 13.657 3.132 -10.282 1.00 91.94 186 ILE A O 1
ATOM 1476 N N . SER A 1 187 ? 15.650 3.158 -9.288 1.00 87.69 187 SER A N 1
ATOM 1477 C CA . SER A 1 187 ? 16.028 4.451 -9.864 1.00 87.69 187 SER A CA 1
ATOM 1478 C C . SER A 1 187 ? 17.537 4.538 -10.070 1.00 87.69 187 SER A C 1
ATOM 1480 O O . SER A 1 187 ? 18.297 4.010 -9.252 1.00 87.69 187 SER A O 1
ATOM 1482 N N . PRO A 1 188 ? 18.008 5.231 -11.120 1.00 81.62 188 PRO A N 1
ATOM 1483 C CA . PRO A 1 188 ? 19.369 5.736 -11.134 1.00 81.62 188 PRO A CA 1
ATOM 1484 C C . PRO A 1 188 ? 19.525 6.814 -10.048 1.00 81.62 188 PRO A C 1
ATOM 1486 O O . PRO A 1 188 ? 18.538 7.403 -9.601 1.00 81.62 188 PRO A O 1
ATOM 1489 N N . LEU A 1 189 ? 20.762 7.106 -9.635 1.00 73.06 189 LEU A N 1
ATOM 1490 C CA . LEU A 1 189 ? 21.014 8.099 -8.576 1.00 73.06 189 LEU A CA 1
ATOM 1491 C C . LEU A 1 189 ? 20.535 9.512 -8.965 1.00 73.06 189 LEU A C 1
ATOM 1493 O O . LEU A 1 189 ? 20.056 10.253 -8.108 1.00 73.06 189 LEU A O 1
ATOM 1497 N N . ARG A 1 190 ? 20.631 9.864 -10.261 1.00 74.94 190 ARG A N 1
ATOM 1498 C CA . ARG A 1 190 ? 20.219 11.159 -10.847 1.00 74.94 190 ARG A CA 1
ATOM 1499 C C . ARG A 1 190 ? 20.606 12.347 -9.953 1.00 74.94 190 ARG A C 1
ATOM 1501 O O . ARG A 1 190 ? 19.754 13.074 -9.431 1.00 74.94 190 ARG A O 1
ATOM 1508 N N . GLY A 1 191 ? 21.913 12.527 -9.763 1.00 81.06 191 GLY A N 1
ATOM 1509 C CA . GLY A 1 191 ? 22.454 13.511 -8.824 1.00 81.06 191 GLY A CA 1
ATOM 1510 C C . GLY A 1 191 ? 22.046 13.178 -7.388 1.00 81.06 191 GLY A C 1
ATOM 1511 O O . GLY A 1 191 ? 22.226 12.049 -6.947 1.00 81.06 191 GLY A O 1
ATOM 1512 N N . ASN A 1 192 ? 21.479 14.155 -6.675 1.00 85.12 192 ASN A N 1
ATOM 1513 C CA . ASN A 1 192 ? 21.008 13.979 -5.294 1.00 85.12 192 ASN A CA 1
ATOM 1514 C C . ASN A 1 192 ? 19.505 13.677 -5.193 1.00 85.12 192 ASN A C 1
ATOM 1516 O O . ASN A 1 192 ? 18.987 13.578 -4.087 1.00 85.12 192 ASN A O 1
ATOM 1520 N N . SER A 1 193 ? 18.787 13.552 -6.314 1.00 86.88 193 SER A N 1
ATOM 1521 C CA . SER A 1 193 ? 17.320 13.452 -6.300 1.00 86.88 193 SER A CA 1
ATOM 1522 C C . SER A 1 193 ? 16.821 12.201 -5.566 1.00 86.88 193 SER A C 1
ATOM 1524 O O . SER A 1 193 ? 16.045 12.325 -4.620 1.00 86.88 193 SER A O 1
ATOM 1526 N N . LEU A 1 194 ? 17.345 11.015 -5.900 1.00 85.81 194 LEU A N 1
ATOM 1527 C CA . LEU A 1 194 ? 17.035 9.781 -5.174 1.00 85.81 194 LEU A CA 1
ATOM 1528 C C . LEU A 1 194 ? 17.423 9.904 -3.694 1.00 85.81 194 LEU A C 1
ATOM 1530 O O . LEU A 1 194 ? 16.626 9.589 -2.819 1.00 85.81 194 LEU A O 1
ATOM 1534 N N . HIS A 1 195 ? 18.622 10.409 -3.401 1.00 87.12 195 HIS A N 1
ATOM 1535 C CA . HIS A 1 195 ? 19.094 10.560 -2.023 1.00 87.12 195 HIS A CA 1
ATOM 1536 C C . HIS A 1 195 ? 18.183 11.474 -1.185 1.00 87.12 195 HIS A C 1
ATOM 1538 O O . HIS A 1 195 ? 17.866 11.151 -0.043 1.00 87.12 195 HIS A O 1
ATOM 1544 N N . ASN A 1 196 ? 17.702 12.575 -1.762 1.00 90.00 196 ASN A N 1
ATOM 1545 C CA . ASN A 1 196 ? 16.788 13.500 -1.098 1.00 90.00 196 ASN A CA 1
ATOM 1546 C C . ASN A 1 196 ? 15.427 12.853 -0.809 1.00 90.00 196 ASN A C 1
ATOM 1548 O O . ASN A 1 196 ? 14.912 13.011 0.298 1.00 90.00 196 ASN A O 1
ATOM 1552 N N . PHE A 1 197 ? 14.889 12.065 -1.747 1.00 91.75 197 PHE A N 1
ATOM 1553 C CA . PHE A 1 197 ? 13.668 11.291 -1.516 1.00 91.75 197 PHE A CA 1
ATOM 1554 C C . PHE A 1 197 ? 13.849 10.267 -0.383 1.00 91.75 197 PHE A C 1
ATOM 1556 O O . PHE A 1 197 ? 13.009 10.162 0.509 1.00 91.75 197 PHE A O 1
ATOM 1563 N N . ILE A 1 198 ? 14.976 9.548 -0.377 1.00 89.81 198 ILE A N 1
ATOM 1564 C CA . ILE A 1 198 ? 15.322 8.573 0.667 1.00 89.81 198 ILE A CA 1
ATOM 1565 C C . ILE A 1 198 ? 15.424 9.249 2.038 1.00 89.81 198 ILE A C 1
ATOM 1567 O O . ILE A 1 198 ? 14.856 8.760 3.011 1.00 89.81 198 ILE A O 1
ATOM 1571 N N . ASN A 1 199 ? 16.114 10.388 2.121 1.00 87.62 199 ASN A N 1
ATOM 1572 C CA . ASN A 1 199 ? 16.243 11.149 3.364 1.00 87.62 199 ASN A CA 1
ATOM 1573 C C . ASN A 1 199 ? 14.880 11.612 3.886 1.00 87.62 199 ASN A C 1
ATOM 1575 O O . ASN A 1 199 ? 14.630 11.540 5.088 1.00 87.62 199 ASN A O 1
ATOM 1579 N N . LEU A 1 200 ? 13.986 12.042 2.992 1.00 88.69 200 LEU A N 1
ATOM 1580 C CA . LEU A 1 200 ? 12.618 12.391 3.360 1.00 88.69 200 LEU A CA 1
ATOM 1581 C C . LEU A 1 200 ? 11.859 11.180 3.920 1.00 88.69 200 LEU A C 1
ATOM 1583 O O . LEU A 1 200 ? 11.159 11.302 4.921 1.00 88.69 200 LEU A O 1
ATOM 1587 N N . ALA A 1 201 ? 12.022 10.001 3.324 1.00 90.69 201 ALA A N 1
ATOM 1588 C CA . ALA A 1 201 ? 11.396 8.787 3.832 1.00 90.69 201 ALA A CA 1
ATOM 1589 C C . ALA A 1 201 ? 11.962 8.336 5.188 1.00 90.69 201 ALA A C 1
ATOM 1591 O O . ALA A 1 201 ? 11.182 7.913 6.045 1.00 90.69 201 ALA A O 1
ATOM 1592 N N . TYR A 1 202 ? 13.273 8.488 5.415 1.00 87.44 202 TYR A N 1
ATOM 1593 C CA . TYR A 1 202 ? 13.901 8.252 6.722 1.00 87.44 202 TYR A CA 1
ATOM 1594 C C . TYR A 1 202 ? 13.322 9.166 7.806 1.00 87.44 202 TYR A C 1
ATOM 1596 O O . TYR A 1 202 ? 13.012 8.724 8.909 1.00 87.44 202 TYR A O 1
ATOM 1604 N N . GLN A 1 203 ? 13.112 10.446 7.488 1.00 82.69 203 GLN A N 1
ATOM 1605 C CA . GLN A 1 203 ? 12.506 11.402 8.422 1.00 82.69 203 GLN A CA 1
ATOM 1606 C C . GLN A 1 203 ? 11.076 11.015 8.830 1.00 82.69 203 GLN A C 1
ATOM 1608 O O . GLN A 1 203 ? 10.601 11.452 9.877 1.00 82.69 203 GLN A O 1
ATOM 1613 N N . MET A 1 204 ? 10.398 10.190 8.029 1.00 82.75 204 MET A N 1
ATOM 1614 C CA . MET A 1 204 ? 9.011 9.790 8.246 1.00 82.75 204 MET A CA 1
ATOM 1615 C C . MET A 1 204 ? 8.846 8.371 8.812 1.00 82.75 204 MET A C 1
ATOM 1617 O O . MET A 1 204 ? 7.708 7.938 8.990 1.00 82.75 204 MET A O 1
ATOM 1621 N N . GLU A 1 205 ? 9.931 7.653 9.136 1.00 83.06 205 GLU A N 1
ATOM 1622 C CA . GLU A 1 205 ? 9.867 6.266 9.642 1.00 83.06 205 GLU A CA 1
ATOM 1623 C C . GLU A 1 205 ? 8.948 6.115 10.855 1.00 83.06 205 GLU A C 1
ATOM 1625 O O . GLU A 1 205 ? 8.094 5.229 10.886 1.00 83.06 205 GLU A O 1
ATOM 1630 N N . GLN A 1 206 ? 9.068 7.020 11.831 1.00 71.25 206 GLN A N 1
ATOM 1631 C CA . GLN A 1 206 ? 8.218 7.009 13.024 1.00 71.25 206 GLN A CA 1
ATOM 1632 C C . GLN A 1 206 ? 6.767 7.368 12.685 1.00 71.25 206 GLN A C 1
ATOM 1634 O O . GLN A 1 206 ? 5.841 6.693 13.130 1.00 71.25 206 GLN A O 1
ATOM 1639 N N . THR A 1 207 ? 6.573 8.406 11.869 1.00 75.56 207 THR A N 1
ATOM 1640 C CA . THR A 1 207 ? 5.252 8.937 11.510 1.00 75.56 207 THR A CA 1
ATOM 1641 C C . THR A 1 207 ? 4.414 7.925 10.735 1.00 75.56 207 THR A C 1
ATOM 1643 O O . THR A 1 207 ? 3.227 7.770 11.012 1.00 75.56 207 THR A O 1
ATOM 1646 N N . TYR A 1 208 ? 5.015 7.222 9.774 1.00 79.62 208 TYR A N 1
ATOM 1647 C CA . TYR A 1 208 ? 4.305 6.259 8.928 1.00 79.62 208 TYR A CA 1
ATOM 1648 C C . TYR A 1 208 ? 4.486 4.803 9.366 1.00 79.62 208 TYR A C 1
ATOM 1650 O O . TYR A 1 208 ? 3.809 3.916 8.841 1.00 79.62 208 TYR A O 1
ATOM 1658 N N . SER A 1 209 ? 5.318 4.557 10.384 1.00 83.12 209 SER A N 1
ATOM 1659 C CA . SER A 1 209 ? 5.620 3.219 10.903 1.00 83.12 209 SER A CA 1
ATOM 1660 C C . SER A 1 209 ? 6.165 2.301 9.809 1.00 83.12 209 SER A C 1
ATOM 1662 O O . SER A 1 209 ? 5.600 1.245 9.516 1.00 83.12 209 SER A O 1
ATOM 1664 N N . TRP A 1 210 ? 7.259 2.724 9.180 1.00 90.12 210 TRP A N 1
ATOM 1665 C CA . TRP A 1 210 ? 7.980 1.946 8.178 1.00 90.12 210 TRP A CA 1
ATOM 1666 C C . TRP A 1 210 ? 9.485 1.944 8.450 1.00 90.12 210 TRP A C 1
ATOM 1668 O O . TRP A 1 210 ? 9.986 2.748 9.231 1.00 90.12 210 TRP A O 1
ATOM 1678 N N . THR A 1 211 ? 10.210 1.081 7.749 1.00 91.38 211 THR A N 1
ATOM 1679 C CA . THR A 1 211 ? 11.674 1.100 7.667 1.00 91.38 211 THR A CA 1
ATOM 1680 C C . THR A 1 211 ? 12.118 1.301 6.239 1.00 91.38 211 THR A C 1
ATOM 1682 O O . THR A 1 211 ? 11.460 0.849 5.298 1.00 91.38 211 THR A O 1
ATOM 1685 N N . VAL A 1 212 ? 13.258 1.959 6.083 1.00 90.69 212 VAL A N 1
ATOM 1686 C CA . VAL A 1 212 ? 13.817 2.307 4.786 1.00 90.69 212 VAL A CA 1
ATOM 1687 C C . VAL A 1 212 ? 15.139 1.576 4.552 1.00 90.69 212 VAL A C 1
ATOM 1689 O O . VAL A 1 212 ? 16.040 1.581 5.394 1.00 90.69 212 VAL A O 1
ATOM 1692 N N . LYS A 1 213 ? 15.277 0.951 3.377 1.00 91.06 213 LYS A N 1
ATOM 1693 C CA . LYS A 1 213 ? 16.491 0.237 2.965 1.00 91.06 213 LYS A CA 1
ATOM 1694 C C . LYS A 1 213 ? 16.824 0.506 1.502 1.00 91.06 213 LYS A C 1
ATOM 1696 O O . LYS A 1 213 ? 16.021 0.251 0.607 1.00 91.06 213 LYS A O 1
ATOM 1701 N N . LEU A 1 214 ? 18.049 0.960 1.262 1.00 88.44 214 LEU A N 1
ATOM 1702 C CA . LEU A 1 214 ? 18.663 0.964 -0.061 1.00 88.44 214 LEU A CA 1
ATOM 1703 C C . LEU A 1 214 ? 19.328 -0.398 -0.300 1.00 88.44 214 LEU A C 1
ATOM 1705 O O . LEU A 1 214 ? 19.991 -0.919 0.594 1.00 88.44 214 LEU A O 1
ATOM 1709 N N . ILE A 1 215 ? 19.146 -0.969 -1.486 1.00 88.12 215 ILE A N 1
ATOM 1710 C CA . ILE A 1 215 ? 19.717 -2.255 -1.889 1.00 88.12 215 ILE A CA 1
ATOM 1711 C C . ILE A 1 215 ? 20.615 -2.009 -3.102 1.00 88.12 215 ILE A C 1
ATOM 1713 O O . ILE A 1 215 ? 20.166 -1.503 -4.141 1.00 88.12 215 ILE A O 1
ATOM 1717 N N . SER A 1 216 ? 21.899 -2.327 -2.961 1.00 83.19 216 SER A N 1
ATOM 1718 C CA . SER A 1 216 ? 22.889 -2.134 -4.016 1.00 83.19 216 SER A CA 1
ATOM 1719 C C . SER A 1 216 ? 22.893 -3.295 -5.020 1.00 83.19 216 SER A C 1
ATOM 1721 O O . SER A 1 216 ? 22.368 -4.368 -4.722 1.00 83.19 216 SER A O 1
ATOM 1723 N N . PRO A 1 217 ? 23.454 -3.123 -6.232 1.00 80.94 217 PRO A N 1
ATOM 1724 C CA . PRO A 1 217 ? 23.425 -4.156 -7.263 1.00 80.94 217 PRO A CA 1
ATOM 1725 C C . PRO A 1 217 ? 24.132 -5.435 -6.837 1.00 80.94 217 PRO A C 1
ATOM 1727 O O . PRO A 1 217 ? 23.655 -6.513 -7.181 1.00 80.94 217 PRO A O 1
ATOM 1730 N N . SER A 1 218 ? 25.215 -5.333 -6.058 1.00 82.19 218 SER A N 1
ATOM 1731 C CA . SER A 1 218 ? 25.894 -6.509 -5.507 1.00 82.19 218 SER A CA 1
ATOM 1732 C C . SER A 1 218 ? 25.033 -7.274 -4.495 1.00 82.19 218 SER A C 1
ATOM 1734 O O . SER A 1 218 ? 25.164 -8.493 -4.396 1.00 82.19 218 SER A O 1
ATOM 1736 N N . ASP A 1 219 ? 24.115 -6.586 -3.810 1.00 86.62 219 ASP A N 1
ATOM 1737 C CA . ASP A 1 219 ? 23.181 -7.202 -2.872 1.00 86.62 219 ASP A CA 1
ATOM 1738 C C . ASP A 1 219 ? 21.980 -7.842 -3.567 1.00 86.62 219 ASP A C 1
ATOM 1740 O O . ASP A 1 219 ? 21.459 -8.827 -3.050 1.00 86.62 219 ASP A O 1
ATOM 1744 N N . TYR A 1 220 ? 21.494 -7.294 -4.691 1.00 87.69 220 TYR A N 1
ATOM 1745 C CA . TYR A 1 220 ? 20.248 -7.763 -5.310 1.00 87.69 220 TYR A CA 1
ATOM 1746 C C . TYR A 1 220 ? 20.416 -8.669 -6.533 1.00 87.69 220 TYR A C 1
ATOM 1748 O O . TYR A 1 220 ? 19.536 -9.503 -6.758 1.00 87.69 220 TYR A O 1
ATOM 1756 N N . LEU A 1 221 ? 21.493 -8.536 -7.314 1.00 85.56 221 LEU A N 1
ATOM 1757 C CA . LEU A 1 221 ? 21.743 -9.337 -8.520 1.00 85.56 221 LEU A CA 1
ATOM 1758 C C . LEU A 1 221 ? 22.464 -10.648 -8.188 1.00 85.56 221 LEU A C 1
ATOM 1760 O O . LEU A 1 221 ? 23.232 -10.737 -7.233 1.00 85.56 221 LEU A O 1
ATOM 1764 N N . SER A 1 222 ? 22.273 -11.672 -9.021 1.00 86.12 222 SER A N 1
ATOM 1765 C CA . SER A 1 222 ? 23.134 -12.854 -8.969 1.00 86.12 222 SER A CA 1
ATOM 1766 C C . SER A 1 222 ? 24.530 -12.512 -9.487 1.00 86.12 222 SER A C 1
ATOM 1768 O O . SER A 1 222 ? 24.692 -11.703 -10.406 1.00 86.12 222 SER A O 1
ATOM 1770 N N . SER A 1 223 ? 25.557 -13.164 -8.941 1.00 82.19 223 SER A N 1
ATOM 1771 C CA . SER A 1 223 ? 26.927 -12.949 -9.407 1.00 82.19 223 SER A CA 1
ATOM 1772 C C . SER A 1 223 ? 27.086 -13.291 -10.883 1.00 82.19 223 SER A C 1
ATOM 1774 O O . SER A 1 223 ? 27.737 -12.542 -11.596 1.00 82.19 223 SER A O 1
ATOM 1776 N N . GLN A 1 224 ? 26.434 -14.354 -11.366 1.00 81.06 224 GLN A N 1
ATOM 1777 C CA . GLN A 1 224 ? 26.454 -14.740 -12.779 1.00 81.06 224 GLN A CA 1
ATOM 1778 C C . GLN A 1 224 ? 25.872 -13.646 -13.672 1.00 81.06 224 GLN A C 1
ATOM 1780 O O . GLN A 1 224 ? 26.401 -13.387 -14.752 1.00 81.06 224 GLN A O 1
ATOM 1785 N N . PHE A 1 225 ? 24.790 -13.002 -13.228 1.00 81.69 225 PHE A N 1
ATOM 1786 C CA . PHE A 1 225 ? 24.178 -11.933 -13.997 1.00 81.69 225 PHE A CA 1
ATOM 1787 C C . PHE A 1 225 ? 25.045 -10.672 -13.985 1.00 81.69 225 PHE A C 1
ATOM 1789 O O . PHE A 1 225 ? 25.227 -10.066 -15.036 1.00 81.69 225 PHE A O 1
ATOM 1796 N N . ILE A 1 226 ? 25.677 -10.338 -12.855 1.00 76.94 226 ILE A N 1
ATOM 1797 C CA . ILE A 1 226 ? 26.686 -9.271 -12.803 1.00 76.94 226 ILE A CA 1
ATOM 1798 C C . ILE A 1 226 ? 27.836 -9.573 -13.773 1.00 76.94 226 ILE A C 1
ATOM 1800 O O . ILE A 1 226 ? 28.157 -8.719 -14.594 1.00 76.94 226 ILE A O 1
ATOM 1804 N N . SER A 1 227 ? 28.419 -10.778 -13.730 1.00 74.25 227 SER A N 1
ATOM 1805 C CA . SER A 1 227 ? 29.509 -11.200 -14.625 1.00 74.25 227 SER A CA 1
ATOM 1806 C C . SER A 1 227 ? 29.123 -11.087 -16.099 1.00 74.25 227 SER A C 1
ATOM 1808 O O . SER A 1 227 ? 29.939 -10.652 -16.907 1.00 74.25 227 SER A O 1
ATOM 1810 N N . TYR A 1 228 ? 27.881 -11.451 -16.442 1.00 75.19 228 TYR A N 1
ATOM 1811 C CA . TYR A 1 228 ? 27.334 -11.296 -17.790 1.00 75.19 228 TYR A CA 1
ATOM 1812 C C . TYR A 1 228 ? 27.205 -9.820 -18.191 1.00 75.19 228 TYR A C 1
ATOM 1814 O O . TYR A 1 228 ? 27.607 -9.448 -19.289 1.00 75.19 228 TYR A O 1
ATOM 1822 N N . LEU A 1 229 ? 26.682 -8.969 -17.302 1.00 70.19 229 LEU A N 1
ATOM 1823 C CA . LEU A 1 229 ? 26.474 -7.544 -17.580 1.00 70.19 229 LEU A CA 1
ATOM 1824 C C . LEU A 1 229 ? 27.779 -6.770 -17.784 1.00 70.19 229 LEU A C 1
ATOM 1826 O O . LEU A 1 229 ? 27.792 -5.779 -18.506 1.00 70.19 229 LEU A O 1
ATOM 1830 N N . ILE A 1 230 ? 28.867 -7.193 -17.148 1.00 70.25 230 ILE A N 1
ATOM 1831 C CA . ILE A 1 230 ? 30.158 -6.504 -17.252 1.00 70.25 230 ILE A CA 1
ATOM 1832 C C . ILE A 1 230 ? 31.157 -7.224 -18.170 1.00 70.25 230 ILE A C 1
ATOM 1834 O O . ILE A 1 230 ? 32.327 -6.847 -18.185 1.00 70.25 230 ILE A O 1
ATOM 1838 N N . ASP A 1 231 ? 30.700 -8.256 -18.891 1.00 67.69 231 ASP A N 1
ATOM 1839 C CA . ASP A 1 231 ? 31.495 -9.093 -19.802 1.00 67.69 231 ASP A CA 1
ATOM 1840 C C . ASP A 1 231 ? 32.785 -9.656 -19.162 1.00 67.69 231 ASP A C 1
ATOM 1842 O O . ASP A 1 231 ? 33.856 -9.711 -19.763 1.00 67.69 231 ASP A O 1
ATOM 1846 N N . GLU A 1 232 ? 32.696 -10.086 -17.896 1.00 66.50 232 GLU A N 1
ATOM 1847 C CA . GLU A 1 232 ? 33.795 -10.743 -17.175 1.00 66.50 232 GLU A CA 1
ATOM 1848 C C . GLU A 1 232 ? 33.391 -12.148 -16.737 1.00 66.50 232 GLU A C 1
ATOM 1850 O O . GLU A 1 232 ? 33.102 -12.414 -15.567 1.00 66.50 232 GLU A O 1
ATOM 1855 N N . SER A 1 233 ? 33.433 -13.078 -17.693 1.00 55.75 233 SER A N 1
ATOM 1856 C CA . SER A 1 233 ? 32.946 -14.459 -17.564 1.00 55.75 233 SER A CA 1
ATOM 1857 C C . SER A 1 233 ? 33.558 -15.290 -16.423 1.00 55.75 233 SER A C 1
ATOM 1859 O O . SER A 1 233 ? 33.067 -16.379 -16.141 1.00 55.75 233 SER A O 1
ATOM 1861 N N . ASN A 1 234 ? 34.621 -14.812 -15.765 1.00 59.75 234 ASN A N 1
ATOM 1862 C CA . ASN A 1 234 ? 35.428 -15.598 -14.824 1.00 59.75 234 ASN A CA 1
ATOM 1863 C C . ASN A 1 234 ? 35.401 -15.096 -13.373 1.00 59.75 234 ASN A C 1
ATOM 1865 O O . ASN A 1 234 ? 36.004 -15.729 -12.505 1.00 59.75 234 ASN A O 1
ATOM 1869 N N . ARG A 1 235 ? 34.745 -13.968 -13.081 1.00 65.38 235 ARG A N 1
ATOM 1870 C CA . ARG A 1 235 ? 34.794 -13.359 -11.746 1.00 65.38 235 ARG A CA 1
ATOM 1871 C C . ARG A 1 235 ? 33.447 -13.478 -11.044 1.00 65.38 235 ARG A C 1
ATOM 1873 O O . ARG A 1 235 ? 32.442 -12.997 -11.544 1.00 65.38 235 ARG A O 1
ATOM 1880 N N . LEU A 1 236 ? 33.452 -14.132 -9.881 1.00 60.53 236 LEU A N 1
ATOM 1881 C CA . LEU A 1 236 ? 32.247 -14.537 -9.142 1.00 60.53 236 LEU A CA 1
ATOM 1882 C C . LEU A 1 236 ? 31.764 -13.509 -8.106 1.00 60.53 236 LEU A C 1
ATOM 1884 O O . LEU A 1 236 ? 30.712 -13.717 -7.510 1.00 60.53 236 LEU A O 1
ATOM 1888 N N . GLN A 1 237 ? 32.527 -12.443 -7.839 1.00 68.00 237 GLN A N 1
ATOM 1889 C CA . GLN A 1 237 ? 32.187 -11.423 -6.840 1.00 68.00 237 GLN A CA 1
ATOM 1890 C C . GLN A 1 237 ? 32.722 -10.045 -7.240 1.00 68.00 237 GLN A C 1
ATOM 1892 O O . GLN A 1 237 ? 33.860 -9.924 -7.710 1.00 68.00 237 GLN A O 1
ATOM 1897 N N . PHE A 1 238 ? 31.903 -9.022 -6.990 1.00 69.50 238 PHE A N 1
ATOM 1898 C CA . PHE A 1 238 ? 32.191 -7.611 -7.237 1.00 69.50 238 PHE A CA 1
ATOM 1899 C C . PHE A 1 238 ? 31.757 -6.777 -6.038 1.00 69.50 238 PHE A C 1
ATOM 1901 O O . PHE A 1 238 ? 30.697 -7.027 -5.469 1.00 69.50 238 PHE A O 1
ATOM 1908 N N . THR A 1 239 ? 32.565 -5.787 -5.667 1.00 76.38 239 THR A N 1
ATOM 1909 C CA . THR A 1 239 ? 32.171 -4.771 -4.683 1.00 76.38 239 THR A CA 1
ATOM 1910 C C . THR A 1 239 ? 31.395 -3.639 -5.354 1.00 76.38 239 THR A C 1
ATOM 1912 O O . THR A 1 239 ? 31.606 -3.358 -6.534 1.00 76.38 239 THR A O 1
ATOM 1915 N N . ASP A 1 240 ? 30.549 -2.930 -4.603 1.00 72.69 240 ASP A N 1
ATOM 1916 C CA . ASP A 1 240 ? 29.809 -1.778 -5.143 1.00 72.69 240 ASP A CA 1
ATOM 1917 C C . ASP A 1 240 ? 30.735 -0.682 -5.691 1.00 72.69 240 ASP A C 1
ATOM 1919 O O . ASP A 1 240 ? 30.457 -0.123 -6.743 1.00 72.69 240 ASP A O 1
ATOM 1923 N N . SER A 1 241 ? 31.881 -0.434 -5.049 1.00 73.31 241 SER A N 1
ATOM 1924 C CA . SER A 1 241 ? 32.878 0.537 -5.533 1.00 73.31 241 SER A CA 1
ATOM 1925 C C . SER A 1 241 ? 33.486 0.131 -6.885 1.00 73.31 241 SER A C 1
ATOM 1927 O O . SER A 1 241 ? 33.680 0.961 -7.773 1.00 73.31 241 SER A O 1
ATOM 1929 N N . GLU A 1 242 ? 33.754 -1.164 -7.083 1.00 71.38 242 GLU A N 1
ATOM 1930 C CA . GLU A 1 242 ? 34.246 -1.677 -8.365 1.00 71.38 242 GLU A CA 1
ATOM 1931 C C . GLU A 1 242 ? 33.175 -1.578 -9.448 1.00 71.38 242 GLU A C 1
ATOM 1933 O O . GLU A 1 242 ? 33.471 -1.148 -10.563 1.00 71.38 242 GLU A O 1
ATOM 1938 N N . LEU A 1 243 ? 31.937 -1.937 -9.111 1.00 71.25 243 LEU A N 1
ATOM 1939 C CA . LEU A 1 243 ? 30.784 -1.775 -9.988 1.00 71.25 243 LEU A CA 1
ATOM 1940 C C . LEU A 1 243 ? 30.623 -0.308 -10.404 1.00 71.25 243 LEU A C 1
ATOM 1942 O O . LEU A 1 243 ? 30.559 -0.028 -11.598 1.00 71.25 243 LEU A O 1
ATOM 1946 N N . ASP A 1 244 ? 30.696 0.621 -9.452 1.00 66.69 244 ASP A N 1
ATOM 1947 C CA . ASP A 1 244 ? 30.626 2.062 -9.700 1.00 66.69 244 ASP A CA 1
ATOM 1948 C C . ASP A 1 244 ? 31.776 2.567 -10.588 1.00 66.69 244 ASP A C 1
ATOM 1950 O O . ASP A 1 244 ? 31.576 3.426 -11.446 1.00 66.69 244 ASP A O 1
ATOM 1954 N N . SER A 1 245 ? 32.980 2.001 -10.450 1.00 64.69 245 SER A N 1
ATOM 1955 C CA . SER A 1 245 ? 34.149 2.376 -11.258 1.00 64.69 245 SER A CA 1
ATOM 1956 C C . SER A 1 245 ? 34.067 1.906 -12.717 1.00 64.69 245 SER A C 1
ATOM 1958 O O . SER A 1 245 ? 34.491 2.621 -13.629 1.00 64.69 245 SER A O 1
ATOM 1960 N N . LYS A 1 246 ? 33.478 0.728 -12.964 1.00 62.22 246 LYS A N 1
ATOM 1961 C CA . LYS A 1 246 ? 33.331 0.149 -14.311 1.00 62.22 246 LYS A CA 1
ATOM 1962 C C . LYS A 1 246 ? 32.328 0.908 -15.178 1.00 62.22 246 LYS A C 1
ATOM 1964 O O . LYS A 1 246 ? 32.415 0.858 -16.402 1.00 62.22 246 LYS A O 1
ATOM 1969 N N . ILE A 1 247 ? 31.436 1.669 -14.548 1.00 50.62 247 ILE A N 1
ATOM 1970 C CA . ILE A 1 247 ? 30.463 2.548 -15.206 1.00 50.62 247 ILE A CA 1
ATOM 1971 C C . ILE A 1 247 ? 31.149 3.736 -15.898 1.00 50.62 247 ILE A C 1
ATOM 1973 O O . ILE A 1 247 ? 30.667 4.211 -16.922 1.00 50.62 247 ILE A O 1
ATOM 1977 N N . VAL A 1 248 ? 32.287 4.211 -15.379 1.00 47.50 248 VAL A N 1
ATOM 1978 C CA . VAL A 1 248 ? 32.949 5.439 -15.863 1.00 47.50 248 VAL A CA 1
ATOM 1979 C C . VAL A 1 248 ? 33.703 5.218 -17.183 1.00 47.50 248 VAL A C 1
ATOM 1981 O O . VAL A 1 248 ? 33.976 6.176 -17.904 1.00 47.50 248 VAL A O 1
ATOM 1984 N N . VAL A 1 249 ? 34.035 3.968 -17.526 1.00 44.53 249 VAL A N 1
ATOM 1985 C CA . VAL A 1 249 ? 35.000 3.653 -18.597 1.00 44.53 249 VAL A CA 1
ATOM 1986 C C . VAL A 1 249 ? 34.350 3.054 -19.861 1.00 44.53 249 VAL A C 1
ATOM 1988 O O . VAL A 1 249 ? 34.961 3.089 -20.926 1.00 44.53 249 VAL A O 1
ATOM 1991 N N . GLY A 1 250 ? 33.111 2.548 -19.806 1.00 40.16 250 GLY A N 1
ATOM 1992 C CA . GLY A 1 250 ? 32.494 1.797 -20.914 1.00 40.16 250 GLY A CA 1
ATOM 1993 C C . GLY A 1 250 ? 31.272 2.469 -21.547 1.00 40.16 250 GLY A C 1
ATOM 1994 O O . GLY A 1 250 ? 30.208 2.530 -20.938 1.00 40.16 250 GLY A O 1
ATOM 1995 N N . GLY A 1 251 ? 31.386 2.902 -22.806 1.00 38.50 251 GLY A N 1
ATOM 1996 C CA . GLY A 1 251 ? 30.309 3.487 -23.622 1.00 38.50 251 GLY A CA 1
ATOM 1997 C C . GLY A 1 251 ? 29.223 2.504 -24.088 1.00 38.50 251 GLY A C 1
ATOM 1998 O O . GLY A 1 251 ? 28.882 2.488 -25.266 1.00 38.50 251 GLY A O 1
ATOM 1999 N N . PHE A 1 252 ? 28.667 1.692 -23.188 1.00 47.12 252 PHE A N 1
ATOM 2000 C CA . PHE A 1 252 ? 27.581 0.756 -23.486 1.00 47.12 252 PHE A CA 1
ATOM 2001 C C . PHE A 1 252 ? 26.329 1.101 -22.659 1.00 47.12 252 PHE A C 1
ATOM 2003 O O . PHE A 1 252 ? 26.183 0.712 -21.501 1.00 47.12 252 PHE A O 1
ATOM 2010 N N . ALA A 1 253 ? 25.407 1.852 -23.273 1.00 50.91 253 ALA A N 1
ATOM 2011 C CA . ALA A 1 253 ? 24.268 2.512 -22.617 1.00 50.91 253 ALA A CA 1
ATOM 2012 C C . ALA A 1 253 ? 23.267 1.570 -21.910 1.00 50.91 253 ALA A C 1
ATOM 2014 O O . ALA A 1 253 ? 22.623 1.976 -20.941 1.00 50.91 253 ALA A O 1
ATOM 2015 N N . LEU A 1 254 ? 23.160 0.314 -22.356 1.00 46.62 254 LEU A N 1
ATOM 2016 C CA . LEU A 1 254 ? 22.282 -0.698 -21.751 1.00 46.62 254 LEU A CA 1
ATOM 2017 C C . LEU A 1 254 ? 22.905 -1.365 -20.509 1.00 46.62 254 LEU A C 1
ATOM 2019 O O . LEU A 1 254 ? 22.194 -1.817 -19.619 1.00 46.62 254 LEU A O 1
ATOM 2023 N N . PHE A 1 255 ? 24.240 -1.410 -20.451 1.00 49.81 255 PHE A N 1
ATOM 2024 C CA . PHE A 1 255 ? 25.011 -2.130 -19.433 1.00 49.81 255 PHE A CA 1
ATOM 2025 C C . PHE A 1 255 ? 25.441 -1.212 -18.277 1.00 49.81 255 PHE A C 1
ATOM 2027 O O . PHE A 1 255 ? 25.427 -1.624 -17.119 1.00 49.81 255 PHE A O 1
ATOM 2034 N N . ALA A 1 256 ? 25.717 0.066 -18.559 1.00 49.09 256 ALA A N 1
ATOM 2035 C CA . ALA A 1 256 ? 26.018 1.072 -17.537 1.00 49.09 256 ALA A CA 1
ATOM 2036 C C . ALA A 1 256 ? 24.811 1.394 -16.633 1.00 49.09 256 ALA A C 1
ATOM 2038 O O . ALA A 1 256 ? 24.978 1.764 -15.474 1.00 49.09 256 ALA A O 1
ATOM 2039 N N . SER A 1 257 ? 23.585 1.232 -17.137 1.00 50.22 257 SER A N 1
ATOM 2040 C CA . SER A 1 257 ? 22.362 1.573 -16.411 1.00 50.22 257 SER A CA 1
ATOM 2041 C C . SER A 1 257 ? 22.013 0.532 -15.342 1.00 50.22 257 SER A C 1
ATOM 2043 O O . SER A 1 257 ? 21.791 0.926 -14.205 1.00 50.22 257 SER A O 1
ATOM 2045 N N . ALA A 1 258 ? 22.067 -0.776 -15.617 1.00 49.88 258 ALA A N 1
ATOM 2046 C CA . ALA A 1 258 ? 21.780 -1.801 -14.597 1.00 49.88 258 ALA A CA 1
ATOM 2047 C C . ALA A 1 258 ? 22.741 -1.750 -13.390 1.00 49.88 258 ALA A C 1
ATOM 2049 O O . ALA A 1 258 ? 22.333 -2.011 -12.261 1.00 49.88 258 ALA A O 1
ATOM 2050 N N . VAL A 1 259 ? 23.994 -1.344 -13.616 1.00 56.22 259 VAL A N 1
ATOM 2051 C CA . VAL A 1 259 ? 25.009 -1.189 -12.562 1.00 56.22 259 VAL A CA 1
ATOM 2052 C C . VAL A 1 259 ? 24.899 0.170 -11.846 1.00 56.22 259 VAL A C 1
ATOM 2054 O O . VAL A 1 259 ? 25.312 0.289 -10.698 1.00 56.22 259 VAL A O 1
ATOM 2057 N N . TYR A 1 260 ? 24.279 1.186 -12.462 1.00 65.94 260 TYR A N 1
ATOM 2058 C CA . TYR A 1 260 ? 24.023 2.511 -11.863 1.00 65.94 260 TYR A CA 1
ATOM 2059 C C . TYR A 1 260 ? 22.645 2.635 -11.189 1.00 65.94 260 TYR A C 1
ATOM 2061 O O . TYR A 1 260 ? 22.351 3.608 -10.492 1.00 65.94 260 TYR A O 1
ATOM 2069 N N . ILE A 1 261 ? 21.779 1.649 -11.400 1.00 69.81 261 ILE A N 1
ATOM 2070 C CA . ILE A 1 261 ? 20.422 1.622 -10.877 1.00 69.81 261 ILE A CA 1
ATOM 2071 C C . ILE A 1 261 ? 20.409 0.928 -9.508 1.00 69.81 261 ILE A C 1
ATOM 2073 O O . ILE A 1 261 ? 21.010 -0.129 -9.304 1.00 69.81 261 ILE A O 1
ATOM 2077 N N . ARG A 1 262 ? 19.734 1.544 -8.538 1.00 78.69 262 ARG A N 1
ATOM 2078 C CA . ARG A 1 262 ? 19.592 1.029 -7.173 1.00 78.69 262 ARG A CA 1
ATOM 2079 C C . ARG A 1 262 ? 18.134 0.706 -6.893 1.00 78.69 262 ARG A C 1
ATOM 2081 O O . ARG A 1 262 ? 17.249 1.454 -7.316 1.00 78.69 262 ARG A O 1
ATOM 2088 N N . PHE A 1 263 ? 17.901 -0.376 -6.154 1.00 83.06 263 PHE A N 1
ATOM 2089 C CA . PHE A 1 263 ? 16.598 -0.615 -5.553 1.00 83.06 263 PHE A CA 1
ATOM 2090 C C . PHE A 1 263 ? 16.514 0.147 -4.241 1.00 83.06 263 PHE A C 1
ATOM 2092 O O . PHE A 1 263 ? 17.395 0.072 -3.390 1.00 83.06 263 PHE A O 1
ATOM 2099 N N . TYR A 1 264 ? 15.428 0.874 -4.078 1.00 85.38 264 TYR A N 1
ATOM 2100 C CA . TYR A 1 264 ? 15.030 1.514 -2.847 1.00 85.38 264 TYR A CA 1
ATOM 2101 C C . TYR A 1 264 ? 13.777 0.809 -2.356 1.00 85.38 264 TYR A C 1
ATOM 2103 O O . TYR A 1 264 ? 12.819 0.669 -3.114 1.00 85.38 264 TYR A O 1
ATOM 2111 N N . LYS A 1 265 ? 13.764 0.374 -1.099 1.00 89.12 265 LYS A N 1
ATOM 2112 C CA . LYS A 1 265 ? 12.553 -0.159 -0.494 1.00 89.12 265 LYS A CA 1
ATOM 2113 C C . LYS A 1 265 ? 12.196 0.539 0.797 1.00 89.12 265 LYS A C 1
ATOM 2115 O O . LYS A 1 265 ? 13.044 0.958 1.583 1.00 89.12 265 LYS A O 1
ATOM 2120 N N . LEU A 1 266 ? 10.902 0.557 1.022 1.00 86.00 266 LEU A N 1
ATOM 2121 C CA . LEU A 1 266 ? 10.264 0.972 2.241 1.00 86.00 266 LEU A CA 1
ATOM 2122 C C . LEU A 1 266 ? 9.343 -0.156 2.658 1.00 86.00 266 LEU A C 1
ATOM 2124 O O . LEU A 1 266 ? 8.588 -0.664 1.838 1.00 86.00 266 LEU A O 1
ATOM 2128 N N . THR A 1 267 ? 9.424 -0.570 3.913 1.00 83.31 267 THR A N 1
ATOM 2129 C CA . THR A 1 267 ? 8.657 -1.704 4.433 1.00 83.31 267 THR A CA 1
ATOM 2130 C C . THR A 1 267 ? 7.853 -1.238 5.625 1.00 83.31 267 THR A C 1
ATOM 2132 O O . THR A 1 267 ? 8.434 -0.727 6.578 1.00 83.31 267 THR A O 1
ATOM 2135 N N . VAL A 1 268 ? 6.536 -1.412 5.594 1.00 79.44 268 VAL A N 1
ATOM 2136 C CA . VAL A 1 268 ? 5.666 -1.123 6.733 1.00 79.44 268 VAL A CA 1
ATOM 2137 C C . VAL A 1 268 ? 6.100 -2.001 7.903 1.00 79.44 268 VAL A C 1
ATOM 2139 O O . VAL A 1 268 ? 6.049 -3.229 7.840 1.00 79.44 268 VAL A O 1
ATOM 2142 N N . THR A 1 269 ? 6.539 -1.356 8.978 1.00 75.06 269 THR A N 1
ATOM 2143 C CA . THR A 1 269 ? 6.960 -1.978 10.229 1.00 75.06 269 THR A CA 1
ATOM 2144 C C . THR A 1 269 ? 5.966 -1.592 11.289 1.00 75.06 269 THR A C 1
ATOM 2146 O O . THR A 1 269 ? 6.155 -0.660 12.073 1.00 75.06 269 THR A O 1
ATOM 2149 N N . ARG A 1 270 ? 4.865 -2.324 11.292 1.00 65.69 270 ARG A N 1
ATOM 2150 C CA . ARG A 1 270 ? 3.928 -2.286 12.402 1.00 65.69 270 ARG A CA 1
ATOM 2151 C C . ARG A 1 270 ? 4.152 -3.531 13.239 1.00 65.69 270 ARG A C 1
ATOM 2153 O O . ARG A 1 270 ? 4.498 -4.570 12.659 1.00 65.69 270 ARG A O 1
ATOM 2160 N N . PRO A 1 271 ? 3.977 -3.456 14.575 1.00 47.19 271 PRO A N 1
ATOM 2161 C CA . PRO A 1 271 ? 3.789 -4.668 15.354 1.00 47.19 271 PRO A CA 1
ATOM 2162 C C . PRO A 1 271 ? 2.718 -5.449 14.611 1.00 47.19 271 PRO A C 1
ATOM 2164 O O . PRO A 1 271 ? 1.624 -4.933 14.378 1.00 47.19 271 PRO A O 1
ATOM 2167 N N . ASN A 1 272 ? 3.112 -6.607 14.080 1.00 42.84 272 ASN A N 1
ATOM 2168 C CA . ASN A 1 272 ? 2.264 -7.378 13.194 1.00 42.84 272 ASN A CA 1
ATOM 2169 C C . ASN A 1 272 ? 0.910 -7.492 13.905 1.00 42.84 272 ASN A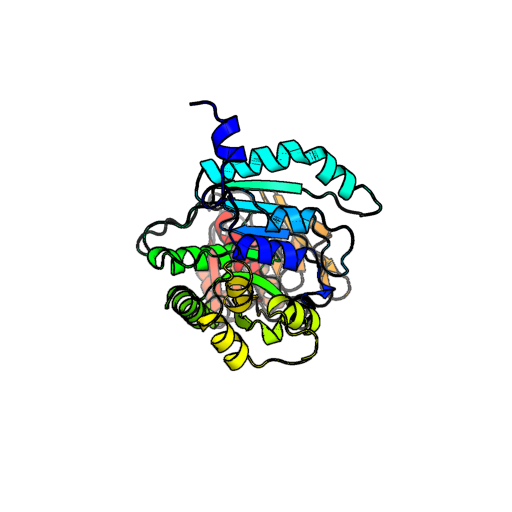 C 1
ATOM 2171 O O . ASN A 1 272 ? 0.880 -7.780 15.105 1.00 42.84 272 ASN A O 1
ATOM 2175 N N . LYS A 1 273 ? -0.209 -7.218 13.227 1.00 41.62 273 LYS A N 1
ATOM 2176 C CA . LYS A 1 273 ? -1.540 -7.382 13.845 1.00 41.62 273 LYS A CA 1
ATOM 2177 C C . LYS A 1 273 ? -1.701 -8.819 14.393 1.00 41.62 273 LYS A C 1
ATOM 2179 O O . LYS A 1 273 ? -2.483 -9.049 15.305 1.00 41.62 273 LYS A O 1
ATOM 2184 N N . TYR A 1 274 ? -0.873 -9.740 13.881 1.00 41.47 274 TYR A N 1
ATOM 2185 C CA . TYR A 1 274 ? -0.702 -11.138 14.279 1.00 41.47 274 TYR A CA 1
ATOM 2186 C C . TYR A 1 274 ? 0.449 -11.428 15.277 1.00 41.47 274 TYR A C 1
ATOM 2188 O O . TYR A 1 274 ? 0.578 -12.561 15.731 1.00 41.47 274 TYR A O 1
ATOM 2196 N N . LEU A 1 275 ? 1.288 -10.443 15.632 1.00 37.94 275 LEU A N 1
ATOM 2197 C CA . LEU A 1 275 ? 2.359 -10.545 16.649 1.00 37.94 275 LEU A CA 1
ATOM 2198 C C . LEU A 1 275 ? 2.160 -9.615 17.854 1.00 37.94 275 LEU A C 1
ATOM 2200 O O . LEU A 1 275 ? 2.852 -9.776 18.859 1.00 37.94 275 LEU A O 1
ATOM 2204 N N . CYS A 1 276 ? 1.196 -8.688 17.825 1.00 35.53 276 CYS A N 1
ATOM 2205 C CA . CYS A 1 276 ? 0.515 -8.355 19.073 1.00 35.53 276 CYS A CA 1
ATOM 2206 C C . CYS A 1 276 ? -0.015 -9.697 19.596 1.00 35.53 276 CYS A C 1
ATOM 2208 O O . CYS A 1 276 ? -0.604 -10.418 18.786 1.00 35.53 276 CYS A O 1
ATOM 2210 N N . PRO A 1 277 ? 0.227 -10.110 20.857 1.00 39.62 277 PRO A N 1
ATOM 2211 C CA . PRO A 1 277 ? -0.359 -11.350 21.352 1.00 39.62 277 PRO A CA 1
ATOM 2212 C C . PRO A 1 277 ? -1.843 -11.299 20.988 1.00 39.62 277 PRO A C 1
ATOM 2214 O O . PRO A 1 277 ? -2.521 -10.356 21.393 1.00 39.62 277 PRO A O 1
ATOM 2217 N N . MET A 1 278 ? -2.290 -12.231 20.132 1.00 45.25 278 MET A N 1
ATOM 2218 C CA . MET A 1 278 ? -3.524 -12.153 19.325 1.00 45.25 278 MET A CA 1
ATOM 2219 C C . MET A 1 278 ? -4.822 -11.964 20.137 1.00 45.25 278 MET A C 1
ATOM 2221 O O . MET A 1 278 ? -5.905 -11.849 19.585 1.00 45.25 278 MET A O 1
ATOM 2225 N N . SER A 1 279 ? -4.700 -11.861 21.454 1.00 48.12 279 SER A N 1
ATOM 2226 C CA . SER A 1 279 ? -5.702 -11.502 22.439 1.00 48.12 279 SER A CA 1
ATOM 2227 C C . SER A 1 279 ? -5.903 -9.988 22.635 1.00 48.12 279 SER A C 1
ATOM 2229 O O . SER A 1 279 ? -6.406 -9.597 23.697 1.00 48.12 279 SER A O 1
ATOM 2231 N N . GLN A 1 280 ? -5.513 -9.101 21.703 1.00 57.12 280 GLN A N 1
ATOM 2232 C CA . GLN A 1 280 ? -5.582 -7.644 21.946 1.00 57.12 280 GLN A CA 1
ATOM 2233 C C . GLN A 1 280 ? -6.064 -6.726 20.802 1.00 57.12 280 GLN A C 1
ATOM 2235 O O . GLN A 1 280 ? -6.105 -5.515 21.024 1.00 57.12 280 GLN A O 1
ATOM 2240 N N . CYS A 1 281 ? -6.467 -7.230 19.631 1.00 74.88 281 CYS A N 1
ATOM 2241 C CA . CYS A 1 281 ? -6.813 -6.381 18.478 1.00 74.88 281 CYS A CA 1
ATOM 2242 C C . CYS A 1 281 ? -8.319 -6.107 18.348 1.00 74.88 281 CYS A C 1
ATOM 2244 O O . CYS A 1 281 ? -9.148 -7.000 18.505 1.00 74.88 281 CYS A O 1
ATOM 2246 N N . SER A 1 282 ? -8.690 -4.876 17.992 1.00 89.88 282 SER A N 1
ATOM 2247 C CA . SER A 1 282 ? -10.081 -4.510 17.694 1.00 89.88 282 SER A CA 1
ATOM 2248 C C . SER A 1 282 ? -10.479 -4.925 16.261 1.00 89.88 282 SER A C 1
ATOM 2250 O O . SER A 1 282 ? -9.688 -4.715 15.334 1.00 89.88 282 SER A O 1
ATOM 2252 N N . PRO A 1 283 ? -11.663 -5.536 16.049 1.00 92.12 283 PRO A N 1
ATOM 2253 C CA . PRO A 1 283 ? -12.098 -6.003 14.728 1.00 92.12 283 PRO A CA 1
ATOM 2254 C C . PRO A 1 283 ? -12.389 -4.828 13.791 1.00 92.12 283 PRO A C 1
ATOM 2256 O O . PRO A 1 283 ? -12.920 -3.821 14.236 1.00 92.12 283 PRO A O 1
ATOM 2259 N N . LEU A 1 284 ? -12.100 -4.932 12.491 1.00 91.94 284 LEU A N 1
ATOM 2260 C CA . LEU A 1 284 ? -12.390 -3.832 11.561 1.00 91.94 284 LEU A CA 1
ATOM 2261 C C . LEU A 1 284 ? -13.862 -3.785 11.161 1.00 91.94 284 LEU A C 1
ATOM 2263 O O . LEU A 1 284 ? -14.500 -4.814 10.931 1.00 91.94 284 LEU A O 1
ATOM 2267 N N . ILE A 1 285 ? -14.376 -2.572 10.970 1.00 95.12 285 ILE A N 1
ATOM 2268 C CA . ILE A 1 285 ? -15.649 -2.353 10.288 1.00 95.12 285 ILE A CA 1
ATOM 2269 C C . ILE A 1 285 ? -15.365 -2.347 8.782 1.00 95.12 285 ILE A C 1
ATOM 2271 O O . ILE A 1 285 ? -14.657 -1.472 8.288 1.00 95.12 285 ILE A O 1
ATOM 2275 N N . LYS A 1 286 ? -15.912 -3.299 8.025 1.00 90.94 286 LYS A N 1
ATOM 2276 C CA . LYS A 1 286 ? -15.710 -3.372 6.568 1.00 90.94 286 LYS A CA 1
ATOM 2277 C C . LYS A 1 286 ? -16.633 -2.440 5.799 1.00 90.94 286 LYS A C 1
ATOM 2279 O O . LYS A 1 286 ? -16.208 -1.838 4.825 1.00 90.94 286 LYS A O 1
ATOM 2284 N N . ASN A 1 287 ? -17.886 -2.324 6.234 1.00 90.25 287 ASN A N 1
ATOM 2285 C CA . ASN A 1 287 ? -18.899 -1.504 5.574 1.00 90.25 287 ASN A CA 1
ATOM 2286 C C . ASN A 1 287 ? -19.873 -0.911 6.593 1.00 90.25 287 ASN A C 1
ATOM 2288 O O . ASN A 1 287 ? -20.204 -1.555 7.590 1.00 90.25 287 ASN A O 1
ATOM 2292 N N . MET A 1 288 ? -20.379 0.290 6.311 1.00 95.38 288 MET A N 1
ATOM 2293 C CA . MET A 1 288 ? -21.439 0.929 7.088 1.00 95.38 288 MET A CA 1
ATOM 2294 C C . MET A 1 288 ? -22.380 1.706 6.162 1.00 95.38 288 MET A C 1
ATOM 2296 O O . MET A 1 288 ? -21.943 2.510 5.341 1.00 95.38 288 MET A O 1
ATOM 2300 N N . SER A 1 289 ? -23.678 1.469 6.313 1.00 92.69 289 SER A N 1
ATOM 2301 C CA . SER A 1 289 ? -24.762 2.135 5.591 1.00 92.69 289 SER A CA 1
ATOM 2302 C C . SER A 1 289 ? -25.941 2.376 6.539 1.00 92.69 289 SER A C 1
ATOM 2304 O O . SER A 1 289 ? -25.888 2.007 7.712 1.00 92.69 289 SER A O 1
ATOM 2306 N N . TRP A 1 290 ? -26.998 3.034 6.065 1.00 95.06 290 TRP A N 1
ATOM 2307 C CA . TRP A 1 290 ? -28.145 3.350 6.913 1.00 95.06 290 TRP A CA 1
ATOM 2308 C C . TRP A 1 290 ? -28.788 2.085 7.494 1.00 95.06 290 TRP A C 1
ATOM 2310 O O . TRP A 1 290 ? -29.330 1.264 6.756 1.00 95.06 290 TRP A O 1
ATOM 2320 N N . GLY A 1 291 ? -28.756 1.942 8.821 1.00 95.69 291 GLY A N 1
ATOM 2321 C CA . GLY A 1 291 ? -29.332 0.788 9.514 1.00 95.69 291 GLY A CA 1
ATOM 2322 C C . GLY A 1 291 ? -28.525 -0.508 9.384 1.00 95.69 291 GLY A C 1
ATOM 2323 O O . GLY A 1 291 ? -29.069 -1.568 9.691 1.00 95.69 291 GLY A O 1
ATOM 2324 N N . SER A 1 292 ? -27.275 -0.453 8.909 1.00 96.94 292 SER A N 1
ATOM 2325 C CA . SER A 1 292 ? -26.438 -1.641 8.724 1.00 96.94 292 SER A CA 1
ATOM 2326 C C . SER A 1 292 ? -24.948 -1.345 8.893 1.00 96.94 292 SER A C 1
ATOM 2328 O O . SER A 1 292 ? -24.399 -0.419 8.294 1.00 96.94 292 SER A O 1
ATOM 2330 N N . ILE A 1 293 ? -24.266 -2.182 9.668 1.00 97.75 293 ILE A N 1
ATOM 2331 C CA . ILE A 1 293 ? -22.818 -2.164 9.870 1.00 97.75 293 ILE A CA 1
ATOM 2332 C C . ILE A 1 293 ? -22.273 -3.589 9.808 1.00 97.75 293 ILE A C 1
ATOM 2334 O O . ILE A 1 293 ? -22.823 -4.491 10.430 1.00 97.75 293 ILE A O 1
ATOM 2338 N N . THR A 1 294 ? -21.199 -3.798 9.046 1.00 96.06 294 THR A N 1
ATOM 2339 C CA . THR A 1 294 ? -20.569 -5.110 8.841 1.00 96.06 294 THR A CA 1
ATOM 2340 C C . THR A 1 294 ? -19.141 -5.107 9.374 1.00 96.06 294 THR A C 1
ATOM 2342 O O . THR A 1 294 ? -18.360 -4.217 9.035 1.00 96.06 294 THR A O 1
ATOM 2345 N N . VAL A 1 295 ? -18.802 -6.097 10.197 1.00 96.00 295 VAL A N 1
ATOM 2346 C CA . VAL A 1 295 ? -17.598 -6.134 11.042 1.00 96.00 295 VAL A CA 1
ATOM 2347 C C . VAL A 1 295 ? -16.887 -7.481 10.892 1.00 96.00 295 VAL A C 1
ATOM 2349 O O . VAL A 1 295 ? -17.544 -8.500 10.684 1.00 96.00 295 VAL A O 1
ATOM 2352 N N . GLU A 1 296 ? -15.557 -7.501 10.995 1.00 91.94 296 GLU A N 1
ATOM 2353 C CA . GLU A 1 296 ? -14.770 -8.739 11.103 1.00 91.94 296 GLU A CA 1
ATOM 2354 C C . GLU A 1 296 ? -15.203 -9.575 12.318 1.00 91.94 296 GLU A C 1
ATOM 2356 O O . GLU A 1 296 ? -15.492 -9.045 13.394 1.00 91.94 296 GLU A O 1
ATOM 2361 N N . THR A 1 297 ? -15.252 -10.897 12.153 1.00 87.81 297 THR A N 1
ATOM 2362 C CA . THR A 1 297 ? -15.556 -11.813 13.262 1.00 87.81 297 THR A CA 1
ATOM 2363 C C . THR A 1 297 ? -14.305 -12.195 14.039 1.00 87.81 297 THR A C 1
ATOM 2365 O O . THR A 1 297 ? -13.181 -11.959 13.600 1.00 87.81 297 THR A O 1
ATOM 2368 N N . ILE A 1 298 ? -14.519 -12.786 15.211 1.00 82.69 298 ILE A N 1
ATOM 2369 C CA . ILE A 1 298 ? -13.470 -13.302 16.084 1.00 82.69 298 ILE A CA 1
ATOM 2370 C C . ILE A 1 298 ? -13.615 -14.826 16.140 1.00 82.69 298 ILE A C 1
ATOM 2372 O O . ILE A 1 298 ? -14.727 -15.337 16.294 1.00 82.69 298 ILE A O 1
ATOM 2376 N N . SER A 1 299 ? -12.511 -15.537 15.949 1.00 74.19 299 SER A N 1
ATOM 2377 C CA . SER A 1 299 ? -12.404 -16.992 16.057 1.00 74.19 299 SER A CA 1
ATOM 2378 C C . SER A 1 299 ? -12.453 -17.447 17.522 1.00 74.19 299 SER A C 1
ATOM 2380 O O . SER A 1 299 ? -12.292 -16.650 18.445 1.00 74.19 299 SER A O 1
ATOM 2382 N N . GLU A 1 300 ? -12.657 -18.746 17.754 1.00 72.12 300 GLU A N 1
ATOM 2383 C CA . GLU A 1 300 ? -12.755 -19.325 19.109 1.00 72.12 300 GLU A CA 1
ATOM 2384 C C . GLU A 1 300 ? -11.484 -19.139 19.953 1.00 72.12 300 GLU A C 1
ATOM 2386 O O . GLU A 1 300 ? -11.551 -19.075 21.178 1.00 72.12 300 GLU A O 1
ATOM 2391 N N . ASP A 1 301 ? -10.331 -18.999 19.302 1.00 64.56 301 ASP A N 1
ATOM 2392 C CA . ASP A 1 301 ? -9.035 -18.716 19.924 1.00 64.56 301 ASP A CA 1
ATOM 2393 C C . ASP A 1 301 ? -8.811 -17.220 20.235 1.00 64.56 301 ASP A C 1
ATOM 2395 O O . ASP A 1 301 ? -7.745 -16.837 20.720 1.00 64.56 301 ASP A O 1
ATOM 2399 N N . GLY A 1 302 ? -9.812 -16.368 19.985 1.00 62.91 302 GLY A N 1
ATOM 2400 C CA . GLY A 1 302 ? -9.760 -14.926 20.228 1.00 62.91 302 GLY A CA 1
ATOM 2401 C C . GLY A 1 302 ? -9.108 -14.115 19.106 1.00 62.91 302 GLY A C 1
ATOM 2402 O O . GLY A 1 302 ? -8.951 -12.905 19.264 1.00 62.91 302 GLY A O 1
ATOM 2403 N N . THR A 1 303 ? -8.754 -14.745 17.981 1.00 63.28 303 THR A N 1
ATOM 2404 C CA . THR A 1 303 ? -8.110 -14.090 16.830 1.00 63.28 303 THR A CA 1
ATOM 2405 C C . THR A 1 303 ? -9.129 -13.447 15.887 1.00 63.28 303 THR A C 1
ATOM 2407 O O . THR A 1 303 ? -10.264 -13.905 15.768 1.00 63.28 303 THR A O 1
ATOM 2410 N N . ILE A 1 304 ? -8.742 -12.387 15.172 1.00 72.31 304 ILE A N 1
ATOM 2411 C CA . ILE A 1 304 ? -9.592 -11.800 14.125 1.00 72.31 304 ILE A CA 1
ATOM 2412 C C . ILE A 1 304 ? -9.653 -12.748 12.923 1.00 72.31 304 ILE A C 1
ATOM 2414 O O . ILE A 1 304 ? -8.624 -13.150 12.388 1.00 72.31 304 ILE A O 1
ATOM 2418 N N . ASN A 1 305 ? -10.865 -13.040 12.453 1.00 74.94 305 ASN A N 1
ATOM 2419 C CA . ASN A 1 305 ? -11.123 -13.762 11.216 1.00 74.94 305 ASN A CA 1
ATOM 2420 C C . ASN A 1 305 ? -11.554 -12.771 10.117 1.00 74.94 305 ASN A C 1
ATOM 2422 O O . ASN A 1 305 ? -12.738 -12.425 10.033 1.00 74.94 305 ASN A O 1
ATOM 2426 N N . PRO A 1 306 ? -10.625 -12.307 9.259 1.00 66.06 306 PRO A N 1
ATOM 2427 C CA . PRO A 1 306 ? -10.932 -11.305 8.237 1.00 66.06 306 PRO A CA 1
ATOM 2428 C C . PRO A 1 306 ? -11.851 -11.844 7.130 1.00 66.06 306 PRO A C 1
ATOM 2430 O O . PRO A 1 306 ? -12.531 -11.063 6.466 1.00 66.06 306 PRO A O 1
ATOM 2433 N N . ASN A 1 307 ? -11.912 -13.169 6.960 1.00 72.88 307 ASN A N 1
ATOM 2434 C CA . ASN A 1 307 ? -12.672 -13.836 5.899 1.00 72.88 307 ASN A CA 1
ATOM 2435 C C . ASN A 1 307 ? -14.142 -14.060 6.262 1.00 72.88 307 ASN A C 1
ATOM 2437 O O . ASN A 1 307 ? -14.939 -14.470 5.419 1.00 72.88 307 ASN A O 1
ATOM 2441 N N . LYS A 1 308 ? -14.516 -13.809 7.518 1.00 83.75 308 LYS A N 1
ATOM 2442 C CA . LYS A 1 308 ? -15.881 -13.980 7.996 1.00 83.75 308 LYS A CA 1
ATOM 2443 C C . LYS A 1 308 ? -16.355 -12.692 8.643 1.00 83.75 308 LYS A C 1
ATOM 2445 O O . LYS A 1 308 ? -15.749 -12.190 9.587 1.00 83.75 308 LYS A O 1
ATOM 2450 N N . LEU A 1 309 ? -17.467 -12.181 8.129 1.00 91.50 309 LEU A N 1
ATOM 2451 C CA . LEU A 1 309 ? -18.066 -10.930 8.567 1.00 91.50 309 LEU A CA 1
ATOM 2452 C C . LEU A 1 309 ? -19.396 -11.183 9.277 1.00 91.50 309 LEU A C 1
ATOM 2454 O O . LEU A 1 309 ? -20.095 -12.154 8.986 1.00 91.50 309 LEU A O 1
ATOM 2458 N N . ILE A 1 310 ? -19.748 -10.287 10.193 1.00 95.44 310 ILE A N 1
ATOM 2459 C CA . ILE A 1 310 ? -21.040 -10.251 10.876 1.00 95.44 310 ILE A CA 1
ATOM 2460 C C . ILE A 1 310 ? -21.684 -8.879 10.695 1.00 95.44 310 ILE A C 1
ATOM 2462 O O . ILE A 1 310 ? -20.992 -7.860 10.672 1.00 95.44 310 ILE A O 1
ATOM 2466 N N . THR A 1 311 ? -23.006 -8.855 10.548 1.00 97.75 311 THR A N 1
ATOM 2467 C CA . THR A 1 311 ? -23.774 -7.632 10.303 1.00 97.75 311 THR A CA 1
ATOM 2468 C C . THR A 1 311 ? -24.687 -7.323 11.482 1.00 97.75 311 THR A C 1
ATOM 2470 O O . THR A 1 311 ? -25.386 -8.202 11.984 1.00 97.75 311 THR A O 1
ATOM 2473 N N . TYR A 1 312 ? -24.715 -6.055 11.884 1.00 98.19 312 TYR A N 1
ATOM 2474 C CA . TYR A 1 312 ? -25.607 -5.519 12.908 1.00 98.19 312 TYR A CA 1
ATOM 2475 C C . TYR A 1 312 ? -26.370 -4.307 12.376 1.00 98.19 312 TYR A C 1
ATOM 2477 O O . TYR A 1 312 ? -25.987 -3.716 11.367 1.00 98.19 312 TYR A O 1
ATOM 2485 N N . ARG A 1 313 ? -27.427 -3.904 13.087 1.00 97.31 313 ARG A N 1
ATOM 2486 C CA . ARG A 1 313 ? -28.058 -2.596 12.877 1.00 97.31 313 ARG A CA 1
ATOM 2487 C C . ARG A 1 313 ? -27.213 -1.497 13.510 1.00 97.31 313 ARG A C 1
ATOM 2489 O O . ARG A 1 313 ? -26.721 -0.629 12.806 1.00 97.31 313 ARG A O 1
ATOM 2496 N N . ASP A 1 314 ? -26.996 -1.605 14.812 1.00 98.31 314 ASP A N 1
ATOM 2497 C CA . ASP A 1 314 ? -26.065 -0.794 15.593 1.00 98.31 314 ASP A CA 1
ATOM 2498 C C . ASP A 1 314 ? -25.086 -1.738 16.289 1.00 98.31 314 ASP A C 1
ATOM 2500 O O . ASP A 1 314 ? -25.438 -2.887 16.574 1.00 98.31 314 ASP A O 1
ATOM 2504 N N . ALA A 1 315 ? -23.862 -1.286 16.553 1.00 98.38 315 ALA A N 1
ATOM 2505 C CA . ALA A 1 315 ? -22.805 -2.160 17.054 1.00 98.38 315 ALA A CA 1
ATOM 2506 C C . ALA A 1 315 ? -22.087 -1.588 18.275 1.00 98.38 315 ALA A C 1
ATOM 2508 O O . ALA A 1 315 ? -21.739 -0.405 18.320 1.00 98.38 315 ALA A O 1
ATOM 2509 N N . LYS A 1 316 ? -21.809 -2.480 19.227 1.00 98.62 316 LYS A N 1
ATOM 2510 C CA . LYS A 1 316 ? -20.773 -2.321 20.244 1.00 98.62 316 LYS A CA 1
ATOM 2511 C C . LYS A 1 316 ? -19.521 -3.037 19.747 1.00 98.62 316 LYS A C 1
ATOM 2513 O O . LYS A 1 316 ? -19.604 -4.170 19.271 1.00 98.62 316 LYS A O 1
ATOM 2518 N N . LEU A 1 317 ? -18.380 -2.373 19.838 1.00 97.94 317 LEU A N 1
ATOM 2519 C CA . LEU A 1 317 ? -17.098 -2.835 19.313 1.00 97.94 317 LEU A CA 1
ATOM 2520 C C . LEU A 1 317 ? -16.030 -2.686 20.391 1.00 97.94 317 LEU A C 1
ATOM 2522 O O . LEU A 1 317 ? -16.005 -1.661 21.069 1.00 97.94 317 LEU A O 1
ATOM 2526 N N . TRP A 1 318 ? -15.137 -3.660 20.537 1.00 95.69 318 TRP A N 1
ATOM 2527 C CA . TRP A 1 318 ? -14.049 -3.626 21.521 1.00 95.69 318 TRP A CA 1
ATOM 2528 C C . TRP A 1 318 ? -12.899 -4.562 21.107 1.00 95.69 318 TRP A C 1
ATOM 2530 O O . TRP A 1 318 ? -13.042 -5.325 20.147 1.00 95.69 318 TRP A O 1
ATOM 2540 N N . PRO A 1 319 ? -11.746 -4.534 21.801 1.00 90.88 319 PRO A N 1
ATOM 2541 C CA . PRO A 1 319 ? -10.661 -5.475 21.529 1.00 90.88 319 PRO A CA 1
ATOM 2542 C C . PRO A 1 319 ? -11.126 -6.937 21.620 1.00 90.88 319 PRO A C 1
ATOM 2544 O O . PRO A 1 319 ? -11.588 -7.381 22.668 1.00 90.88 319 PRO A O 1
ATOM 2547 N N . ASN A 1 320 ? -10.965 -7.689 20.532 1.00 87.06 320 ASN A N 1
ATOM 2548 C CA . ASN A 1 320 ? -11.400 -9.079 20.352 1.00 87.06 320 ASN A CA 1
ATOM 2549 C C . ASN A 1 320 ? -12.917 -9.299 20.394 1.00 87.06 320 ASN A C 1
ATOM 2551 O O . ASN A 1 320 ? -13.371 -10.383 20.767 1.00 87.06 320 ASN A O 1
ATOM 2555 N N . GLY A 1 321 ? -13.733 -8.313 20.025 1.00 92.56 321 GLY A N 1
ATOM 2556 C CA . GLY A 1 321 ? -15.159 -8.584 19.947 1.00 92.56 321 GLY A CA 1
ATOM 2557 C C . GLY A 1 321 ? -16.019 -7.484 19.373 1.00 92.56 321 GLY A C 1
ATOM 2558 O O . GLY A 1 321 ? -15.658 -6.312 19.266 1.00 92.56 321 GLY A O 1
ATOM 2559 N N . SER A 1 322 ? -17.208 -7.914 18.990 1.00 96.38 322 SER A N 1
ATOM 2560 C CA . SER A 1 322 ? -18.300 -7.042 18.612 1.00 96.38 322 SER A CA 1
ATOM 2561 C C . SER A 1 322 ? -19.618 -7.709 18.965 1.00 96.38 322 SER A C 1
ATOM 2563 O O . SER A 1 322 ? -19.697 -8.937 19.037 1.00 96.38 322 SER A O 1
ATOM 2565 N N . ARG A 1 323 ? -20.663 -6.907 19.156 1.00 97.19 323 ARG A N 1
ATOM 2566 C CA . ARG A 1 323 ? -22.043 -7.398 19.208 1.00 97.19 323 ARG A CA 1
ATOM 2567 C C . ARG A 1 323 ? -23.031 -6.323 18.783 1.00 97.19 323 ARG A C 1
ATOM 2569 O O . ARG A 1 323 ? -22.686 -5.143 18.702 1.00 97.19 323 ARG A O 1
ATOM 2576 N N . ALA A 1 324 ? -24.282 -6.729 18.592 1.00 98.12 324 ALA A N 1
ATOM 2577 C CA . ALA A 1 324 ? -25.385 -5.799 18.395 1.00 98.12 324 ALA A CA 1
ATOM 2578 C C . ALA A 1 324 ? -25.545 -4.865 19.606 1.00 98.12 324 ALA A C 1
ATOM 2580 O O . ALA A 1 324 ? -25.519 -5.312 20.756 1.00 98.12 324 ALA A O 1
ATOM 2581 N N . TRP A 1 325 ? -25.738 -3.576 19.340 1.00 98.38 325 TRP A N 1
ATOM 2582 C CA . TRP A 1 325 ? -26.115 -2.597 20.351 1.00 98.38 325 TRP A CA 1
ATOM 2583 C C . TRP A 1 325 ? -27.635 -2.441 20.381 1.00 98.38 325 TRP A C 1
ATOM 2585 O O . TRP A 1 325 ? -28.211 -1.757 19.539 1.00 98.38 325 TRP A O 1
ATOM 2595 N N . ASP A 1 326 ? -28.282 -3.085 21.352 1.00 97.50 326 ASP A N 1
ATOM 2596 C CA . ASP A 1 326 ? -29.712 -2.914 21.608 1.00 97.50 326 ASP A CA 1
ATOM 2597 C C . ASP A 1 326 ? -29.927 -1.879 22.717 1.00 97.50 326 ASP A C 1
ATOM 2599 O O . ASP A 1 326 ? -29.531 -2.067 23.867 1.00 97.50 326 ASP A O 1
ATOM 2603 N N . TRP A 1 327 ? -30.560 -0.763 22.363 1.00 97.56 327 TRP A N 1
ATOM 2604 C CA . TRP A 1 327 ? -30.832 0.344 23.277 1.00 97.56 327 TRP A CA 1
ATOM 2605 C C . TRP A 1 327 ? -31.785 -0.029 24.421 1.00 97.56 327 TRP A C 1
ATOM 2607 O O . TRP A 1 327 ? -31.742 0.602 25.479 1.00 97.56 327 TRP A O 1
ATOM 2617 N N . ASN A 1 328 ? -32.610 -1.068 24.248 1.00 97.50 328 ASN A N 1
ATOM 2618 C CA . ASN A 1 328 ? -33.531 -1.530 25.288 1.00 97.50 328 ASN A CA 1
ATOM 2619 C C . ASN A 1 328 ? -32.800 -2.130 26.500 1.00 97.50 328 ASN A C 1
ATOM 2621 O O . ASN A 1 328 ? -33.371 -2.178 27.586 1.00 97.50 328 ASN A O 1
ATOM 2625 N N . GLU A 1 329 ? -31.544 -2.562 26.339 1.00 96.94 329 GLU A N 1
ATOM 2626 C CA . GLU A 1 329 ? -30.744 -3.142 27.427 1.00 96.94 329 GLU A CA 1
ATOM 2627 C C . GLU A 1 329 ? -30.344 -2.117 28.494 1.00 96.94 329 GLU A C 1
ATOM 2629 O O . GLU A 1 329 ? -30.175 -2.478 29.659 1.00 96.94 329 GLU A O 1
ATOM 2634 N N . SER A 1 330 ? -30.155 -0.859 28.091 1.00 95.81 330 SER A N 1
ATOM 2635 C CA . SER A 1 330 ? -29.623 0.206 28.946 1.00 95.81 330 SER A CA 1
ATOM 2636 C C . SER A 1 330 ? -30.578 1.384 29.118 1.00 95.81 330 SER A C 1
ATOM 2638 O O . SER A 1 330 ? -30.372 2.214 30.001 1.00 95.81 330 SER A O 1
ATOM 2640 N N . GLY A 1 331 ? -31.621 1.476 28.286 1.00 96.12 331 GLY A N 1
ATOM 2641 C CA . GLY A 1 331 ? -32.482 2.653 28.203 1.00 96.12 331 GLY A CA 1
ATOM 2642 C C . GLY A 1 331 ? -31.870 3.798 27.390 1.00 96.12 331 GLY A C 1
ATOM 2643 O O . GLY A 1 331 ? -32.307 4.943 27.525 1.00 96.12 331 GLY A O 1
ATOM 2644 N N . THR A 1 332 ? -30.862 3.517 26.556 1.00 97.75 332 THR A N 1
ATOM 2645 C CA . THR A 1 332 ? -30.340 4.491 25.589 1.00 97.75 332 THR A CA 1
ATOM 2646 C C . THR A 1 332 ? -31.454 4.958 24.648 1.00 97.75 332 THR A C 1
ATOM 2648 O O . THR A 1 332 ? -32.362 4.222 24.273 1.00 97.75 332 THR A O 1
ATOM 2651 N N . GLY A 1 333 ? -31.404 6.225 24.257 1.00 95.88 333 GLY A N 1
ATOM 2652 C CA . GLY A 1 333 ? -32.332 6.790 23.284 1.00 95.88 333 GLY A CA 1
ATOM 2653 C C . GLY A 1 333 ? -31.910 8.191 22.886 1.00 95.88 333 GLY A C 1
ATOM 2654 O O . GLY A 1 333 ? -31.059 8.786 23.540 1.00 95.88 333 GLY A O 1
ATOM 2655 N N . HIS A 1 334 ? -32.516 8.763 21.845 1.00 95.06 334 HIS A N 1
ATOM 2656 C CA . HIS A 1 334 ? -32.108 10.079 21.328 1.00 95.06 334 HIS A CA 1
ATOM 2657 C C . HIS A 1 334 ? -32.037 11.166 22.408 1.00 95.06 334 HIS A C 1
ATOM 2659 O O . HIS A 1 334 ? -31.058 11.906 22.491 1.00 95.06 334 HIS A O 1
ATOM 2665 N N . PHE A 1 335 ? -33.050 11.229 23.277 1.00 92.25 335 PHE A N 1
ATOM 2666 C CA . PHE A 1 335 ? -33.132 12.233 24.340 1.00 92.25 335 PHE A CA 1
ATOM 2667 C C . PHE A 1 335 ? -32.402 11.837 25.621 1.00 92.25 335 PHE A C 1
ATOM 2669 O O . PHE A 1 335 ? -31.727 12.687 26.201 1.00 92.25 335 PHE A O 1
ATOM 2676 N N . ALA A 1 336 ? -32.537 10.576 26.046 1.00 94.88 336 ALA A N 1
ATOM 2677 C CA . ALA A 1 336 ? -31.842 10.045 27.219 1.00 94.88 336 ALA A CA 1
ATOM 2678 C C . ALA A 1 336 ? -30.316 10.044 27.018 1.00 94.88 336 ALA A C 1
ATOM 2680 O O . ALA A 1 336 ? -29.558 10.212 27.970 1.00 94.88 336 ALA A O 1
ATOM 2681 N N . GLY A 1 337 ? -29.886 9.923 25.761 1.00 97.69 337 GLY A N 1
ATOM 2682 C CA . GLY A 1 337 ? -28.504 9.786 25.343 1.00 97.69 337 GLY A CA 1
ATOM 2683 C C . GLY A 1 337 ? -27.950 8.388 25.588 1.00 97.69 337 GLY A C 1
ATOM 2684 O O . GLY A 1 337 ? -28.655 7.496 26.065 1.00 97.69 337 GLY A O 1
ATOM 2685 N N . ILE A 1 338 ? -26.673 8.216 25.256 1.00 98.19 338 ILE A N 1
ATOM 2686 C CA . ILE A 1 338 ? -25.901 7.018 25.602 1.00 98.19 338 ILE A CA 1
ATOM 2687 C C . ILE A 1 338 ? -25.868 6.860 27.122 1.00 98.19 338 ILE A C 1
ATOM 2689 O O . ILE A 1 338 ? -25.588 7.820 27.843 1.00 98.19 338 ILE A O 1
ATOM 2693 N N . GLN A 1 339 ? -26.144 5.651 27.601 1.00 98.06 339 GLN A N 1
ATOM 2694 C CA . GLN A 1 339 ? -26.170 5.349 29.026 1.00 98.06 339 GLN A CA 1
ATOM 2695 C C . GLN A 1 339 ? -24.838 4.806 29.535 1.00 98.06 339 GLN A C 1
ATOM 2697 O O . GLN A 1 339 ? -24.057 4.187 28.812 1.00 98.06 339 GLN A O 1
ATOM 2702 N N . LYS A 1 340 ? -24.613 4.997 30.838 1.00 97.25 340 LYS A N 1
ATOM 2703 C CA . LYS A 1 340 ? -23.423 4.516 31.546 1.00 97.25 340 LYS A CA 1
ATOM 2704 C C . LYS A 1 340 ? -23.190 3.015 31.339 1.00 97.25 340 LYS A C 1
ATOM 2706 O O . LYS A 1 340 ? -22.073 2.617 31.047 1.00 97.25 340 LYS A O 1
ATOM 2711 N N . GLN A 1 341 ? -24.248 2.209 31.402 1.00 97.25 341 GLN A N 1
ATOM 2712 C CA . GLN A 1 341 ? -24.176 0.757 31.223 1.00 97.25 341 GLN A CA 1
ATOM 2713 C C . GLN A 1 341 ? -23.585 0.339 29.865 1.00 97.25 341 GLN A C 1
ATOM 2715 O O . GLN A 1 341 ? -22.850 -0.643 29.802 1.00 97.25 341 GLN A O 1
ATOM 2720 N N . ASP A 1 342 ? -23.860 1.086 28.788 1.00 97.94 342 ASP A N 1
ATOM 2721 C CA . ASP A 1 342 ? -23.279 0.791 27.473 1.00 97.94 342 ASP A CA 1
ATOM 2722 C C . ASP A 1 342 ? -21.765 1.004 27.458 1.00 97.94 342 ASP A C 1
ATOM 2724 O O . ASP A 1 342 ? -21.031 0.261 26.811 1.00 97.94 342 ASP A O 1
ATOM 2728 N N . VAL A 1 343 ? -21.297 2.012 28.191 1.00 96.94 343 VAL A N 1
ATOM 2729 C CA . VAL A 1 343 ? -19.879 2.345 28.308 1.00 96.94 343 VAL A CA 1
ATOM 2730 C C . VAL A 1 343 ? -19.165 1.429 29.302 1.00 96.94 343 VAL A C 1
ATOM 2732 O O . VAL A 1 343 ? -18.043 1.015 29.024 1.00 96.94 343 VAL A O 1
ATOM 2735 N N . ASP A 1 344 ? -19.801 1.071 30.418 1.00 96.44 344 ASP A N 1
ATOM 2736 C CA . ASP A 1 344 ? -19.253 0.155 31.429 1.00 96.44 344 ASP A CA 1
ATOM 2737 C C . ASP A 1 344 ? -18.883 -1.197 30.807 1.00 96.44 344 ASP A C 1
ATOM 2739 O O . ASP A 1 344 ? -17.829 -1.766 31.103 1.00 96.44 344 ASP A O 1
ATOM 2743 N N . GLU A 1 345 ? -19.711 -1.682 29.881 1.00 96.88 345 GLU A N 1
ATOM 2744 C CA . GLU A 1 345 ? -19.398 -2.873 29.104 1.00 96.88 345 GLU A CA 1
ATOM 2745 C C . GLU A 1 345 ? -18.128 -2.693 28.267 1.00 96.88 345 GLU A C 1
ATOM 2747 O O . GLU A 1 345 ? -17.232 -3.532 28.349 1.00 96.88 345 GLU A O 1
ATOM 2752 N N . LEU A 1 346 ? -18.001 -1.597 27.509 1.00 96.75 346 LEU A N 1
ATOM 2753 C CA . LEU A 1 346 ? -16.788 -1.330 26.729 1.00 96.75 346 LEU A CA 1
ATOM 2754 C C . LEU A 1 346 ? -15.550 -1.231 27.626 1.00 96.75 346 LEU A C 1
ATOM 2756 O O . LEU A 1 346 ? -14.507 -1.792 27.297 1.00 96.75 346 LEU A O 1
ATOM 2760 N N . LEU A 1 347 ? -15.668 -0.564 28.776 1.00 93.94 347 LEU A N 1
ATOM 2761 C CA . LEU A 1 347 ? -14.591 -0.408 29.754 1.00 93.94 347 LEU A CA 1
ATOM 2762 C C . LEU A 1 347 ? -14.111 -1.750 30.322 1.00 93.94 347 LEU A C 1
ATOM 2764 O O . LEU A 1 347 ? -12.917 -1.900 30.587 1.00 93.94 347 LEU A O 1
ATOM 2768 N N . SER A 1 348 ? -14.996 -2.745 30.452 1.00 93.06 348 SER A N 1
ATOM 2769 C CA . SER A 1 348 ? -14.624 -4.090 30.920 1.00 93.06 348 SER A CA 1
ATOM 2770 C C . SER A 1 348 ? -13.588 -4.774 30.015 1.00 93.06 348 SER A C 1
ATOM 2772 O O . SER A 1 348 ? -12.750 -5.543 30.495 1.00 93.06 348 SER A O 1
ATOM 2774 N N . TYR A 1 349 ? -13.558 -4.403 28.731 1.00 91.44 349 TYR A N 1
ATOM 2775 C CA . TYR A 1 349 ? -12.587 -4.878 27.745 1.00 91.44 349 TYR A CA 1
ATOM 2776 C C . TYR A 1 349 ? -11.299 -4.043 27.706 1.00 91.44 349 TYR A C 1
ATOM 2778 O O . TYR A 1 349 ? -10.457 -4.250 26.832 1.00 91.44 349 TYR A O 1
ATOM 2786 N N . LYS A 1 350 ? -11.100 -3.126 28.663 1.00 89.94 350 LYS A N 1
ATOM 2787 C CA . LYS A 1 350 ? -9.872 -2.332 28.851 1.00 89.94 350 LYS A CA 1
ATOM 2788 C C . LYS A 1 350 ? -9.371 -1.656 27.561 1.00 89.94 350 LYS A C 1
ATOM 2790 O O . LYS A 1 350 ? -8.240 -1.928 27.140 1.00 89.94 350 LYS A O 1
ATOM 2795 N N . PRO A 1 351 ? -10.194 -0.839 26.885 1.00 93.44 351 PRO A N 1
ATOM 2796 C CA . PRO A 1 351 ? -9.738 -0.058 25.750 1.00 93.44 351 PRO A CA 1
ATOM 2797 C C . PRO A 1 351 ? -8.809 1.069 26.214 1.00 93.44 351 PRO A C 1
ATOM 2799 O O . PRO A 1 351 ? -8.845 1.476 27.373 1.00 93.44 351 PRO A O 1
ATOM 2802 N N . ASN A 1 352 ? -8.001 1.604 25.306 1.00 92.12 352 ASN A N 1
ATOM 2803 C CA . ASN A 1 352 ? -7.285 2.869 25.500 1.00 92.12 352 ASN A CA 1
ATOM 2804 C C . ASN A 1 352 ? -7.955 4.034 24.750 1.00 92.12 352 ASN A C 1
ATOM 2806 O O . ASN A 1 352 ? -7.675 5.197 25.037 1.00 92.12 352 ASN A O 1
ATOM 2810 N N . ILE A 1 353 ? -8.880 3.734 23.833 1.00 96.19 353 ILE A N 1
ATOM 2811 C CA . ILE A 1 353 ? -9.661 4.715 23.077 1.00 96.19 353 ILE A CA 1
ATOM 2812 C C . ILE A 1 353 ? -11.129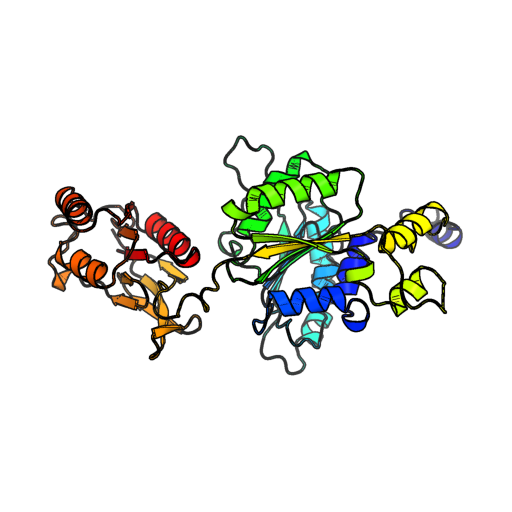 4.282 23.073 1.00 96.19 353 ILE A C 1
ATOM 2814 O O . ILE A 1 353 ? -11.433 3.127 22.785 1.00 96.19 353 ILE A O 1
ATOM 2818 N N . ILE A 1 354 ? -12.046 5.208 23.357 1.00 98.25 354 ILE A N 1
ATOM 2819 C CA . ILE A 1 354 ? -13.495 5.000 23.229 1.00 98.25 354 ILE A CA 1
ATOM 2820 C C . ILE A 1 354 ? -14.069 6.023 22.255 1.00 98.25 354 ILE A C 1
ATOM 2822 O O . ILE A 1 354 ? -13.900 7.229 22.437 1.00 98.25 354 ILE A O 1
ATOM 2826 N N . ILE A 1 355 ? -14.796 5.543 21.248 1.00 98.62 355 ILE A N 1
ATOM 2827 C CA . ILE A 1 355 ? -15.481 6.379 20.260 1.00 98.62 355 ILE A CA 1
ATOM 2828 C C . ILE A 1 355 ? -16.995 6.226 20.418 1.00 98.62 355 ILE A C 1
ATOM 2830 O O . ILE A 1 355 ? -17.556 5.142 20.265 1.00 98.62 355 ILE A O 1
ATOM 2834 N N . LEU A 1 356 ? -17.676 7.331 20.696 1.00 98.56 356 LEU A N 1
ATOM 2835 C CA . LEU A 1 356 ? -19.122 7.393 20.863 1.00 98.56 356 LEU A CA 1
ATOM 2836 C C . LEU A 1 356 ? -19.736 8.097 19.654 1.00 98.56 356 LEU A C 1
ATOM 2838 O O . LEU A 1 356 ? -19.534 9.296 19.450 1.00 98.56 356 LEU A O 1
ATOM 2842 N N . SER A 1 357 ? -20.480 7.362 18.831 1.00 98.12 357 SER A N 1
ATOM 2843 C CA . SER A 1 357 ? -21.178 7.973 17.701 1.00 98.12 357 SER A CA 1
ATOM 2844 C C . SER A 1 357 ? -22.515 8.587 18.121 1.00 98.12 357 SER A C 1
ATOM 2846 O O . SER A 1 357 ? -23.229 8.053 18.968 1.00 98.12 357 SER A O 1
ATOM 2848 N N . LYS A 1 358 ? -22.877 9.699 17.482 1.00 97.31 358 LYS A N 1
ATOM 2849 C CA . LYS A 1 358 ? -24.154 10.394 17.693 1.00 97.31 358 LYS A CA 1
ATOM 2850 C C . LYS A 1 358 ? -25.237 10.043 16.666 1.00 97.31 358 LYS A C 1
ATOM 2852 O O . LYS A 1 358 ? -26.262 10.718 16.617 1.00 97.31 358 LYS A O 1
ATOM 2857 N N . GLY A 1 359 ? -25.000 9.050 15.815 1.00 94.62 359 GLY A N 1
ATOM 2858 C CA . GLY A 1 359 ? -25.797 8.843 14.609 1.00 94.62 359 GLY A CA 1
ATOM 2859 C C . GLY A 1 359 ? -25.297 9.663 13.416 1.00 94.62 359 GLY A C 1
ATOM 2860 O O . GLY A 1 359 ? -24.466 10.573 13.528 1.00 94.62 359 GLY A O 1
ATOM 2861 N N . VAL A 1 360 ? -25.808 9.315 12.240 1.00 91.12 360 VAL A N 1
ATOM 2862 C CA . VAL A 1 360 ? -25.561 9.961 10.949 1.00 91.12 360 VAL A CA 1
ATOM 2863 C C . VAL A 1 360 ? -26.029 11.415 10.979 1.00 91.12 360 VAL A C 1
ATOM 2865 O O . VAL A 1 360 ? -25.332 12.283 10.458 1.00 91.12 360 VAL A O 1
ATOM 2868 N N . LEU A 1 361 ? -27.161 11.696 11.637 1.00 91.94 361 LEU A N 1
ATOM 2869 C CA . LEU A 1 361 ? -27.731 13.042 11.772 1.00 91.94 361 LEU A CA 1
ATOM 2870 C C . LEU A 1 361 ? -27.466 13.670 13.148 1.00 91.94 361 LEU A C 1
ATOM 2872 O O . LEU A 1 361 ? -28.037 14.714 13.473 1.00 91.94 361 LEU A O 1
ATOM 2876 N N . SER A 1 362 ? -26.576 13.065 13.941 1.00 95.00 362 SER A N 1
ATOM 2877 C CA . SER A 1 362 ? -26.173 13.542 15.268 1.00 95.00 362 SER A CA 1
ATOM 2878 C C . SER A 1 362 ? -27.321 13.718 16.271 1.00 95.00 362 SER A C 1
ATOM 2880 O O . SER A 1 362 ? -27.209 14.566 17.164 1.00 95.00 362 SER A O 1
ATOM 2882 N N . GLN A 1 363 ? -28.416 12.961 16.130 1.00 96.31 363 GLN A N 1
ATOM 2883 C CA . GLN A 1 363 ? -29.588 13.092 17.001 1.00 96.31 363 GLN A CA 1
ATOM 2884 C C . GLN A 1 363 ? -29.411 12.372 18.339 1.00 96.31 363 GLN A C 1
ATOM 2886 O O . GLN A 1 363 ? -30.052 12.746 19.323 1.00 96.31 363 GLN A O 1
ATOM 2891 N N . LEU A 1 364 ? -28.544 11.359 18.409 1.00 97.38 364 LEU A N 1
ATOM 2892 C CA . LEU A 1 364 ? -28.241 10.681 19.663 1.00 97.38 364 LEU A CA 1
ATOM 2893 C C . LEU A 1 364 ? -27.357 11.570 20.546 1.00 97.38 364 LEU A C 1
ATOM 2895 O O . LEU A 1 364 ? -26.270 12.007 20.155 1.00 97.38 364 LEU A O 1
ATOM 2899 N N . LYS A 1 365 ? -27.830 11.854 21.762 1.00 96.88 365 LYS A N 1
ATOM 2900 C CA . LYS A 1 365 ? -27.089 12.668 22.727 1.00 96.88 365 LYS A CA 1
ATOM 2901 C C . LYS A 1 365 ? -25.997 11.866 23.433 1.00 96.88 365 LYS A C 1
ATOM 2903 O O . LYS A 1 365 ? -26.154 10.691 23.747 1.00 96.88 365 LYS A O 1
ATOM 2908 N N . VAL A 1 366 ? -24.914 12.558 23.760 1.00 97.00 366 VAL A N 1
ATOM 2909 C CA . VAL A 1 366 ? -23.878 12.093 24.686 1.00 97.00 366 VAL A CA 1
ATOM 2910 C C . VAL A 1 366 ? -23.758 13.171 25.749 1.00 97.00 366 VAL A C 1
ATOM 2912 O O . VAL A 1 366 ? -23.481 14.325 25.419 1.00 97.00 366 VAL A O 1
ATOM 2915 N N . SER A 1 367 ? -24.068 12.843 27.002 1.00 96.25 367 SER A N 1
ATOM 2916 C CA . SER A 1 367 ? -24.028 13.829 28.080 1.00 96.25 367 SER A CA 1
ATOM 2917 C C . SER A 1 367 ? -22.586 14.112 28.499 1.00 96.25 367 SER A C 1
ATOM 2919 O O . SER A 1 367 ? -21.743 13.215 28.521 1.00 96.25 367 SER A O 1
ATOM 2921 N N . GLN A 1 368 ? -22.308 15.353 28.906 1.00 95.94 368 GLN A N 1
ATOM 2922 C CA . GLN A 1 368 ? -21.000 15.698 29.469 1.00 95.94 368 GLN A CA 1
ATOM 2923 C C . GLN A 1 368 ? -20.710 14.883 30.738 1.00 95.94 368 GLN A C 1
ATOM 2925 O O . GLN A 1 368 ? -19.596 14.412 30.918 1.00 95.94 368 GLN A O 1
ATOM 2930 N N . SER A 1 369 ? -21.737 14.606 31.550 1.00 96.25 369 SER A N 1
ATOM 2931 C CA . SER A 1 369 ? -21.614 13.761 32.742 1.00 96.25 369 SER A CA 1
ATOM 2932 C C . SER A 1 369 ? -21.102 12.348 32.444 1.00 96.25 369 SER A C 1
ATOM 2934 O O . SER A 1 369 ? -20.395 11.778 33.271 1.00 96.25 369 SER A O 1
ATOM 2936 N N . LEU A 1 370 ? -21.425 11.779 31.276 1.00 96.50 370 LEU A N 1
ATOM 2937 C CA . LEU A 1 370 ? -20.914 10.473 30.859 1.00 96.50 370 LEU A CA 1
ATOM 2938 C C . LEU A 1 370 ? -19.434 10.554 30.467 1.00 96.50 370 LEU A C 1
ATOM 2940 O O . LEU A 1 370 ? -18.654 9.682 30.838 1.00 96.50 370 LEU A O 1
ATOM 2944 N N . ILE A 1 371 ? -19.039 11.607 29.750 1.00 96.25 371 ILE A N 1
ATOM 2945 C CA . ILE A 1 371 ? -17.638 11.845 29.373 1.00 96.25 371 ILE A CA 1
ATOM 2946 C C . ILE A 1 371 ? -16.790 12.059 30.632 1.00 96.25 371 ILE A C 1
ATOM 2948 O O . ILE A 1 371 ? -15.737 11.441 30.784 1.00 96.25 371 ILE A O 1
ATOM 2952 N N . ASP A 1 372 ? -17.281 12.877 31.563 1.00 95.62 372 ASP A N 1
ATOM 2953 C CA . ASP A 1 372 ? -16.627 13.135 32.845 1.00 95.62 372 ASP A CA 1
ATOM 2954 C C . ASP A 1 372 ? -16.498 11.846 33.661 1.00 95.62 372 ASP A C 1
ATOM 2956 O O . ASP A 1 372 ? -15.442 11.587 34.232 1.00 95.62 372 ASP A O 1
ATOM 2960 N N . TYR A 1 373 ? -17.532 10.997 33.658 1.00 95.81 373 TYR A N 1
ATOM 2961 C CA . TYR A 1 373 ? -17.486 9.684 34.295 1.00 95.81 373 TYR A CA 1
ATOM 2962 C C . TYR A 1 373 ? -16.362 8.799 33.730 1.00 95.81 373 TYR A C 1
ATOM 2964 O O . TYR A 1 373 ? -15.615 8.199 34.510 1.00 95.81 373 TYR A O 1
ATOM 2972 N N . ILE A 1 374 ? -16.204 8.739 32.401 1.00 94.25 374 ILE A N 1
ATOM 2973 C CA . ILE A 1 374 ? -15.128 7.964 31.762 1.00 94.25 374 ILE A CA 1
ATOM 2974 C C . ILE A 1 374 ? -13.764 8.534 32.148 1.00 94.25 374 ILE A C 1
ATOM 2976 O O . ILE A 1 374 ? -12.906 7.787 32.611 1.00 94.25 374 ILE A O 1
ATOM 2980 N N . ASN A 1 375 ? -13.584 9.850 32.015 1.00 92.44 375 ASN A N 1
ATOM 2981 C CA . ASN A 1 375 ? -12.314 10.524 32.289 1.00 92.44 375 ASN A CA 1
ATOM 2982 C C . ASN A 1 375 ? -11.899 10.419 33.765 1.00 92.44 375 ASN A C 1
ATOM 2984 O O . ASN A 1 375 ? -10.717 10.280 34.063 1.00 92.44 375 ASN A O 1
ATOM 2988 N N . GLN A 1 376 ? -12.854 10.466 34.698 1.00 91.81 376 GLN A N 1
ATOM 2989 C CA . GLN A 1 376 ? -12.584 10.304 36.130 1.00 91.81 376 GLN A CA 1
ATOM 2990 C C . GLN A 1 376 ? -12.270 8.852 36.495 1.00 91.81 376 GLN A C 1
ATOM 2992 O O . GLN A 1 376 ? -11.372 8.601 37.296 1.00 91.81 376 GLN A O 1
ATOM 2997 N N . SER A 1 377 ? -12.999 7.897 35.915 1.00 86.81 377 SER A N 1
ATOM 2998 C CA . SER A 1 377 ? -12.819 6.474 36.222 1.00 86.81 377 SER A CA 1
ATOM 2999 C C . SER A 1 377 ? -11.576 5.892 35.545 1.00 86.81 377 SER A C 1
ATOM 3001 O O . SER A 1 377 ? -10.955 4.983 36.087 1.00 86.81 377 SER A O 1
ATOM 3003 N N . ASN A 1 378 ? -11.216 6.401 34.362 1.00 89.56 378 ASN A N 1
ATOM 3004 C CA . ASN A 1 378 ? -10.130 5.899 33.526 1.00 89.56 378 ASN A CA 1
ATOM 3005 C C . ASN A 1 378 ? -9.427 7.056 32.780 1.00 89.56 378 ASN A C 1
ATOM 3007 O O . ASN A 1 378 ? -9.603 7.211 31.570 1.00 89.56 378 ASN A O 1
ATOM 3011 N N . PRO A 1 379 ? -8.591 7.857 33.465 1.00 86.06 379 PRO A N 1
ATOM 3012 C CA . PRO A 1 379 ? -7.996 9.081 32.907 1.00 86.06 379 PRO A CA 1
ATOM 3013 C C . PRO A 1 379 ? -7.038 8.851 31.730 1.00 86.06 379 PRO A C 1
ATOM 3015 O O . PRO A 1 379 ? -6.698 9.789 31.015 1.00 86.06 379 PRO A O 1
ATOM 3018 N N . HIS A 1 380 ? -6.590 7.612 31.521 1.00 86.06 380 HIS A N 1
ATOM 3019 C CA . HIS A 1 380 ? -5.722 7.237 30.403 1.00 86.06 380 HIS A CA 1
ATOM 3020 C C . HIS A 1 380 ? -6.491 6.915 29.115 1.00 86.06 380 HIS A C 1
ATOM 3022 O O . HIS A 1 380 ? -5.864 6.728 28.075 1.00 86.06 380 HIS A O 1
ATOM 3028 N N . ILE A 1 381 ? -7.824 6.827 29.167 1.00 91.44 381 ILE A N 1
ATOM 3029 C CA . ILE A 1 381 ? -8.643 6.509 27.998 1.00 91.44 381 ILE A CA 1
ATOM 3030 C C . ILE A 1 381 ? -8.955 7.788 27.229 1.00 91.44 381 ILE A C 1
ATOM 3032 O O . ILE A 1 381 ? -9.537 8.731 27.761 1.00 91.44 381 ILE A O 1
ATOM 3036 N N . LYS A 1 382 ? -8.624 7.802 25.937 1.00 95.94 382 LYS A N 1
ATOM 3037 C CA . LYS A 1 382 ? -8.999 8.888 25.031 1.00 95.94 382 LYS A CA 1
ATOM 3038 C C . LYS A 1 382 ? -10.453 8.714 24.593 1.00 95.94 382 LYS A C 1
ATOM 3040 O O . LYS A 1 382 ? -10.780 7.747 23.908 1.00 95.94 382 LYS A O 1
ATOM 3045 N N . VAL A 1 383 ? -11.321 9.659 24.948 1.00 97.31 383 VAL A N 1
ATOM 3046 C CA . VAL A 1 383 ? -12.740 9.641 24.554 1.00 97.31 383 VAL A CA 1
ATOM 3047 C C . VAL A 1 383 ? -12.978 10.566 23.365 1.00 97.31 383 VAL A C 1
ATOM 3049 O O . VAL A 1 383 ? -12.526 11.710 23.358 1.00 97.31 383 VAL A O 1
ATOM 3052 N N . MET A 1 384 ? -13.713 10.084 22.366 1.00 98.06 384 MET A N 1
ATOM 3053 C CA . MET A 1 384 ? -14.118 10.855 21.190 1.00 98.06 384 MET A CA 1
ATOM 3054 C C . MET A 1 384 ? -15.620 10.761 20.982 1.00 98.06 384 MET A C 1
ATOM 3056 O O . MET A 1 384 ? -16.198 9.684 21.104 1.00 98.06 384 MET A O 1
ATOM 3060 N N . VAL A 1 385 ? -16.246 11.878 20.618 1.00 98.12 385 VAL A N 1
ATOM 3061 C CA . VAL A 1 385 ? -17.676 11.937 20.306 1.00 98.12 385 VAL A CA 1
ATOM 3062 C C . VAL A 1 385 ? -17.849 12.505 18.908 1.00 98.12 385 VAL A C 1
ATOM 3064 O O . VAL A 1 385 ? -17.464 13.643 18.654 1.00 98.12 385 VAL A O 1
ATOM 3067 N N . GLU A 1 386 ? -18.411 11.719 17.994 1.00 97.88 386 GLU A N 1
ATOM 3068 C CA . GLU A 1 386 ? -18.385 12.034 16.562 1.00 97.88 386 GLU A CA 1
ATOM 3069 C C . GLU A 1 386 ? -19.680 11.636 15.839 1.00 97.88 386 GLU A C 1
ATOM 3071 O O . GLU A 1 386 ? -20.517 10.895 16.353 1.00 97.88 386 GLU A O 1
ATOM 3076 N N . THR A 1 387 ? -19.855 12.121 14.607 1.00 97.12 387 THR A N 1
ATOM 3077 C CA . THR A 1 387 ? -20.870 11.568 13.687 1.00 97.12 387 THR A CA 1
ATOM 3078 C C . THR A 1 387 ? -20.524 10.122 13.344 1.00 97.12 387 THR A C 1
ATOM 3080 O O . THR A 1 387 ? -19.347 9.762 13.325 1.00 97.12 387 THR A O 1
ATOM 3083 N N . SER A 1 388 ? -21.504 9.291 12.987 1.00 96.31 388 SER A N 1
ATOM 3084 C CA . SER A 1 388 ? -21.229 7.878 12.671 1.00 96.31 388 SER A CA 1
ATOM 3085 C C . SER A 1 388 ? -20.216 7.703 11.543 1.00 96.31 388 SER A C 1
ATOM 3087 O O . SER A 1 388 ? -19.332 6.857 11.643 1.00 96.31 388 SER A O 1
ATOM 3089 N N . LYS A 1 389 ? -20.266 8.550 10.503 1.00 92.88 389 LYS A N 1
ATOM 3090 C CA . LYS A 1 389 ? -19.304 8.504 9.387 1.00 92.88 389 LYS A CA 1
ATOM 3091 C C . LYS A 1 389 ? -17.868 8.760 9.852 1.00 92.88 389 LYS A C 1
ATOM 3093 O O . LYS A 1 389 ? -16.951 8.085 9.393 1.00 92.88 389 LYS A O 1
ATOM 3098 N N . LYS A 1 390 ? -17.662 9.721 10.756 1.00 93.88 390 LYS A N 1
ATOM 3099 C CA . LYS A 1 390 ? -16.332 10.037 11.291 1.00 93.88 390 LYS A CA 1
ATOM 3100 C C . LYS A 1 390 ? -15.888 9.028 12.352 1.00 93.88 390 LYS A C 1
ATOM 3102 O O . LYS A 1 390 ? -14.727 8.638 12.348 1.00 93.88 390 LYS A O 1
ATOM 3107 N N . ALA A 1 391 ? -16.815 8.540 13.177 1.00 97.50 391 ALA A N 1
ATOM 3108 C CA . ALA A 1 391 ? -16.570 7.465 14.132 1.00 97.50 391 ALA A CA 1
ATOM 3109 C C . ALA A 1 391 ? -16.099 6.181 13.434 1.00 97.50 391 ALA A C 1
ATOM 3111 O O . ALA A 1 391 ? -15.113 5.599 13.863 1.00 97.50 391 ALA A O 1
ATOM 3112 N N . PHE A 1 392 ? -16.734 5.792 12.322 1.00 93.75 392 PHE A N 1
ATOM 3113 C CA . PHE A 1 392 ? -16.299 4.677 11.473 1.00 93.75 392 PHE A CA 1
ATOM 3114 C C . PHE A 1 392 ? -14.843 4.834 11.008 1.00 93.75 392 PHE A C 1
ATOM 3116 O O . PHE A 1 392 ? -14.043 3.914 11.174 1.00 93.75 392 PHE A O 1
ATOM 3123 N N . LYS A 1 393 ? -14.489 6.009 10.468 1.00 89.56 393 LYS A N 1
ATOM 3124 C CA . LYS A 1 393 ? -13.130 6.284 9.977 1.00 89.56 393 LYS A CA 1
ATOM 3125 C C . LYS A 1 393 ? -12.096 6.207 11.098 1.00 89.56 393 LYS A C 1
ATOM 3127 O O . LYS A 1 393 ? -11.140 5.451 10.979 1.00 89.56 393 LYS A O 1
ATOM 3132 N N . LEU A 1 394 ? -12.326 6.935 12.192 1.00 91.25 394 LEU A N 1
ATOM 3133 C CA . LEU A 1 394 ? -11.412 6.974 13.336 1.00 91.25 394 LEU A CA 1
ATOM 3134 C C . LEU A 1 394 ? -11.274 5.606 14.005 1.00 91.25 394 LEU A C 1
ATOM 3136 O O . LEU A 1 394 ? -10.178 5.222 14.392 1.00 91.25 394 LEU A O 1
ATOM 3140 N N . TYR A 1 395 ? -12.374 4.862 14.130 1.00 96.25 395 TYR A N 1
ATOM 3141 C CA . TYR A 1 395 ? -12.346 3.524 14.706 1.00 96.25 395 TYR A CA 1
ATOM 3142 C C . TYR A 1 395 ? -11.430 2.602 13.906 1.00 96.25 395 TYR A C 1
ATOM 3144 O O . TYR A 1 395 ? -10.532 1.997 14.483 1.00 96.25 395 TYR A O 1
ATOM 3152 N N . ASN A 1 396 ? -11.618 2.533 12.585 1.00 88.12 396 ASN A N 1
ATOM 3153 C CA . ASN A 1 396 ? -10.759 1.718 11.734 1.00 88.12 396 ASN A CA 1
ATOM 3154 C C . ASN A 1 396 ? -9.318 2.227 11.748 1.00 88.12 396 ASN A C 1
ATOM 3156 O O . ASN A 1 396 ? -8.409 1.421 11.870 1.00 88.12 396 ASN A O 1
ATOM 3160 N N . GLU A 1 397 ? -9.093 3.538 11.683 1.00 82.06 397 GLU A N 1
ATOM 3161 C CA . GLU A 1 397 ? -7.750 4.117 11.766 1.00 82.06 397 GLU A CA 1
ATOM 3162 C C . GLU A 1 397 ? -7.010 3.643 13.028 1.00 82.06 397 GLU A C 1
ATOM 3164 O O . GLU A 1 397 ? -5.920 3.080 12.923 1.00 82.06 397 GLU A O 1
ATOM 3169 N N . TYR A 1 398 ? -7.635 3.764 14.202 1.00 83.94 398 TYR A N 1
ATOM 3170 C CA . TYR A 1 398 ? -7.049 3.313 15.465 1.00 83.94 398 TYR A CA 1
ATOM 3171 C C . TYR A 1 398 ? -6.912 1.792 15.558 1.00 83.94 398 TYR A C 1
ATOM 3173 O O . TYR A 1 398 ? -5.868 1.293 15.976 1.00 83.94 398 TYR A O 1
ATOM 3181 N N . ALA A 1 399 ? -7.921 1.041 15.117 1.00 83.75 399 ALA A N 1
ATOM 3182 C CA . ALA A 1 399 ? -7.862 -0.417 15.097 1.00 83.75 399 ALA A CA 1
ATOM 3183 C C . ALA A 1 399 ? -6.719 -0.922 14.201 1.00 83.75 399 ALA A C 1
ATOM 3185 O O . ALA A 1 399 ? -6.055 -1.903 14.537 1.00 83.75 399 ALA A O 1
ATOM 3186 N N . ILE A 1 400 ? -6.448 -0.242 13.081 1.00 72.62 400 ILE A N 1
ATOM 3187 C CA . ILE A 1 400 ? -5.343 -0.593 12.185 1.00 72.62 400 ILE A CA 1
ATOM 3188 C C . ILE A 1 400 ? -3.985 -0.097 12.718 1.00 72.62 400 ILE A C 1
ATOM 3190 O O . ILE A 1 400 ? -2.950 -0.704 12.439 1.00 72.62 400 ILE A O 1
ATOM 3194 N N . GLN A 1 401 ? -3.957 0.969 13.519 1.00 66.31 401 GLN A N 1
ATOM 3195 C CA . GLN A 1 401 ? -2.767 1.376 14.281 1.00 66.31 401 GLN A CA 1
ATOM 3196 C C . GLN A 1 401 ? -2.429 0.399 15.425 1.00 66.31 401 GLN A C 1
ATOM 3198 O O . GLN A 1 401 ? -1.365 0.512 16.024 1.00 66.31 401 GLN A O 1
ATOM 3203 N N . GLY A 1 402 ? -3.293 -0.584 15.706 1.00 69.12 402 GLY A N 1
ATOM 3204 C CA . GLY A 1 402 ? -3.105 -1.553 16.789 1.00 69.12 402 GLY A CA 1
ATOM 3205 C C . GLY A 1 402 ? -3.547 -1.029 18.155 1.00 69.12 402 GLY A C 1
ATOM 3206 O O . GLY A 1 402 ? -3.293 -1.673 19.172 1.00 69.12 402 GLY A O 1
ATOM 3207 N N . GLU A 1 403 ? -4.227 0.116 18.189 1.00 81.44 403 GLU A N 1
ATOM 3208 C CA . GLU A 1 403 ? -4.788 0.658 19.417 1.00 81.44 403 GLU A CA 1
ATOM 3209 C C . GLU A 1 403 ? -5.947 -0.214 19.907 1.00 81.44 403 GLU A C 1
ATOM 3211 O O . GLU A 1 403 ? -6.740 -0.758 19.129 1.00 81.44 403 GLU A O 1
ATOM 3216 N N . ARG A 1 404 ? -6.094 -0.305 21.230 1.00 88.50 404 ARG A N 1
ATOM 3217 C CA . ARG A 1 404 ? -7.215 -0.993 21.876 1.00 88.50 404 ARG A CA 1
ATOM 3218 C C . ARG A 1 404 ? -8.455 -0.103 21.833 1.00 88.50 404 ARG A C 1
ATOM 3220 O O . ARG A 1 404 ? -8.891 0.436 22.849 1.00 88.50 404 ARG A O 1
ATOM 3227 N N . VAL A 1 405 ? -9.022 0.061 20.645 1.00 95.19 405 VAL A N 1
ATOM 3228 C CA . VAL A 1 405 ? -10.170 0.938 20.416 1.00 95.19 405 VAL A CA 1
ATOM 3229 C C . VAL A 1 405 ? -11.495 0.213 20.651 1.00 95.19 405 VAL A C 1
ATOM 3231 O O . VAL A 1 405 ? -11.721 -0.896 20.162 1.00 95.19 405 VAL A O 1
ATOM 3234 N N . ALA A 1 406 ? -12.397 0.855 21.383 1.00 97.94 406 ALA A N 1
ATOM 3235 C CA . ALA A 1 406 ? -13.785 0.446 21.535 1.00 97.94 406 ALA A CA 1
ATOM 3236 C C . ALA A 1 406 ? -14.726 1.523 20.984 1.00 97.94 406 ALA A C 1
ATOM 3238 O O . ALA A 1 406 ? -14.379 2.706 20.944 1.00 97.94 406 ALA A O 1
ATOM 3239 N N . ALA A 1 407 ? -15.920 1.130 20.545 1.00 98.50 407 ALA A N 1
ATOM 3240 C CA . ALA A 1 407 ? -16.889 2.073 20.007 1.00 98.50 407 ALA A CA 1
ATOM 3241 C C . ALA A 1 407 ? -18.347 1.657 20.207 1.00 98.50 407 ALA A C 1
ATOM 3243 O O . ALA A 1 407 ? -18.680 0.472 20.222 1.00 98.50 407 ALA A O 1
ATOM 3244 N N . LEU A 1 408 ? -19.211 2.671 20.288 1.00 98.69 408 LEU A N 1
ATOM 3245 C CA . LEU A 1 408 ? -20.659 2.555 20.129 1.00 98.69 408 LEU A CA 1
ATOM 3246 C C . LEU A 1 408 ? -21.061 3.227 18.813 1.00 98.69 408 LEU A C 1
ATOM 3248 O O . LEU A 1 408 ? -20.993 4.456 18.688 1.00 98.69 408 LEU A O 1
ATOM 3252 N N . ILE A 1 409 ? -21.465 2.427 17.825 1.00 98.38 409 ILE A N 1
ATOM 3253 C CA . ILE A 1 409 ? -21.823 2.900 16.484 1.00 98.38 409 ILE A CA 1
ATOM 3254 C C . ILE A 1 409 ? -23.332 2.774 16.258 1.00 98.38 409 ILE A C 1
ATOM 3256 O O . ILE A 1 409 ? -23.851 1.669 16.113 1.00 98.38 409 ILE A O 1
ATOM 3260 N N . HIS A 1 410 ? -24.014 3.918 16.194 1.00 98.19 410 HIS A N 1
ATOM 3261 C CA . HIS A 1 410 ? -25.400 4.054 15.763 1.00 98.19 410 HIS A CA 1
ATOM 3262 C C . HIS A 1 410 ? -25.439 4.376 14.268 1.00 98.19 410 HIS A C 1
ATOM 3264 O O . HIS A 1 410 ? -24.853 5.366 13.838 1.00 98.19 410 HIS A O 1
ATOM 3270 N N . THR A 1 411 ? -26.112 3.578 13.450 1.00 96.88 411 THR A N 1
ATOM 3271 C CA . THR A 1 411 ? -26.047 3.704 11.980 1.00 96.88 411 THR A CA 1
ATOM 3272 C C . THR A 1 411 ? -27.199 4.504 11.368 1.00 96.88 411 THR A C 1
ATOM 3274 O O . THR A 1 411 ? -27.251 4.663 10.147 1.00 96.88 411 THR A O 1
ATOM 3277 N N . THR A 1 412 ? -28.121 5.019 12.190 1.00 94.81 412 THR A N 1
ATOM 3278 C CA . THR A 1 412 ? -29.245 5.864 11.745 1.00 94.81 412 THR A CA 1
ATOM 3279 C C . THR A 1 412 ? -29.158 7.283 12.321 1.00 94.81 412 THR A C 1
ATOM 3281 O O . THR A 1 412 ? -28.070 7.846 12.295 1.00 94.81 412 THR A O 1
ATOM 3284 N N . CYS A 1 413 ? -30.256 7.912 12.758 1.00 88.88 413 CYS A N 1
ATOM 3285 C CA . CYS A 1 413 ? -30.300 9.340 13.118 1.00 88.88 413 CYS A CA 1
ATOM 3286 C C . CYS A 1 413 ? -29.564 9.710 14.404 1.00 88.88 413 CYS A C 1
ATOM 3288 O O . CYS A 1 413 ? -29.912 9.137 15.459 1.00 88.88 413 CYS A O 1
#

pLDDT: mean 82.33, std 16.11, range [35.53, 98.69]